Protein AF-A0A7X8ZIB8-F1 (afdb_monomer_lite)

Radius of gyration: 29.74 Å; chains: 1; bounding box: 78×82×81 Å

Structure (mmCIF, N/CA/C/O backbone):
data_AF-A0A7X8ZIB8-F1
#
_entry.id   AF-A0A7X8ZIB8-F1
#
loop_
_atom_site.group_PDB
_atom_site.id
_atom_site.type_symbol
_atom_site.label_atom_id
_atom_site.label_alt_id
_atom_site.label_comp_id
_atom_site.label_asym_id
_atom_site.label_entity_id
_atom_site.label_seq_id
_atom_site.pdbx_PDB_ins_code
_atom_site.Cartn_x
_atom_site.Cartn_y
_atom_site.Cartn_z
_atom_site.occupancy
_atom_site.B_iso_or_equiv
_atom_site.auth_seq_id
_atom_site.auth_comp_id
_atom_site.auth_asym_id
_atom_site.auth_atom_id
_atom_site.pdbx_PDB_model_num
ATOM 1 N N . MET A 1 1 ? -38.899 52.398 33.199 1.00 56.12 1 MET A N 1
ATOM 2 C CA . MET A 1 1 ? -37.962 51.260 33.356 1.00 56.12 1 MET A CA 1
ATOM 3 C C . MET A 1 1 ? -37.568 50.768 31.964 1.00 56.12 1 MET A C 1
ATOM 5 O O . MET A 1 1 ? -38.450 50.508 31.158 1.00 56.12 1 MET A O 1
ATOM 9 N N . ASN A 1 2 ? -36.276 50.786 31.629 1.00 63.06 2 ASN A N 1
ATOM 10 C CA . ASN A 1 2 ? -35.775 50.754 30.247 1.00 63.06 2 ASN A CA 1
ATOM 11 C C . ASN A 1 2 ? -35.922 49.349 29.607 1.00 63.06 2 ASN A C 1
ATOM 13 O O . ASN A 1 2 ? -35.438 48.370 30.175 1.00 63.06 2 ASN A O 1
ATOM 17 N N . LYS A 1 3 ? -36.571 49.224 28.435 1.00 61.91 3 LYS A N 1
ATOM 18 C CA . LYS A 1 3 ? -36.862 47.927 27.765 1.00 61.91 3 LYS A CA 1
ATOM 19 C C . LYS A 1 3 ? -35.606 47.070 27.523 1.00 61.91 3 LYS A C 1
ATOM 21 O O . LYS A 1 3 ? -35.683 45.844 27.558 1.00 61.91 3 LYS A O 1
ATOM 26 N N . GLN A 1 4 ? -34.445 47.698 27.328 1.00 64.50 4 GLN A N 1
ATOM 27 C CA . GLN A 1 4 ? -33.162 46.997 27.184 1.00 64.50 4 GLN A CA 1
ATOM 28 C C . GLN A 1 4 ? -32.659 46.367 28.492 1.00 64.50 4 GLN A C 1
ATOM 30 O O . GLN A 1 4 ? -32.096 45.273 28.469 1.00 64.50 4 GLN A O 1
ATOM 35 N N . LEU A 1 5 ? -32.905 47.013 29.635 1.00 65.25 5 LEU A N 1
ATOM 36 C CA . LEU A 1 5 ? -32.568 46.471 30.955 1.00 65.25 5 LEU A CA 1
ATOM 37 C C . LEU A 1 5 ? -33.412 45.231 31.263 1.00 65.25 5 LEU A C 1
ATOM 39 O O . LEU A 1 5 ? -32.878 44.246 31.757 1.00 65.25 5 LEU A O 1
ATOM 43 N N . PHE A 1 6 ? -34.694 45.241 30.884 1.00 70.81 6 PHE A N 1
ATOM 44 C CA . PHE A 1 6 ? -35.590 44.096 31.058 1.00 70.81 6 PHE A CA 1
ATOM 45 C C . PHE A 1 6 ? -35.185 42.891 30.187 1.00 70.81 6 PHE A C 1
ATOM 47 O O . PHE A 1 6 ? -35.108 41.775 30.693 1.00 70.81 6 PHE A O 1
ATOM 54 N N . LYS A 1 7 ? -34.815 43.110 28.912 1.00 68.69 7 LYS A N 1
ATOM 55 C CA . LYS A 1 7 ? -34.295 42.040 28.032 1.00 68.69 7 LYS A CA 1
ATOM 56 C C . LYS A 1 7 ? -32.984 41.432 28.543 1.00 68.69 7 LYS A C 1
ATOM 58 O O . LYS A 1 7 ? -32.844 40.212 28.535 1.00 68.69 7 LYS A O 1
ATOM 63 N N . ARG A 1 8 ? -32.045 42.251 29.035 1.00 66.12 8 ARG A N 1
ATOM 64 C CA . ARG A 1 8 ? -30.797 41.750 29.644 1.00 66.12 8 ARG A CA 1
ATOM 65 C C . ARG A 1 8 ? -31.052 40.960 30.926 1.00 66.12 8 ARG A C 1
ATOM 67 O O . ARG A 1 8 ? -30.368 39.972 31.165 1.00 66.12 8 ARG A O 1
ATOM 74 N N . LEU A 1 9 ? -32.037 41.361 31.729 1.00 73.19 9 LEU A N 1
ATOM 75 C CA . LEU A 1 9 ? -32.414 40.639 32.946 1.00 73.19 9 LEU A CA 1
ATOM 76 C C . LEU A 1 9 ? -33.038 39.274 32.635 1.00 73.19 9 LEU A C 1
ATOM 78 O O . LEU A 1 9 ? -32.708 38.297 33.298 1.00 73.19 9 LEU A O 1
ATOM 82 N N . ILE A 1 10 ? -33.886 39.196 31.606 1.00 77.06 10 ILE A N 1
ATOM 83 C CA . ILE A 1 10 ? -34.477 37.932 31.146 1.00 77.06 10 ILE A CA 1
ATOM 84 C C . ILE A 1 10 ? -33.402 37.007 30.572 1.00 77.06 10 ILE A C 1
ATOM 86 O O . ILE A 1 10 ? -33.333 35.852 30.971 1.00 77.06 10 ILE A O 1
ATOM 90 N N . SER A 1 11 ? -32.520 37.515 29.707 1.00 70.44 11 SER A N 1
ATOM 91 C CA . SER A 1 11 ? -31.427 36.719 29.132 1.00 70.44 11 SER A CA 1
ATOM 92 C C . SER A 1 11 ? -30.472 36.189 30.208 1.00 70.44 11 SER A C 1
ATOM 94 O O . SER A 1 11 ? -30.122 35.013 30.177 1.00 70.44 11 SER A O 1
ATOM 96 N N . LYS A 1 12 ? -30.138 37.001 31.224 1.00 72.06 12 LYS A N 1
ATOM 97 C CA . LYS A 1 12 ? -29.358 36.531 32.379 1.00 72.06 12 LYS A CA 1
ATOM 98 C C . LYS A 1 12 ? -30.090 35.449 33.168 1.00 72.06 12 LYS A C 1
ATOM 100 O O . LYS A 1 12 ? -29.469 34.457 33.509 1.00 72.06 12 LYS A O 1
ATOM 105 N N . ARG A 1 13 ? -31.395 35.600 33.424 1.00 76.19 13 ARG A N 1
ATOM 106 C CA . ARG A 1 13 ? -32.181 34.583 34.145 1.00 76.19 13 ARG A CA 1
ATOM 107 C C . ARG A 1 13 ? -32.280 33.269 33.373 1.00 76.19 13 ARG A C 1
ATOM 109 O O . ARG A 1 13 ? -32.133 32.225 33.990 1.00 76.19 13 ARG A O 1
ATOM 116 N N . ILE A 1 14 ? -32.472 33.318 32.055 1.00 78.31 14 ILE A N 1
ATOM 117 C CA . ILE A 1 14 ? -32.495 32.119 31.203 1.00 78.31 14 ILE A CA 1
ATOM 118 C C . ILE A 1 14 ? -31.133 31.425 31.233 1.00 78.31 14 ILE A C 1
ATOM 120 O O . ILE A 1 14 ? -31.081 30.224 31.457 1.00 78.31 14 ILE A O 1
ATOM 124 N N . LEU A 1 15 ? -30.036 32.177 31.102 1.00 70.81 15 LEU A N 1
ATOM 125 C CA . LEU A 1 15 ? -28.685 31.620 31.174 1.00 70.81 15 LEU A CA 1
ATOM 126 C C . LEU A 1 15 ? -28.397 30.992 32.548 1.00 70.81 15 LEU A C 1
ATOM 128 O O . LEU A 1 15 ? -27.846 29.902 32.622 1.00 70.81 15 LEU A O 1
ATOM 132 N N . THR A 1 16 ? -28.809 31.644 33.639 1.00 75.69 16 THR A N 1
ATOM 133 C CA . THR A 1 16 ? -28.654 31.097 34.995 1.00 75.69 16 THR A CA 1
ATOM 134 C C . THR A 1 16 ? -29.477 29.827 35.193 1.00 75.69 16 THR A C 1
ATOM 136 O O . THR A 1 16 ? -28.975 28.885 35.796 1.00 75.69 16 THR A O 1
ATOM 139 N N . VAL A 1 17 ? -30.704 29.769 34.664 1.00 78.00 17 VAL A N 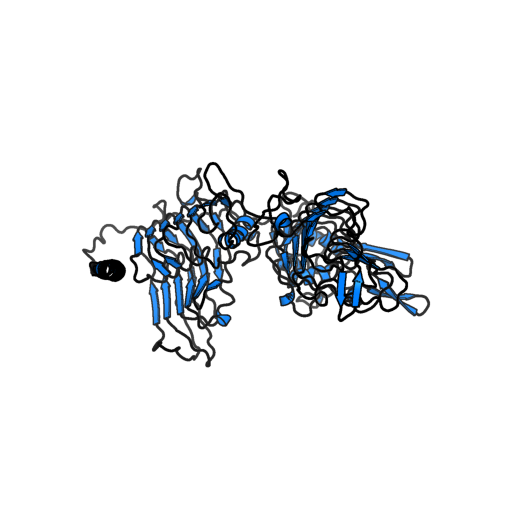1
ATOM 140 C CA . VAL A 1 17 ? -31.526 28.550 34.696 1.00 78.00 17 VAL A CA 1
ATOM 141 C C . VAL A 1 17 ? -30.874 27.444 33.871 1.00 78.00 17 VAL A C 1
ATOM 143 O O . VAL A 1 17 ? -30.758 26.340 34.374 1.00 78.00 17 VAL A O 1
ATOM 146 N N . MET A 1 18 ? -30.359 27.738 32.675 1.00 74.44 18 MET A N 1
ATOM 147 C CA . MET A 1 18 ? -29.685 26.753 31.821 1.00 74.44 18 MET A CA 1
ATOM 148 C C . MET A 1 18 ? -28.425 26.180 32.488 1.00 74.44 18 MET A C 1
ATOM 150 O O . MET A 1 18 ? -28.223 24.972 32.481 1.00 74.44 18 MET A O 1
ATOM 154 N N . ILE A 1 19 ? -27.618 27.028 33.135 1.00 71.75 19 ILE A N 1
ATOM 155 C CA . ILE A 1 19 ? -26.432 26.601 33.895 1.00 71.75 19 ILE A CA 1
ATOM 156 C C . ILE A 1 19 ? -26.833 25.765 35.118 1.00 71.75 19 ILE A C 1
ATOM 158 O O . ILE A 1 19 ? -26.205 24.747 35.391 1.00 71.75 19 ILE A O 1
ATOM 162 N N . LEU A 1 20 ? -27.892 26.154 35.839 1.00 69.00 20 LEU A N 1
ATOM 163 C CA . LEU A 1 20 ? -28.426 25.368 36.955 1.00 69.00 20 LEU A CA 1
ATOM 164 C C . LEU A 1 20 ? -28.983 24.020 36.488 1.00 69.00 20 LEU A C 1
ATOM 166 O O . LEU A 1 20 ? -28.781 23.030 37.181 1.00 69.00 20 LEU A O 1
ATOM 170 N N . SER A 1 21 ? -29.633 23.962 35.323 1.00 67.12 21 SER A N 1
ATOM 171 C CA . SER A 1 21 ? -30.111 22.725 34.697 1.00 67.12 21 SER A CA 1
ATOM 172 C C . SER A 1 21 ? -28.951 21.815 34.302 1.00 67.12 21 SER A C 1
ATOM 174 O O . SER A 1 21 ? -28.966 20.644 34.649 1.00 67.12 21 SER A O 1
ATOM 176 N N . ILE A 1 22 ? -27.905 22.349 33.665 1.00 69.62 22 ILE A N 1
ATOM 177 C CA . ILE A 1 22 ? -26.700 21.580 33.315 1.00 69.62 22 ILE A CA 1
ATOM 178 C C . ILE A 1 22 ? -26.007 21.055 34.580 1.00 69.62 22 ILE A C 1
ATOM 180 O O . ILE A 1 22 ? -25.651 19.883 34.626 1.00 69.62 22 ILE A O 1
ATOM 184 N N . MET A 1 23 ? -25.897 21.871 35.637 1.00 57.91 23 MET A N 1
ATOM 185 C CA . MET A 1 23 ? -25.335 21.421 36.917 1.00 57.91 23 MET A CA 1
ATOM 186 C C . MET A 1 23 ? -26.212 20.391 37.641 1.00 57.91 23 MET A C 1
ATOM 188 O O . MET A 1 23 ? -25.692 19.512 38.321 1.00 57.91 23 MET A O 1
ATOM 192 N N . SER A 1 24 ? -27.539 20.464 37.509 1.00 58.50 24 SER A N 1
ATOM 193 C CA . SER A 1 24 ? -28.434 19.456 38.095 1.00 58.50 24 SER A CA 1
ATOM 194 C C . SER A 1 24 ? -28.444 18.152 37.293 1.00 58.50 24 SER A C 1
ATOM 196 O O . SER A 1 24 ? -28.475 17.092 37.908 1.00 58.50 24 SER A O 1
ATOM 198 N N . PHE A 1 25 ? -28.293 18.198 35.964 1.00 55.59 25 PHE A N 1
ATOM 199 C CA . PHE A 1 25 ? -28.038 17.006 35.146 1.00 55.59 25 PHE A CA 1
ATOM 200 C C . PHE A 1 25 ? -26.665 16.382 35.448 1.00 55.59 25 PHE A C 1
ATOM 202 O O . PHE A 1 25 ? -26.586 15.164 35.585 1.00 55.59 25 PHE A O 1
ATOM 209 N N . SER A 1 26 ? -25.616 17.186 35.670 1.00 49.75 26 SER A N 1
ATOM 210 C CA . SER A 1 26 ? -24.302 16.668 36.085 1.00 49.75 26 SER A CA 1
ATOM 211 C C . SER A 1 26 ? -24.285 16.124 37.519 1.00 49.75 26 SER A C 1
ATOM 213 O O . SER A 1 26 ? -23.453 15.290 37.851 1.00 49.75 26 SER A O 1
ATOM 215 N N . LEU A 1 27 ? -25.188 16.584 38.393 1.00 45.34 27 LEU A N 1
ATOM 216 C CA . LEU A 1 27 ? -25.369 16.028 39.741 1.00 45.34 27 LEU A CA 1
ATOM 217 C C . LEU A 1 27 ? -26.244 14.767 39.735 1.00 45.34 27 LEU A C 1
ATOM 219 O O . LEU A 1 27 ? -26.037 13.893 40.571 1.00 45.34 27 LEU A O 1
ATOM 223 N N . MET A 1 28 ? -27.174 14.616 38.784 1.00 47.50 28 MET A N 1
ATOM 224 C CA . MET A 1 28 ? -27.893 13.350 38.594 1.00 47.50 28 MET A CA 1
ATOM 225 C C . MET A 1 28 ? -26.995 12.242 38.029 1.00 47.50 28 MET A C 1
ATOM 227 O O . MET A 1 28 ? -27.200 11.088 38.389 1.00 47.50 28 MET A O 1
ATOM 231 N N . SER A 1 29 ? -25.942 12.566 37.265 1.00 42.94 29 SER A N 1
ATOM 232 C CA . SER A 1 29 ? -24.897 11.590 36.903 1.00 42.94 29 SER A CA 1
ATOM 233 C C . SER A 1 29 ? -24.007 11.150 38.078 1.00 42.94 29 SER A C 1
ATOM 235 O O . SER A 1 29 ? -23.253 10.197 37.924 1.00 42.94 29 SER A O 1
ATOM 237 N N . TYR A 1 30 ? -24.108 11.788 39.255 1.00 38.91 30 TYR A N 1
ATOM 238 C CA . TYR A 1 30 ? -23.489 11.312 40.505 1.00 38.91 30 TYR A CA 1
ATOM 239 C C . TYR A 1 30 ? -24.410 10.409 41.339 1.00 38.91 30 TYR A C 1
ATOM 241 O O . TYR A 1 30 ? -23.945 9.799 42.297 1.00 38.91 30 TYR A O 1
ATOM 249 N N . TYR A 1 31 ? -25.689 10.267 40.976 1.00 35.09 31 TYR A N 1
ATOM 250 C CA . TYR A 1 31 ? -26.571 9.244 41.546 1.00 35.09 31 TYR A CA 1
ATOM 251 C C . TYR A 1 31 ? -26.517 7.966 40.703 1.00 35.09 31 TYR A C 1
ATOM 253 O O . TYR A 1 31 ? -27.538 7.402 40.315 1.00 35.09 31 TYR A O 1
ATOM 261 N N . VAL A 1 32 ? -25.303 7.488 40.431 1.00 36.38 32 VAL A N 1
ATOM 262 C CA . VAL A 1 32 ? -25.104 6.066 40.161 1.00 36.38 32 VAL A CA 1
ATOM 263 C C . VAL A 1 32 ? -25.291 5.391 41.509 1.00 36.38 32 VAL A C 1
ATOM 265 O O . VAL A 1 32 ? -24.581 5.685 42.468 1.00 36.38 32 VAL A O 1
ATOM 268 N N . LYS A 1 33 ? -26.305 4.533 41.619 1.00 32.03 33 LYS A N 1
ATOM 269 C CA . LYS A 1 33 ? -26.357 3.579 42.719 1.00 32.03 33 LYS A CA 1
ATOM 270 C C . LYS A 1 33 ? -25.062 2.780 42.577 1.00 32.03 33 LYS A C 1
ATOM 272 O O . LYS A 1 33 ? -24.930 2.071 41.583 1.00 32.03 33 LYS A O 1
ATOM 277 N N . GLU A 1 34 ? -24.105 2.955 43.489 1.00 32.09 34 GLU A N 1
ATOM 278 C CA . GLU A 1 34 ? -23.055 1.959 43.676 1.00 32.09 34 GLU A CA 1
ATOM 279 C C . GLU A 1 34 ? -23.812 0.652 43.912 1.00 32.09 34 GLU A C 1
ATOM 281 O O . GLU A 1 34 ? -24.386 0.417 44.976 1.00 32.09 34 GLU A O 1
ATOM 286 N N . ALA A 1 35 ? -23.949 -0.152 42.861 1.00 34.53 35 ALA A N 1
ATOM 287 C CA . ALA A 1 35 ? -24.089 -1.565 43.070 1.00 34.53 35 ALA A CA 1
ATOM 288 C C . ALA A 1 35 ? -22.724 -1.935 43.631 1.00 34.53 35 ALA A C 1
ATOM 290 O O . ALA A 1 35 ? -21.745 -2.000 42.888 1.00 34.53 35 ALA A O 1
ATOM 291 N N . GLU A 1 36 ? -22.647 -2.063 44.958 1.00 33.50 36 GLU A N 1
ATOM 292 C CA . GLU A 1 36 ? -21.632 -2.916 45.555 1.00 33.50 36 GLU A CA 1
ATOM 293 C C . GLU A 1 36 ? -21.571 -4.152 44.664 1.00 33.50 36 GLU A C 1
ATOM 295 O O . GLU A 1 36 ? -22.620 -4.733 44.355 1.00 33.50 36 GLU A O 1
ATOM 300 N N . ALA A 1 37 ? -20.369 -4.486 44.183 1.00 32.31 37 ALA A N 1
ATOM 301 C CA . ALA A 1 37 ? -20.136 -5.797 43.617 1.00 32.31 37 ALA A CA 1
ATOM 302 C C . ALA A 1 37 ? -20.791 -6.759 44.594 1.00 32.31 37 ALA A C 1
ATOM 304 O O . ALA A 1 37 ? -20.456 -6.769 45.782 1.00 32.31 37 ALA A O 1
ATOM 305 N N . ILE A 1 38 ? -21.820 -7.445 44.115 1.00 33.09 38 ILE A N 1
ATOM 306 C CA . ILE A 1 38 ? -22.461 -8.481 44.881 1.00 33.09 38 ILE A CA 1
ATOM 307 C C . ILE A 1 38 ? -21.321 -9.450 45.195 1.00 33.09 38 ILE A C 1
ATOM 309 O O . ILE A 1 38 ? -20.849 -10.159 44.309 1.00 33.09 38 ILE A O 1
ATOM 313 N N . GLY A 1 39 ? -20.803 -9.403 46.429 1.00 38.75 39 GLY A N 1
ATOM 314 C CA . GLY A 1 39 ? -19.893 -10.429 46.922 1.00 38.75 39 GLY A CA 1
ATOM 315 C C . GLY A 1 39 ? -20.583 -11.767 46.684 1.00 38.75 39 GLY A C 1
ATOM 316 O O . GLY A 1 39 ? -21.808 -11.790 46.812 1.00 38.75 39 GLY A O 1
ATOM 317 N N . PRO A 1 40 ? -19.847 -12.820 46.286 1.00 35.78 40 PRO A N 1
ATOM 318 C CA . PRO A 1 40 ? -20.400 -14.010 45.645 1.00 35.78 40 PRO A CA 1
ATOM 319 C C . PRO A 1 40 ? -21.687 -14.439 46.353 1.00 35.78 40 PRO A C 1
ATOM 321 O O . PRO A 1 40 ? -21.645 -14.944 47.478 1.00 35.78 40 PRO A O 1
ATOM 324 N N . ILE A 1 41 ? -22.839 -14.124 45.744 1.00 39.47 41 ILE A N 1
ATOM 325 C CA . ILE A 1 41 ? -24.124 -14.606 46.235 1.00 39.47 41 ILE A CA 1
ATOM 326 C C . ILE A 1 41 ? -24.129 -16.068 45.859 1.00 39.47 41 ILE A C 1
ATOM 328 O O . ILE A 1 41 ? -24.183 -16.393 44.683 1.00 39.47 41 ILE A O 1
ATOM 332 N N . ASP A 1 42 ? -24.036 -16.886 46.899 1.00 38.19 42 ASP A N 1
ATOM 333 C CA . ASP A 1 42 ? -24.308 -18.312 46.922 1.00 38.19 42 ASP A CA 1
ATOM 334 C C . ASP A 1 42 ? -23.651 -19.118 45.796 1.00 38.19 42 ASP A C 1
ATOM 336 O O . ASP A 1 42 ? -24.094 -19.163 44.653 1.00 38.19 42 ASP A O 1
ATOM 340 N N . ASN A 1 43 ? -22.597 -19.830 46.186 1.00 39.59 43 ASN A N 1
ATOM 341 C CA . ASN A 1 43 ? -21.974 -20.917 45.450 1.00 39.59 43 ASN A CA 1
ATOM 342 C C . ASN A 1 43 ? -23.013 -21.957 44.980 1.00 39.59 43 ASN A C 1
ATOM 344 O O . ASN A 1 43 ? -23.164 -23.018 45.586 1.00 39.59 43 ASN A O 1
ATOM 348 N N . HIS A 1 44 ? -23.657 -21.708 43.845 1.00 40.47 44 HIS A N 1
ATOM 349 C CA . HIS A 1 44 ? -24.251 -22.734 43.001 1.00 40.47 44 HIS A CA 1
ATOM 350 C C . HIS A 1 44 ? -23.155 -23.371 42.130 1.00 40.47 44 HIS A C 1
ATOM 352 O O . HIS A 1 44 ? -23.273 -23.448 40.920 1.00 40.47 44 HIS A O 1
ATOM 358 N N . PHE A 1 45 ? -22.094 -23.901 42.750 1.00 44.75 45 PHE A N 1
ATOM 359 C CA . PHE A 1 45 ? -21.116 -24.778 42.077 1.00 44.75 45 PHE A CA 1
ATOM 360 C C . PHE A 1 45 ? -21.685 -26.185 41.777 1.00 44.75 45 PHE A C 1
ATOM 362 O O . PHE A 1 45 ? -20.929 -27.122 41.540 1.00 44.75 45 PHE A O 1
ATOM 369 N N . ASN A 1 46 ? -23.009 -26.366 41.846 1.00 40.38 46 ASN A N 1
ATOM 370 C CA . ASN A 1 46 ? -23.659 -27.653 41.588 1.00 40.38 46 ASN A CA 1
ATOM 371 C C . ASN A 1 46 ? -24.189 -27.796 40.157 1.00 40.38 46 ASN A C 1
ATOM 373 O O . ASN A 1 46 ? -24.502 -28.918 39.777 1.00 40.38 46 ASN A O 1
ATOM 377 N N . ASP A 1 47 ? -24.224 -26.710 39.384 1.00 46.25 47 ASP A N 1
ATOM 378 C CA . ASP A 1 47 ? -24.256 -26.773 37.927 1.00 46.25 47 ASP A CA 1
ATOM 379 C C . ASP A 1 47 ? -22.879 -26.274 37.475 1.00 46.25 47 ASP A C 1
ATOM 381 O O . ASP A 1 47 ? -22.652 -25.075 37.326 1.00 46.25 47 ASP A O 1
ATOM 385 N N . LEU A 1 48 ? -21.905 -27.185 37.387 1.00 48.84 48 LEU A N 1
ATOM 386 C CA . LEU A 1 48 ? -20.686 -26.912 36.628 1.00 48.84 48 LEU A CA 1
ATOM 387 C C . LEU A 1 48 ? -21.153 -26.642 35.197 1.00 48.84 48 LEU A C 1
ATOM 389 O O . LEU A 1 48 ? -21.559 -27.572 34.505 1.00 48.84 48 LEU A O 1
ATOM 393 N N . VAL A 1 49 ? -21.178 -25.373 34.794 1.00 56.19 49 VAL A N 1
ATOM 394 C CA . VAL A 1 49 ? -21.237 -25.020 33.378 1.00 56.19 49 VAL A CA 1
ATOM 395 C C . VAL A 1 49 ? -19.930 -25.548 32.794 1.00 56.19 49 VAL A C 1
ATOM 397 O O . VAL A 1 49 ? -18.857 -25.034 33.108 1.00 56.19 49 VAL A O 1
ATOM 400 N N . GLU A 1 50 ? -20.009 -26.673 32.086 1.00 60.41 50 GLU A N 1
ATOM 401 C CA . GLU A 1 50 ? -18.890 -27.205 31.316 1.00 60.41 50 GLU A CA 1
ATOM 402 C C . GLU A 1 50 ? -18.858 -26.440 29.993 1.00 60.41 50 GLU A C 1
ATOM 404 O O . GLU A 1 50 ? -19.792 -26.522 29.201 1.00 60.41 50 GLU A O 1
ATOM 409 N N . PHE A 1 51 ? -17.795 -25.663 29.803 1.00 64.06 51 PHE A N 1
ATOM 410 C CA . PHE A 1 51 ? -17.441 -25.035 28.535 1.00 64.06 51 PHE A CA 1
ATOM 411 C C . PHE A 1 51 ? -16.696 -26.091 27.705 1.00 64.06 51 PHE A C 1
ATOM 413 O O . PHE A 1 51 ? -15.475 -26.246 27.801 1.00 64.06 51 PHE A O 1
ATOM 420 N N . ASP A 1 52 ? -17.475 -26.955 27.048 1.00 64.88 52 ASP A N 1
ATOM 421 C CA . ASP A 1 52 ? -17.018 -28.114 26.271 1.00 64.88 52 ASP A CA 1
ATOM 422 C C . ASP A 1 52 ? -17.228 -27.938 24.753 1.00 64.88 52 ASP A C 1
ATOM 424 O O . ASP A 1 52 ? -17.105 -28.903 23.991 1.00 64.88 52 ASP A O 1
ATOM 428 N N . GLY A 1 53 ? -17.561 -26.719 24.312 1.00 64.88 53 GLY A N 1
ATOM 429 C CA . GLY A 1 53 ? -17.895 -26.404 22.923 1.00 64.88 53 GLY A CA 1
ATOM 430 C C . GLY A 1 53 ? -19.284 -26.871 22.465 1.00 64.88 53 GLY A C 1
ATOM 431 O O . GLY A 1 53 ? -19.546 -26.913 21.260 1.00 64.88 53 GLY A O 1
ATOM 432 N N . THR A 1 54 ? -20.188 -27.253 23.379 1.00 70.50 54 THR A N 1
ATOM 433 C CA . THR A 1 54 ? -21.579 -27.610 23.024 1.00 70.50 54 THR A CA 1
ATOM 434 C C . THR A 1 54 ? -22.494 -26.407 22.817 1.00 70.50 54 THR A C 1
ATOM 436 O O . THR A 1 54 ? -23.507 -26.531 22.118 1.00 70.50 54 THR A O 1
ATOM 439 N N . TYR A 1 55 ? -22.155 -25.249 23.386 1.00 79.56 55 TYR A N 1
ATOM 440 C CA . TYR A 1 55 ? -22.846 -23.997 23.102 1.00 79.56 55 TYR A CA 1
ATOM 441 C C . TYR A 1 55 ? -22.504 -23.516 21.690 1.00 79.56 55 TYR A C 1
ATOM 443 O O . TYR A 1 55 ? -21.360 -23.597 21.251 1.00 79.56 55 TYR A O 1
ATOM 451 N N . ASP A 1 56 ? -23.496 -22.997 20.966 1.00 79.12 56 ASP A N 1
ATOM 452 C CA . ASP A 1 56 ? -23.310 -22.510 19.593 1.00 79.12 56 ASP A CA 1
ATOM 453 C C . ASP A 1 56 ? -22.296 -21.357 19.494 1.00 79.12 56 ASP A C 1
ATOM 455 O O . ASP A 1 56 ? -21.645 -21.208 18.466 1.00 79.12 56 ASP A O 1
ATOM 459 N N . TRP A 1 57 ? -22.126 -20.598 20.577 1.00 81.50 57 TRP A N 1
ATOM 460 C CA . TRP A 1 57 ? -21.188 -19.486 20.711 1.00 81.50 57 TRP A CA 1
ATOM 461 C C . TRP A 1 57 ? -19.806 -19.881 21.254 1.00 81.50 57 TRP A C 1
ATOM 463 O O . TRP A 1 57 ? -18.969 -19.012 21.476 1.00 81.50 57 TRP A O 1
ATOM 473 N N . GLU A 1 58 ? -19.560 -21.177 21.449 1.00 83.50 58 GLU A N 1
ATOM 474 C CA . GLU A 1 58 ? -18.309 -21.728 21.990 1.00 83.50 58 GLU A CA 1
ATOM 475 C C . GLU A 1 58 ? -17.703 -22.813 21.084 1.00 83.50 58 GLU A C 1
ATOM 477 O O . GLU A 1 58 ? -16.759 -23.517 21.446 1.00 83.50 58 GLU A O 1
ATOM 482 N N . LYS A 1 59 ? -18.264 -23.004 19.888 1.00 84.12 59 LYS A N 1
ATOM 483 C CA . LYS A 1 59 ? -17.762 -24.014 18.959 1.00 84.12 59 LYS A CA 1
ATOM 484 C C . LYS A 1 59 ? -16.356 -23.641 18.478 1.00 84.12 59 LYS A C 1
ATOM 486 O O . LYS A 1 59 ? -16.141 -22.493 18.084 1.00 84.12 59 LYS A O 1
ATOM 491 N N . PRO A 1 60 ? -15.409 -24.597 18.439 1.00 82.44 60 PRO A N 1
ATOM 492 C CA . PRO A 1 60 ? -14.113 -24.367 17.820 1.00 82.44 60 PRO A CA 1
ATOM 493 C C . PRO A 1 60 ? -14.272 -23.952 16.359 1.00 82.44 60 PRO A C 1
ATOM 495 O O . PRO A 1 60 ? -15.046 -24.560 15.615 1.00 82.44 60 PRO A O 1
ATOM 498 N N . LEU A 1 61 ? -13.501 -22.950 15.950 1.00 87.00 61 LEU A N 1
ATOM 499 C CA . LEU A 1 61 ? -13.433 -22.527 14.559 1.00 87.00 61 LEU A CA 1
ATOM 500 C C . LEU A 1 61 ? -12.806 -23.623 13.691 1.00 87.00 61 LEU A C 1
ATOM 502 O O . LEU A 1 61 ? -11.865 -24.310 14.098 1.00 87.00 61 LEU A O 1
ATOM 506 N N . SER A 1 62 ? -13.331 -23.779 12.479 1.00 84.31 62 SER A N 1
ATOM 507 C CA . SER A 1 62 ? -12.727 -24.625 11.452 1.00 84.31 62 SER A CA 1
ATOM 508 C C . SER A 1 62 ? -11.889 -23.781 10.504 1.00 84.31 62 SER A C 1
ATOM 510 O O . SER A 1 62 ? -12.304 -22.682 10.150 1.00 84.31 62 SER A O 1
ATOM 512 N N . ASP A 1 63 ? -10.760 -24.322 10.046 1.00 83.12 63 ASP A N 1
ATOM 513 C CA . ASP A 1 63 ? -9.931 -23.674 9.029 1.00 83.12 63 ASP A CA 1
ATOM 514 C C . ASP A 1 63 ? -10.749 -23.443 7.739 1.00 83.12 63 ASP A C 1
ATOM 516 O O . ASP A 1 63 ? -11.156 -24.425 7.103 1.00 83.12 63 ASP A O 1
ATOM 520 N N . PRO A 1 64 ? -11.001 -22.179 7.338 1.00 81.81 64 PRO A N 1
ATOM 521 C CA . PRO A 1 64 ? -11.721 -21.865 6.105 1.00 81.81 64 PRO A CA 1
ATOM 522 C C . PRO A 1 64 ? -10.890 -22.166 4.840 1.00 81.81 64 PRO A C 1
ATOM 524 O O . PRO A 1 64 ? -11.407 -22.045 3.727 1.00 81.81 64 PRO A O 1
ATOM 527 N N . GLY A 1 65 ? -9.631 -22.593 5.001 1.00 73.31 65 GLY A N 1
ATOM 528 C CA . GLY A 1 65 ? -8.641 -22.777 3.949 1.00 73.31 65 GLY A CA 1
ATOM 529 C C . GLY A 1 65 ? -7.878 -21.482 3.674 1.00 73.31 65 GLY A C 1
ATOM 530 O O . GLY A 1 65 ? -8.399 -20.389 3.858 1.00 73.31 65 GLY A O 1
ATOM 531 N N . SER A 1 66 ? -6.634 -21.590 3.206 1.00 70.25 66 SER A N 1
ATOM 532 C CA . SER A 1 66 ? -5.844 -20.445 2.740 1.00 70.25 66 SER A CA 1
ATOM 533 C C . SER A 1 66 ? -5.546 -20.547 1.250 1.00 70.25 66 SER A C 1
ATOM 535 O O . SER A 1 66 ? -5.381 -21.634 0.681 1.00 70.25 66 SER A O 1
ATOM 537 N N . SER A 1 67 ? -5.452 -19.394 0.600 1.00 69.19 67 SER A N 1
ATOM 538 C CA . SER A 1 67 ? -4.999 -19.283 -0.771 1.00 69.19 67 SER A CA 1
ATOM 539 C C . SER A 1 67 ? -3.516 -19.619 -0.829 1.00 69.19 67 SER A C 1
ATOM 541 O O . SER A 1 67 ? -2.633 -18.782 -0.650 1.00 69.19 67 SER A O 1
ATOM 543 N N . SER A 1 68 ? -3.226 -20.881 -1.138 1.00 68.31 68 SER A N 1
ATOM 544 C CA . SER A 1 68 ? -1.858 -21.319 -1.420 1.00 68.31 68 SER A CA 1
ATOM 545 C C . SER A 1 68 ? -1.272 -20.659 -2.675 1.00 68.31 68 SER A C 1
ATOM 547 O O . SER A 1 68 ? -0.104 -20.884 -2.986 1.00 68.31 68 SER A O 1
ATOM 549 N N . SER A 1 69 ? -2.066 -19.895 -3.428 1.00 82.69 69 SER A N 1
ATOM 550 C CA . SER A 1 69 ? -1.706 -19.330 -4.727 1.00 82.69 69 SER A CA 1
ATOM 551 C C . SER A 1 69 ? -0.787 -18.112 -4.641 1.00 82.69 69 SER A C 1
ATOM 553 O O . SER A 1 69 ? -0.344 -17.652 -5.681 1.00 82.69 69 SER A O 1
ATOM 555 N N . TYR A 1 70 ? -0.454 -17.597 -3.454 1.00 89.81 70 TYR A N 1
ATOM 556 C CA . TYR A 1 70 ? 0.454 -16.452 -3.311 1.00 89.81 70 TYR A CA 1
ATOM 557 C C . TYR A 1 70 ? 1.814 -16.859 -2.746 1.00 89.81 70 TYR A C 1
ATOM 559 O O . TYR A 1 70 ? 1.916 -17.708 -1.861 1.00 89.81 70 TYR A O 1
ATOM 567 N N . LEU A 1 71 ? 2.870 -16.222 -3.251 1.00 92.38 71 LEU A N 1
ATOM 568 C CA . LEU A 1 71 ? 4.242 -16.420 -2.796 1.00 92.38 71 LEU A CA 1
ATOM 569 C C . LEU A 1 71 ? 4.970 -15.077 -2.743 1.00 92.38 71 LEU A C 1
ATOM 571 O O . LEU A 1 71 ? 4.999 -14.364 -3.744 1.00 92.38 71 LEU A O 1
ATOM 575 N N . SER A 1 72 ? 5.587 -14.722 -1.611 1.00 95.00 72 SER A N 1
ATOM 576 C CA . SER A 1 72 ? 6.404 -13.502 -1.559 1.00 95.00 72 SER A CA 1
ATOM 577 C C . SER A 1 72 ? 7.612 -13.625 -2.496 1.00 95.00 72 SER A C 1
ATOM 579 O O . SER A 1 72 ? 8.148 -14.720 -2.710 1.00 95.00 72 SER A O 1
ATOM 581 N N . TYR A 1 73 ? 8.091 -12.510 -3.051 1.00 96.88 73 TYR A N 1
ATOM 582 C CA . TYR A 1 73 ? 9.300 -12.536 -3.880 1.00 96.88 73 TYR A CA 1
ATOM 583 C C . TYR A 1 73 ? 10.519 -13.031 -3.083 1.00 96.88 73 TYR A C 1
ATOM 585 O O . TYR A 1 73 ? 11.376 -13.735 -3.625 1.00 96.88 73 TYR A O 1
ATOM 593 N N . THR A 1 74 ? 10.588 -12.721 -1.784 1.00 95.38 74 THR A N 1
ATOM 594 C CA . THR A 1 74 ? 11.611 -13.262 -0.881 1.00 95.38 74 THR A CA 1
ATOM 595 C C . THR A 1 74 ? 11.554 -14.785 -0.809 1.00 95.38 74 THR A C 1
ATOM 597 O O . THR A 1 74 ? 12.596 -15.430 -0.954 1.00 95.38 74 THR A O 1
ATOM 600 N N . ASP A 1 75 ? 10.369 -15.372 -0.633 1.00 93.75 75 ASP A N 1
ATOM 601 C CA . ASP A 1 75 ? 10.204 -16.825 -0.538 1.00 93.75 75 ASP A CA 1
ATOM 602 C C . ASP A 1 75 ? 10.472 -17.511 -1.872 1.00 93.75 75 ASP A C 1
ATOM 604 O O . ASP A 1 75 ? 11.195 -18.511 -1.908 1.00 93.75 75 ASP A O 1
ATOM 608 N N . LEU A 1 76 ? 9.983 -16.937 -2.980 1.00 94.69 76 LEU A N 1
ATOM 609 C CA . LEU A 1 76 ? 10.323 -17.388 -4.329 1.00 94.69 76 LEU A CA 1
ATOM 610 C C . LEU A 1 76 ? 11.837 -17.509 -4.463 1.00 94.69 76 LEU A C 1
ATOM 612 O O . LEU A 1 76 ? 12.353 -18.569 -4.803 1.00 94.69 76 LEU A O 1
ATOM 616 N N . ARG A 1 77 ? 12.553 -16.433 -4.148 1.00 93.25 77 ARG A N 1
ATOM 617 C CA . ARG A 1 77 ? 13.991 -16.301 -4.355 1.00 93.25 77 ARG A CA 1
ATOM 618 C C . ARG A 1 77 ? 14.823 -17.186 -3.428 1.00 93.25 77 ARG A C 1
ATOM 620 O O . ARG A 1 77 ? 15.764 -17.841 -3.877 1.00 93.25 77 ARG A O 1
ATOM 627 N N . ASN A 1 78 ? 14.498 -17.198 -2.140 1.00 91.06 78 ASN A N 1
ATOM 628 C CA . ASN A 1 78 ? 15.309 -17.863 -1.122 1.00 91.06 78 ASN A CA 1
ATOM 629 C C . ASN A 1 78 ? 15.029 -19.365 -1.030 1.00 91.06 78 ASN A C 1
ATOM 631 O O . ASN A 1 78 ? 15.931 -20.128 -0.665 1.00 91.06 78 ASN A O 1
ATOM 635 N N . THR A 1 79 ? 13.817 -19.794 -1.380 1.00 90.06 79 THR A N 1
ATOM 636 C CA . THR A 1 79 ? 13.399 -21.193 -1.251 1.00 90.06 79 THR A CA 1
ATOM 637 C C . THR A 1 79 ? 13.528 -21.940 -2.573 1.00 90.06 79 THR A C 1
ATOM 639 O O . THR A 1 79 ? 14.129 -23.015 -2.599 1.00 90.06 79 THR A O 1
ATOM 642 N N . TYR A 1 80 ? 13.053 -21.358 -3.679 1.00 90.94 80 TYR A N 1
ATOM 643 C CA . TYR A 1 80 ? 12.889 -22.076 -4.950 1.00 90.94 80 TYR A CA 1
ATOM 644 C C . TYR A 1 80 ? 13.864 -21.594 -6.038 1.00 90.94 80 TYR A C 1
ATOM 646 O O . TYR A 1 80 ? 14.599 -22.382 -6.647 1.00 90.94 80 TYR A O 1
ATOM 654 N N . CYS A 1 81 ? 13.938 -20.279 -6.233 1.00 92.94 81 CYS A N 1
ATOM 655 C CA . CYS A 1 81 ? 14.610 -19.618 -7.345 1.00 92.94 81 CYS A CA 1
ATOM 656 C C . CYS A 1 81 ? 16.051 -19.195 -7.034 1.00 92.94 81 CYS A C 1
ATOM 658 O O . CYS A 1 81 ? 16.449 -18.049 -7.256 1.00 92.94 81 CYS A O 1
ATOM 660 N N . LYS A 1 82 ? 16.858 -20.143 -6.546 1.00 92.06 82 LYS A N 1
ATOM 661 C CA . LYS A 1 82 ? 18.305 -19.956 -6.358 1.00 92.06 82 LYS A CA 1
ATOM 662 C C . LYS A 1 82 ? 19.044 -19.954 -7.699 1.00 92.06 82 LYS A C 1
ATOM 664 O O . LYS A 1 82 ? 18.578 -20.548 -8.682 1.00 92.06 82 LYS A O 1
ATOM 669 N N . TYR A 1 83 ? 20.221 -19.329 -7.751 1.00 91.38 83 TYR A N 1
ATOM 670 C CA . TYR A 1 83 ? 21.062 -19.330 -8.950 1.00 91.38 83 TYR A CA 1
ATOM 671 C C . TYR A 1 83 ? 21.441 -20.762 -9.362 1.00 91.38 83 TYR A C 1
ATOM 673 O O . TYR A 1 83 ? 21.371 -21.088 -10.549 1.00 91.38 83 TYR A O 1
ATOM 681 N N . THR A 1 84 ? 21.754 -21.629 -8.398 1.00 91.19 84 THR A N 1
ATOM 682 C CA . THR A 1 84 ? 22.135 -23.031 -8.630 1.00 91.19 84 THR A CA 1
ATOM 683 C C . THR A 1 84 ? 20.973 -23.956 -9.016 1.00 91.19 84 THR A C 1
ATOM 685 O O . THR A 1 84 ? 21.215 -24.996 -9.633 1.00 91.19 84 THR A O 1
ATOM 688 N N . SER A 1 85 ? 19.721 -23.593 -8.714 1.00 92.56 85 SER A N 1
ATOM 689 C CA . SER A 1 85 ? 18.530 -24.367 -9.105 1.00 92.56 85 SER A CA 1
ATOM 690 C C . SER A 1 85 ? 18.361 -24.411 -10.630 1.00 92.56 85 SER A C 1
ATOM 692 O O . SER A 1 85 ? 18.729 -23.468 -11.329 1.00 92.56 85 SER A O 1
ATOM 694 N N . THR A 1 86 ? 17.776 -25.472 -11.186 1.00 94.00 86 THR A N 1
ATOM 695 C CA . THR A 1 86 ? 17.442 -25.513 -12.622 1.00 94.00 86 THR A CA 1
ATOM 696 C C . THR A 1 86 ? 16.229 -24.629 -12.925 1.00 94.00 86 THR A C 1
ATOM 698 O O . THR A 1 86 ? 15.420 -24.357 -12.042 1.00 94.00 86 THR A O 1
ATOM 701 N N . LEU A 1 87 ? 16.079 -24.194 -14.181 1.00 93.75 87 LEU A N 1
ATOM 702 C CA . LEU A 1 87 ? 14.870 -23.481 -14.616 1.00 93.75 87 LEU A CA 1
ATOM 703 C C . LEU A 1 87 ? 13.608 -24.354 -14.477 1.00 93.75 87 LEU A C 1
ATOM 705 O O . LEU A 1 87 ? 12.544 -23.851 -14.140 1.00 93.75 87 LEU A O 1
ATOM 709 N N . GLU A 1 88 ? 13.735 -25.669 -14.667 1.00 91.75 88 GLU A N 1
ATOM 710 C CA . GLU A 1 88 ? 12.651 -26.634 -14.434 1.00 91.75 88 GLU A CA 1
ATOM 711 C C . GLU A 1 88 ? 12.169 -26.607 -12.976 1.00 91.75 88 GLU A C 1
ATOM 713 O O . GLU A 1 88 ? 10.970 -26.558 -12.739 1.00 91.75 88 GLU A O 1
ATOM 718 N N . ALA A 1 89 ? 13.082 -26.513 -12.001 1.00 91.38 89 ALA A N 1
ATOM 719 C CA . ALA A 1 89 ? 12.708 -26.390 -10.591 1.00 91.38 89 ALA A CA 1
ATOM 720 C C . ALA A 1 89 ? 12.006 -25.056 -10.275 1.00 91.38 89 ALA A C 1
ATOM 722 O O . ALA A 1 89 ? 11.132 -25.010 -9.415 1.00 91.38 89 ALA A O 1
ATOM 723 N N . TRP A 1 90 ? 12.375 -23.969 -10.965 1.00 93.44 90 TRP A N 1
ATOM 724 C CA . TRP A 1 90 ? 11.669 -22.686 -10.847 1.00 93.44 90 TRP A CA 1
ATOM 725 C C . TRP A 1 90 ? 10.246 -22.807 -11.406 1.00 93.44 90 TRP A C 1
ATOM 727 O O . TRP A 1 90 ? 9.289 -22.370 -10.774 1.00 93.44 90 TRP A O 1
ATOM 737 N N . THR A 1 91 ? 10.123 -23.458 -12.564 1.00 91.75 91 THR A N 1
ATOM 738 C CA . THR A 1 91 ? 8.854 -23.704 -13.262 1.00 91.75 91 THR A CA 1
ATOM 739 C C . THR A 1 91 ? 7.917 -24.552 -12.404 1.00 91.75 91 THR A C 1
ATOM 741 O O . THR A 1 91 ? 6.775 -24.165 -12.206 1.00 91.75 91 THR A O 1
ATOM 744 N N . GLU A 1 92 ? 8.402 -25.654 -11.827 1.00 89.88 92 GLU A N 1
ATOM 745 C CA . GLU A 1 92 ? 7.602 -26.529 -10.959 1.00 89.88 92 GLU A CA 1
ATOM 746 C C . GLU A 1 92 ? 7.149 -25.824 -9.672 1.00 89.88 92 GLU A C 1
ATOM 748 O O . GLU A 1 92 ? 6.042 -26.060 -9.192 1.00 89.88 92 GLU A O 1
ATOM 753 N N . ALA A 1 93 ? 7.969 -24.926 -9.120 1.00 88.19 93 ALA A N 1
ATOM 754 C CA . ALA A 1 93 ? 7.600 -24.172 -7.925 1.00 88.19 93 ALA A CA 1
ATOM 755 C C . ALA A 1 93 ? 6.461 -23.168 -8.171 1.00 88.19 93 ALA A C 1
ATOM 757 O O . ALA A 1 93 ? 5.665 -22.922 -7.264 1.00 88.19 93 ALA A O 1
ATOM 758 N N . VAL A 1 94 ? 6.392 -22.588 -9.373 1.00 90.81 94 VAL A N 1
ATOM 759 C CA . VAL A 1 94 ? 5.393 -21.569 -9.728 1.00 90.81 94 VAL A CA 1
ATOM 760 C C . VAL A 1 94 ? 4.154 -22.187 -10.375 1.00 90.81 94 VAL A C 1
ATOM 762 O O . VAL A 1 94 ? 3.043 -21.857 -9.980 1.00 90.81 94 VAL A O 1
ATOM 765 N N . TYR A 1 95 ? 4.333 -23.101 -11.326 1.00 88.19 95 TYR A N 1
ATOM 766 C CA . TYR A 1 95 ? 3.249 -23.681 -12.128 1.00 88.19 95 TYR A CA 1
ATOM 767 C C . TYR A 1 95 ? 2.847 -25.095 -11.683 1.00 88.19 95 TYR A C 1
ATOM 769 O O . TYR A 1 95 ? 1.859 -25.636 -12.156 1.00 88.19 95 TYR A O 1
ATOM 777 N N . GLY A 1 96 ? 3.586 -25.717 -10.760 1.00 83.50 96 GLY A N 1
ATOM 778 C CA . GLY A 1 96 ? 3.342 -27.098 -10.342 1.00 83.50 96 GLY A CA 1
ATOM 779 C C . GLY A 1 96 ? 3.966 -28.148 -11.271 1.00 83.50 96 GLY A C 1
ATOM 780 O O . GLY A 1 96 ? 4.670 -27.846 -12.234 1.00 83.50 96 GLY A O 1
ATOM 781 N N . ALA A 1 97 ? 3.738 -29.424 -10.944 1.00 74.12 97 ALA A N 1
ATOM 782 C CA . ALA A 1 97 ? 4.425 -30.569 -11.558 1.00 74.12 97 ALA A CA 1
ATOM 783 C C . ALA A 1 97 ? 4.063 -30.834 -13.032 1.00 74.12 97 ALA A C 1
ATOM 785 O O . ALA A 1 97 ? 4.765 -31.586 -13.710 1.00 74.12 97 ALA A O 1
ATOM 786 N N . ASP A 1 98 ? 2.964 -30.271 -13.533 1.00 67.75 98 ASP A N 1
ATOM 787 C CA . ASP A 1 98 ? 2.621 -30.311 -14.955 1.00 67.75 98 ASP A CA 1
ATOM 788 C C . ASP A 1 98 ? 3.375 -29.247 -15.767 1.00 67.75 98 ASP A C 1
ATOM 790 O O . ASP A 1 98 ? 3.520 -29.422 -16.978 1.00 67.75 98 ASP A O 1
ATOM 794 N N . GLY A 1 99 ? 3.920 -28.210 -15.117 1.00 63.62 99 GLY A N 1
ATOM 795 C CA . GLY A 1 99 ? 4.756 -27.177 -15.731 1.00 63.62 99 GLY A CA 1
ATOM 796 C C . GLY A 1 99 ? 4.032 -26.360 -16.803 1.00 63.62 99 GLY A C 1
ATOM 797 O O . GLY A 1 99 ? 4.681 -25.744 -17.651 1.00 63.62 99 GLY A O 1
ATOM 798 N N . VAL A 1 100 ? 2.698 -26.397 -16.804 1.00 64.75 100 VAL A N 1
ATOM 799 C CA . VAL A 1 100 ? 1.831 -25.675 -17.734 1.00 64.75 100 VAL A CA 1
ATOM 800 C C . VAL A 1 100 ? 0.959 -24.756 -16.898 1.00 64.75 100 VAL A C 1
ATOM 802 O O . VAL A 1 100 ? 0.269 -25.239 -16.011 1.00 64.75 100 VAL A O 1
ATOM 805 N N . GLY A 1 101 ? 0.978 -23.457 -17.203 1.00 61.09 101 GLY A N 1
ATOM 806 C CA . GLY A 1 101 ? 0.176 -22.488 -16.461 1.00 61.09 101 GLY A CA 1
ATOM 807 C C . GLY A 1 101 ? -1.318 -22.840 -16.426 1.00 61.09 101 GLY A C 1
ATOM 808 O O . GLY A 1 101 ? -1.872 -23.352 -17.409 1.00 61.09 101 GLY A O 1
ATOM 809 N N . GLY A 1 102 ? -1.960 -22.568 -15.292 1.00 64.50 102 GLY A N 1
ATOM 810 C CA . GLY A 1 102 ? -3.365 -22.845 -15.001 1.00 64.50 102 GLY A CA 1
ATOM 811 C C . GLY A 1 102 ? -3.865 -22.186 -13.707 1.00 64.50 102 GLY A C 1
ATOM 812 O O . GLY A 1 102 ? -3.204 -21.347 -13.108 1.00 64.50 102 GLY A O 1
ATOM 813 N N . ASP A 1 103 ? -5.053 -22.582 -13.241 1.00 61.00 103 ASP A N 1
ATOM 814 C CA . ASP A 1 103 ? -5.739 -21.928 -12.105 1.00 61.00 103 ASP A CA 1
ATOM 815 C C . ASP A 1 103 ? -5.019 -22.087 -10.741 1.00 61.00 103 ASP A C 1
ATOM 817 O O . ASP A 1 103 ? -5.410 -21.463 -9.756 1.00 61.00 103 ASP A O 1
ATOM 821 N N . ASN A 1 104 ? -3.975 -22.923 -10.667 1.00 66.75 104 ASN A N 1
ATOM 822 C CA . ASN A 1 104 ? -3.187 -23.179 -9.453 1.00 66.75 104 ASN A CA 1
ATOM 823 C C . ASN A 1 104 ? -1.825 -22.459 -9.441 1.00 66.75 104 ASN A C 1
ATOM 825 O O . ASN A 1 104 ? -1.027 -22.694 -8.524 1.00 66.75 104 ASN A O 1
ATOM 829 N N . ASP A 1 105 ? -1.551 -21.631 -10.452 1.00 84.12 105 ASP A N 1
ATOM 830 C CA . ASP A 1 105 ? -0.287 -20.915 -10.597 1.00 84.12 105 ASP A CA 1
ATOM 831 C C . ASP A 1 105 ? -0.030 -19.993 -9.405 1.00 84.12 105 ASP A C 1
ATOM 833 O O . ASP A 1 105 ? -0.944 -19.375 -8.845 1.00 84.12 105 ASP A O 1
ATOM 837 N N . LYS A 1 106 ? 1.240 -19.895 -9.003 1.00 90.62 106 LYS A N 1
ATOM 838 C CA . LYS A 1 106 ? 1.648 -18.955 -7.962 1.00 90.62 106 LYS A CA 1
ATOM 839 C C . LYS A 1 106 ? 1.712 -17.541 -8.523 1.00 90.62 106 LYS A C 1
ATOM 841 O O . LYS A 1 106 ? 2.477 -17.260 -9.441 1.00 90.62 106 LYS A O 1
ATOM 846 N N . ILE A 1 107 ? 0.982 -16.643 -7.882 1.00 93.75 107 ILE A N 1
ATOM 847 C CA . ILE A 1 107 ? 1.093 -15.201 -8.038 1.00 93.75 107 ILE A CA 1
ATOM 848 C C . ILE A 1 107 ? 2.188 -14.710 -7.090 1.00 93.75 107 ILE A C 1
ATOM 850 O O . ILE A 1 107 ? 2.191 -15.008 -5.891 1.00 93.75 107 ILE A O 1
ATOM 854 N N . ILE A 1 108 ? 3.136 -13.950 -7.628 1.00 97.25 108 ILE A N 1
ATOM 855 C CA . ILE A 1 108 ? 4.293 -13.474 -6.881 1.00 97.25 108 ILE A CA 1
ATOM 856 C C . ILE A 1 108 ? 3.998 -12.104 -6.277 1.00 97.25 108 ILE A C 1
ATOM 858 O O . ILE A 1 108 ? 3.727 -11.132 -6.976 1.00 97.25 108 ILE A O 1
ATOM 862 N N . ARG A 1 109 ? 4.077 -12.004 -4.956 1.00 96.56 109 ARG A N 1
ATOM 863 C CA . ARG A 1 109 ? 3.742 -10.792 -4.213 1.00 96.56 109 ARG A CA 1
ATOM 864 C C . ARG A 1 109 ? 4.990 -10.010 -3.823 1.00 96.56 109 ARG A C 1
ATOM 866 O O . ARG A 1 109 ? 5.970 -10.580 -3.341 1.00 96.56 109 ARG A O 1
ATOM 873 N N . PHE A 1 110 ? 4.936 -8.696 -4.004 1.00 98.12 110 PHE A N 1
ATOM 874 C CA . PHE A 1 110 ? 5.900 -7.764 -3.430 1.00 98.12 110 PHE A CA 1
ATOM 875 C C . PHE A 1 110 ? 5.347 -7.170 -2.133 1.00 98.12 110 PHE A C 1
ATOM 877 O O . PHE A 1 110 ? 4.395 -6.388 -2.154 1.00 98.12 110 PHE A O 1
ATOM 884 N N . ASP A 1 111 ? 5.989 -7.508 -1.022 1.00 96.19 111 ASP A N 1
ATOM 885 C CA . ASP A 1 111 ? 5.651 -7.066 0.332 1.00 96.19 111 ASP A CA 1
ATOM 886 C C . ASP A 1 111 ? 6.479 -5.848 0.737 1.00 96.19 111 ASP A C 1
ATOM 888 O O . ASP A 1 111 ? 6.047 -5.026 1.547 1.00 96.19 111 ASP A O 1
ATOM 892 N N . THR A 1 112 ? 7.685 -5.704 0.173 1.00 96.12 112 THR A N 1
ATOM 893 C CA . THR A 1 112 ? 8.633 -4.663 0.588 1.00 96.12 112 THR A CA 1
ATOM 894 C C . THR A 1 112 ? 9.348 -3.967 -0.571 1.00 96.12 112 THR A C 1
ATOM 896 O O . THR A 1 112 ? 9.523 -4.499 -1.667 1.00 96.12 112 THR A O 1
ATOM 899 N N . ALA A 1 113 ? 9.869 -2.766 -0.294 1.00 97.19 113 ALA A N 1
ATOM 900 C CA . ALA A 1 113 ? 10.757 -2.053 -1.215 1.00 97.19 113 ALA A CA 1
ATOM 901 C C . ALA A 1 113 ? 12.056 -2.823 -1.513 1.00 97.19 113 ALA A C 1
ATOM 903 O O . ALA A 1 113 ? 12.615 -2.686 -2.603 1.00 97.19 113 ALA A O 1
ATOM 904 N N . GLU A 1 114 ? 12.542 -3.635 -0.565 1.00 96.44 114 GLU A N 1
ATOM 905 C CA . GLU A 1 114 ? 13.731 -4.465 -0.776 1.00 96.44 114 GLU A CA 1
ATOM 906 C C . GLU A 1 114 ? 13.475 -5.507 -1.862 1.00 96.44 114 GLU A C 1
ATOM 908 O O . GLU A 1 114 ? 14.329 -5.711 -2.718 1.00 96.44 114 GLU A O 1
ATOM 913 N N . GLU A 1 115 ? 12.303 -6.134 -1.874 1.00 97.44 115 GLU A N 1
ATOM 914 C CA . GLU A 1 115 ? 11.959 -7.129 -2.888 1.00 97.44 115 GLU A CA 1
ATOM 915 C C . GLU A 1 115 ? 11.839 -6.521 -4.283 1.00 97.44 115 GLU A C 1
ATOM 917 O O . GLU A 1 115 ? 12.406 -7.074 -5.223 1.00 97.44 115 GLU A O 1
ATOM 922 N N . LEU A 1 116 ? 11.207 -5.348 -4.417 1.00 97.06 116 LEU A N 1
ATOM 923 C CA . LEU A 1 116 ? 11.182 -4.617 -5.691 1.00 97.06 116 LEU A CA 1
ATOM 924 C C . LEU A 1 116 ? 12.594 -4.287 -6.186 1.00 97.06 116 LEU A C 1
ATOM 926 O O . LEU A 1 116 ? 12.900 -4.453 -7.368 1.00 97.06 116 LEU A O 1
ATOM 930 N N . TYR A 1 117 ? 13.475 -3.839 -5.286 1.00 97.25 117 TYR A N 1
ATOM 931 C CA . TYR A 1 117 ? 14.876 -3.605 -5.623 1.00 97.25 117 TYR A CA 1
ATOM 932 C C . TYR A 1 117 ? 15.554 -4.890 -6.116 1.00 97.25 117 TYR A C 1
ATOM 934 O O . TYR A 1 117 ? 16.211 -4.870 -7.161 1.00 97.25 117 TYR A O 1
ATOM 942 N N . ARG A 1 118 ? 15.383 -6.007 -5.395 1.00 96.75 118 ARG A N 1
ATOM 943 C CA . ARG A 1 118 ? 15.972 -7.306 -5.755 1.00 96.75 118 ARG A CA 1
ATOM 944 C C . ARG A 1 118 ? 15.473 -7.791 -7.102 1.00 96.75 118 ARG A C 1
ATOM 946 O O . ARG A 1 118 ? 16.304 -8.129 -7.933 1.00 96.75 118 ARG A O 1
ATOM 953 N N . PHE A 1 119 ? 14.169 -7.728 -7.348 1.00 97.75 119 PHE A N 1
ATOM 954 C CA . PHE A 1 119 ? 13.589 -8.048 -8.646 1.00 97.75 119 PHE A CA 1
ATOM 955 C C . PHE A 1 119 ? 14.230 -7.230 -9.766 1.00 97.75 119 PHE A C 1
ATOM 957 O O . PHE A 1 119 ? 14.738 -7.804 -10.726 1.00 97.75 119 PHE A O 1
ATOM 964 N N . SER A 1 120 ? 14.320 -5.905 -9.598 1.00 97.62 120 SER A N 1
ATOM 965 C CA . SER A 1 120 ? 14.926 -5.023 -10.604 1.00 97.62 120 SER A CA 1
ATOM 966 C C . SER A 1 120 ? 16.391 -5.354 -10.912 1.00 97.62 120 SER A C 1
ATOM 968 O O . SER A 1 120 ? 16.852 -5.218 -12.044 1.00 97.62 120 SER A O 1
ATOM 970 N N . LEU A 1 121 ? 17.129 -5.825 -9.907 1.00 96.31 121 LEU A N 1
ATOM 971 C CA . LEU A 1 121 ? 18.513 -6.258 -10.038 1.00 96.31 121 LEU A CA 1
ATOM 972 C C . LEU A 1 121 ? 18.610 -7.634 -10.707 1.00 96.31 121 LEU A C 1
ATOM 974 O O . LEU A 1 121 ? 19.422 -7.801 -11.620 1.00 96.31 121 LEU A O 1
ATOM 978 N N . ASP A 1 122 ? 17.759 -8.577 -10.309 1.00 97.00 122 ASP A N 1
ATOM 979 C CA . ASP A 1 122 ? 17.743 -9.953 -10.801 1.00 97.00 122 ASP A CA 1
ATOM 980 C C . ASP A 1 122 ? 17.411 -10.010 -12.309 1.00 97.00 122 ASP A C 1
ATOM 982 O O . ASP A 1 122 ? 18.053 -10.764 -13.042 1.00 97.00 122 ASP A O 1
ATOM 986 N N . VAL A 1 123 ? 16.494 -9.162 -12.797 1.00 96.75 123 VAL A N 1
ATOM 987 C CA . VAL A 1 123 ? 16.078 -9.123 -14.220 1.00 96.75 123 VAL A CA 1
ATOM 988 C C . VAL A 1 123 ? 16.836 -8.114 -15.092 1.00 96.75 123 VAL A C 1
ATOM 990 O O . VAL A 1 123 ? 16.548 -7.970 -16.280 1.00 96.75 123 VAL A O 1
ATOM 993 N N . SER A 1 124 ? 17.799 -7.389 -14.522 1.00 95.31 124 SER A N 1
ATOM 994 C CA . SER A 1 124 ? 18.621 -6.427 -15.270 1.00 95.31 124 SER A CA 1
ATOM 995 C C . SER A 1 124 ? 19.517 -7.115 -16.313 1.00 95.31 124 SER A C 1
ATOM 997 O O . SER A 1 124 ? 19.683 -8.329 -16.270 1.00 95.31 124 SER A O 1
ATOM 999 N N . TYR A 1 125 ? 20.164 -6.367 -17.216 1.00 93.12 125 TYR A N 1
ATOM 1000 C CA . TYR A 1 125 ? 21.099 -6.948 -18.198 1.00 93.12 125 TYR A CA 1
ATOM 1001 C C . TYR A 1 125 ? 22.433 -7.388 -17.572 1.00 93.12 125 TYR A C 1
ATOM 1003 O O . TYR A 1 125 ? 22.806 -8.545 -17.700 1.00 93.12 125 TYR A O 1
ATOM 1011 N N . ASP A 1 126 ? 23.088 -6.540 -16.772 1.00 90.31 126 ASP A N 1
ATOM 1012 C CA . ASP A 1 126 ? 24.467 -6.802 -16.306 1.00 90.31 126 ASP A CA 1
ATOM 1013 C C . ASP A 1 126 ? 24.639 -6.982 -14.796 1.00 90.31 126 ASP A C 1
ATOM 1015 O O . ASP A 1 126 ? 25.743 -7.255 -14.321 1.00 90.31 126 ASP A O 1
ATOM 1019 N N . GLN A 1 127 ? 23.577 -6.842 -13.996 1.00 93.44 127 GLN A N 1
ATOM 1020 C CA . GLN A 1 127 ? 23.750 -6.962 -12.549 1.00 93.44 127 GLN A CA 1
ATOM 1021 C C . GLN A 1 127 ? 23.809 -8.412 -12.087 1.00 93.44 127 GLN A C 1
ATOM 1023 O O . GLN A 1 127 ? 23.128 -9.299 -12.605 1.00 93.44 127 GLN A O 1
ATOM 1028 N N . ILE A 1 128 ? 24.647 -8.621 -11.076 1.00 92.75 128 ILE A N 1
ATOM 1029 C CA . ILE A 1 128 ? 24.844 -9.895 -10.394 1.00 92.75 128 ILE A CA 1
ATOM 1030 C C . ILE A 1 128 ? 23.659 -10.124 -9.459 1.00 92.75 128 ILE A C 1
ATOM 1032 O O . ILE A 1 128 ? 23.361 -9.249 -8.654 1.00 92.75 128 ILE A O 1
ATOM 1036 N N . TYR A 1 129 ? 23.040 -11.301 -9.520 1.00 90.81 129 TYR A N 1
ATOM 1037 C CA . TYR A 1 129 ? 22.045 -11.750 -8.546 1.00 90.81 129 TYR A CA 1
ATOM 1038 C C . TYR A 1 129 ? 22.711 -11.902 -7.174 1.00 90.81 129 TYR A C 1
ATOM 1040 O O . TYR A 1 129 ? 23.746 -12.548 -7.068 1.00 90.81 129 TYR A O 1
ATOM 1048 N N . LEU A 1 130 ? 22.156 -11.309 -6.113 1.00 90.44 130 LEU A N 1
ATOM 1049 C CA . LEU A 1 130 ? 22.826 -11.235 -4.799 1.00 90.44 130 LEU A CA 1
ATOM 1050 C C . LEU A 1 130 ? 22.054 -11.958 -3.695 1.00 90.44 130 LEU A C 1
ATOM 1052 O O . LEU A 1 130 ? 21.046 -11.446 -3.213 1.00 90.44 130 LEU A O 1
ATOM 1056 N N . SER A 1 131 ? 22.503 -13.134 -3.269 1.00 89.12 131 SER A N 1
ATOM 1057 C CA . SER A 1 131 ? 21.891 -13.942 -2.207 1.00 89.12 131 SER A CA 1
ATOM 1058 C C . SER A 1 131 ? 22.663 -13.874 -0.875 1.00 89.12 131 SER A C 1
ATOM 1060 O O . SER A 1 131 ? 23.764 -13.326 -0.805 1.00 89.12 131 SER A O 1
ATOM 1062 N N . GLY A 1 132 ? 22.068 -14.421 0.194 1.00 86.06 132 GLY A N 1
ATOM 1063 C CA . GLY A 1 132 ? 22.750 -14.607 1.480 1.00 86.06 132 GLY A CA 1
ATOM 1064 C C . GLY A 1 132 ? 23.887 -15.639 1.433 1.00 86.06 132 GLY A C 1
ATOM 1065 O O . GLY A 1 132 ? 24.806 -15.566 2.245 1.00 86.06 132 GLY A O 1
ATOM 1066 N N . ASP A 1 133 ? 23.861 -16.559 0.464 1.00 88.25 133 ASP A N 1
ATOM 1067 C CA . ASP A 1 133 ? 24.964 -17.466 0.143 1.00 88.25 133 ASP A CA 1
ATOM 1068 C C . ASP A 1 133 ? 25.830 -16.865 -0.983 1.00 88.25 133 ASP A C 1
ATOM 1070 O O . ASP A 1 133 ? 25.343 -16.704 -2.110 1.00 88.25 133 ASP A O 1
ATOM 1074 N N . PRO A 1 134 ? 27.116 -16.551 -0.728 1.00 89.81 134 PRO A N 1
ATOM 1075 C CA . PRO A 1 134 ? 28.031 -16.044 -1.747 1.00 89.81 134 PRO A CA 1
ATOM 1076 C C . PRO A 1 134 ? 28.215 -16.963 -2.961 1.00 89.81 134 PRO A C 1
ATOM 1078 O O . PRO A 1 134 ? 28.581 -16.473 -4.026 1.00 89.81 134 PRO A O 1
ATOM 1081 N N . ASN A 1 135 ? 27.960 -18.270 -2.830 1.00 88.56 135 ASN A N 1
ATOM 1082 C CA . ASN A 1 135 ? 28.050 -19.227 -3.941 1.00 88.56 135 ASN A CA 1
ATOM 1083 C C . ASN A 1 135 ? 26.870 -19.133 -4.921 1.00 88.56 135 ASN A C 1
ATOM 1085 O O . ASN A 1 135 ? 26.864 -19.808 -5.946 1.00 88.56 135 ASN A O 1
ATOM 1089 N N . GLU A 1 136 ? 25.882 -18.296 -4.626 1.00 89.06 136 GLU A N 1
ATOM 1090 C CA . GLU A 1 136 ? 24.760 -18.000 -5.517 1.00 89.06 136 GLU A CA 1
ATOM 1091 C C . GLU A 1 136 ? 24.946 -16.647 -6.230 1.00 89.06 136 GLU A C 1
ATOM 1093 O O . GLU A 1 136 ? 24.105 -16.254 -7.036 1.00 89.06 136 GLU A O 1
ATOM 1098 N N . ASN A 1 137 ? 26.033 -15.913 -5.945 1.00 93.88 137 ASN A N 1
ATOM 1099 C CA . ASN A 1 137 ? 26.216 -14.536 -6.405 1.00 93.88 137 ASN A CA 1
ATOM 1100 C C . ASN A 1 137 ? 26.776 -14.454 -7.827 1.00 93.88 137 ASN A C 1
ATOM 1102 O O . ASN A 1 137 ? 27.945 -14.119 -8.036 1.00 93.88 137 ASN A O 1
ATOM 1106 N N . TYR A 1 138 ? 25.928 -14.746 -8.808 1.00 93.69 138 TYR A N 1
ATOM 1107 C CA . TYR A 1 138 ? 26.288 -14.784 -10.222 1.00 93.69 138 TYR A CA 1
ATOM 1108 C C . TYR A 1 138 ? 25.249 -14.089 -11.096 1.00 93.69 138 TYR A C 1
ATOM 1110 O O . TYR A 1 138 ? 24.118 -13.841 -10.689 1.00 93.69 138 TYR A O 1
ATOM 1118 N N . LYS A 1 139 ? 25.626 -13.756 -12.330 1.00 94.25 139 LYS A N 1
ATOM 1119 C CA . LYS A 1 139 ? 24.677 -13.227 -13.305 1.00 94.25 139 LYS A CA 1
ATOM 1120 C C . LYS A 1 139 ? 23.667 -14.314 -13.693 1.00 94.25 139 LYS A C 1
ATOM 1122 O O . LYS A 1 139 ? 24.076 -15.413 -14.067 1.00 94.25 139 LYS A O 1
ATOM 1127 N N . LEU A 1 140 ? 22.365 -14.017 -13.623 1.00 95.38 140 LEU A N 1
ATOM 1128 C CA . LEU A 1 140 ? 21.346 -14.948 -14.114 1.00 95.38 140 LEU A CA 1
ATOM 1129 C C . LEU A 1 140 ? 21.457 -15.111 -15.641 1.00 95.38 140 LEU A C 1
ATOM 1131 O O . LEU A 1 140 ? 21.637 -14.113 -16.340 1.00 95.38 140 LEU A O 1
ATOM 1135 N N . PRO A 1 141 ? 21.334 -16.341 -16.172 1.00 94.50 141 PRO A N 1
ATOM 1136 C CA . PRO A 1 141 ? 21.265 -16.563 -17.609 1.00 94.50 141 PRO A CA 1
ATOM 1137 C C . PRO A 1 141 ? 19.966 -15.979 -18.202 1.00 94.50 141 PRO A C 1
ATOM 1139 O O . PRO A 1 141 ? 18.951 -15.938 -17.498 1.00 94.50 141 PRO A O 1
ATOM 1142 N N . PRO A 1 142 ? 19.957 -15.603 -19.497 1.00 94.19 142 PRO A N 1
ATOM 1143 C CA . PRO A 1 142 ? 18.803 -14.974 -20.148 1.00 94.19 142 PRO A CA 1
ATOM 1144 C C . PRO A 1 142 ? 17.482 -15.737 -20.006 1.00 94.19 142 PRO A C 1
ATOM 1146 O O . PRO A 1 142 ? 16.454 -15.109 -19.786 1.00 94.19 142 PRO A O 1
ATOM 1149 N N . ASP A 1 143 ? 17.492 -17.074 -20.046 1.00 95.38 143 ASP A N 1
ATOM 1150 C CA . ASP A 1 143 ? 16.262 -17.876 -19.920 1.00 95.38 143 ASP A CA 1
ATOM 1151 C C . ASP A 1 143 ? 15.619 -17.755 -18.528 1.00 95.38 143 ASP A C 1
ATOM 1153 O O . ASP A 1 143 ? 14.397 -17.736 -18.398 1.00 95.38 143 ASP A O 1
ATOM 1157 N N . LYS A 1 144 ? 16.437 -17.623 -17.475 1.00 96.12 144 LYS A N 1
ATOM 1158 C CA . LYS A 1 144 ? 15.958 -17.395 -16.103 1.00 96.12 144 LYS A CA 1
ATOM 1159 C C . LYS A 1 144 ? 15.445 -15.971 -15.910 1.00 96.12 144 LYS A C 1
ATOM 1161 O O . LYS A 1 144 ? 14.459 -15.774 -15.209 1.00 96.12 144 LYS A O 1
ATOM 1166 N N . ILE A 1 145 ? 16.095 -14.992 -16.541 1.00 97.38 145 ILE A N 1
ATOM 1167 C CA . ILE A 1 145 ? 15.605 -13.608 -16.575 1.00 97.38 145 ILE A CA 1
ATOM 1168 C C . ILE A 1 145 ? 14.255 -13.559 -17.292 1.00 97.38 145 ILE A C 1
ATOM 1170 O O . ILE A 1 145 ? 13.316 -12.967 -16.773 1.00 97.38 145 ILE A O 1
ATOM 1174 N N . ASN A 1 146 ? 14.142 -14.228 -18.443 1.00 96.81 146 ASN A N 1
ATOM 1175 C CA . ASN A 1 146 ? 12.904 -14.296 -19.207 1.00 96.81 146 ASN A CA 1
ATOM 1176 C C . ASN A 1 146 ? 11.771 -14.935 -18.403 1.00 96.81 146 ASN A C 1
ATOM 1178 O O . ASN A 1 146 ? 10.664 -14.423 -18.410 1.00 96.81 146 ASN A O 1
ATOM 1182 N N . PHE A 1 147 ? 12.062 -16.018 -17.677 1.00 96.12 147 PHE A N 1
ATOM 1183 C CA . PHE A 1 147 ? 11.088 -16.644 -16.789 1.00 96.12 147 PHE A CA 1
ATOM 1184 C C . PHE A 1 147 ? 10.553 -15.665 -15.743 1.00 96.12 147 PHE A C 1
ATOM 1186 O O . PHE A 1 147 ? 9.345 -15.534 -15.623 1.00 96.12 147 PHE A O 1
ATOM 1193 N N . LEU A 1 148 ? 11.430 -14.940 -15.034 1.00 97.56 148 LEU A N 1
ATOM 1194 C CA . LEU A 1 148 ? 10.999 -13.941 -14.048 1.00 97.56 148 LEU A CA 1
ATOM 1195 C C . LEU A 1 148 ? 10.174 -12.823 -14.698 1.00 97.56 148 LEU A C 1
ATOM 1197 O O . LEU A 1 148 ? 9.149 -12.425 -14.169 1.00 97.56 148 LEU A O 1
ATOM 1201 N N . LEU A 1 149 ? 10.579 -12.329 -15.867 1.00 98.06 149 LEU A N 1
ATOM 1202 C CA . LEU A 1 149 ? 9.847 -11.268 -16.566 1.00 98.06 149 LEU A CA 1
ATOM 1203 C C . LEU A 1 149 ? 8.454 -11.687 -17.070 1.00 98.06 149 LEU A C 1
ATOM 1205 O O . LEU A 1 149 ? 7.651 -10.794 -17.354 1.00 98.06 149 LEU A O 1
ATOM 1209 N N . GLY A 1 150 ? 8.184 -12.994 -17.132 1.00 96.50 150 GLY A N 1
ATOM 1210 C CA . GLY A 1 150 ? 6.921 -13.589 -17.572 1.00 96.50 150 GLY A CA 1
ATOM 1211 C C . GLY A 1 150 ? 5.983 -14.051 -16.463 1.00 96.50 150 GLY A C 1
ATOM 1212 O O . GLY A 1 150 ? 4.951 -14.641 -16.772 1.00 96.50 150 GLY A O 1
ATOM 1213 N N . LEU A 1 151 ? 6.318 -13.812 -15.192 1.00 96.25 151 LEU A N 1
ATOM 1214 C CA . LEU A 1 151 ? 5.456 -14.187 -14.067 1.00 96.25 151 LEU A CA 1
ATOM 1215 C C . LEU A 1 151 ? 4.347 -13.160 -13.806 1.00 96.25 151 LEU A C 1
ATOM 1217 O O . LEU A 1 151 ? 4.419 -12.002 -14.226 1.00 96.25 151 LEU A O 1
ATOM 1221 N N . ASP A 1 152 ? 3.341 -13.593 -13.050 1.00 96.38 152 ASP A N 1
ATOM 1222 C CA . ASP A 1 152 ? 2.276 -12.737 -12.543 1.00 96.38 152 ASP A CA 1
ATOM 1223 C C . ASP A 1 152 ? 2.657 -12.150 -11.185 1.00 96.38 152 ASP A C 1
ATOM 1225 O O . ASP A 1 152 ? 2.918 -12.876 -10.223 1.00 96.38 152 ASP A O 1
ATOM 1229 N N . TYR A 1 153 ? 2.685 -10.822 -11.115 1.00 98.00 153 TYR A N 1
ATOM 1230 C CA . TYR A 1 153 ? 3.082 -10.060 -9.943 1.00 98.00 153 TYR A CA 1
ATOM 1231 C C . TYR A 1 153 ? 1.934 -9.237 -9.379 1.00 98.00 153 TYR A C 1
ATOM 1233 O O . TYR A 1 153 ? 1.199 -8.585 -10.123 1.00 98.00 153 TYR A O 1
ATOM 1241 N N . VAL A 1 154 ? 1.859 -9.179 -8.049 1.00 97.62 154 VAL A N 1
ATOM 1242 C CA . VAL A 1 154 ? 0.985 -8.250 -7.325 1.00 97.62 154 VAL A CA 1
ATOM 1243 C C . VAL A 1 154 ? 1.750 -7.443 -6.276 1.00 97.62 154 VAL A C 1
ATOM 1245 O O . VAL A 1 154 ? 2.777 -7.888 -5.752 1.00 97.62 154 VAL A O 1
ATOM 1248 N N . LEU A 1 155 ? 1.241 -6.265 -5.915 1.00 97.94 155 LEU A N 1
ATOM 1249 C CA . LEU A 1 155 ? 1.660 -5.587 -4.685 1.00 97.94 155 LEU A CA 1
ATOM 1250 C C . LEU A 1 155 ? 0.845 -6.095 -3.495 1.00 97.94 155 LEU A C 1
ATOM 1252 O O . LEU A 1 155 ? -0.374 -6.005 -3.503 1.00 97.94 155 LEU A O 1
ATOM 1256 N N . GLY A 1 156 ? 1.518 -6.551 -2.438 1.00 95.94 156 GLY A N 1
ATOM 1257 C CA . GLY A 1 156 ? 0.856 -6.978 -1.202 1.00 95.94 156 GLY A CA 1
ATOM 1258 C C . GLY A 1 156 ? 0.507 -5.835 -0.247 1.00 95.94 156 GLY A C 1
ATOM 1259 O O . GLY A 1 156 ? -0.232 -6.053 0.711 1.00 95.94 156 GLY A O 1
ATOM 1260 N N . ASN A 1 157 ? 1.072 -4.639 -0.461 1.00 95.56 157 ASN A N 1
ATOM 1261 C CA . ASN A 1 157 ? 0.856 -3.428 0.335 1.00 95.56 157 ASN A CA 1
ATOM 1262 C C . ASN A 1 157 ? 1.307 -2.175 -0.446 1.00 95.56 157 ASN A C 1
ATOM 1264 O O . ASN A 1 157 ? 1.977 -2.262 -1.476 1.00 95.56 157 ASN A O 1
ATOM 1268 N N . ASN A 1 158 ? 1.016 -0.986 0.088 1.00 95.75 158 ASN A N 1
ATOM 1269 C CA . ASN A 1 158 ? 1.713 0.237 -0.299 1.00 95.75 158 ASN A CA 1
ATOM 1270 C C . ASN A 1 158 ? 3.204 0.111 0.031 1.00 95.75 158 ASN A C 1
ATOM 1272 O O . ASN A 1 158 ? 3.573 -0.233 1.154 1.00 95.75 158 ASN A O 1
ATOM 1276 N N . ILE A 1 159 ? 4.064 0.480 -0.916 1.00 97.50 159 ILE A N 1
ATOM 1277 C CA . ILE A 1 159 ? 5.516 0.401 -0.750 1.00 97.50 159 ILE A CA 1
ATOM 1278 C C . ILE A 1 159 ? 6.102 1.809 -0.713 1.00 97.50 159 ILE A C 1
ATOM 1280 O O . ILE A 1 159 ? 6.038 2.538 -1.699 1.00 97.50 159 ILE A O 1
ATOM 1284 N N . ASP A 1 160 ? 6.730 2.192 0.398 1.00 96.88 160 ASP A N 1
ATOM 1285 C CA . ASP A 1 160 ? 7.591 3.377 0.435 1.00 96.88 160 ASP A CA 1
ATOM 1286 C C . ASP A 1 160 ? 9.037 2.982 0.138 1.00 96.88 160 ASP A C 1
ATOM 1288 O O . ASP A 1 160 ? 9.708 2.340 0.943 1.00 96.88 160 ASP A O 1
ATOM 1292 N N . TYR A 1 161 ? 9.535 3.396 -1.021 1.00 96.38 161 TYR A N 1
ATOM 1293 C CA . TYR A 1 161 ? 10.887 3.088 -1.466 1.00 96.38 161 TYR A CA 1
ATOM 1294 C C . TYR A 1 161 ? 11.964 3.883 -0.707 1.00 96.38 161 TYR A C 1
ATOM 1296 O O . TYR A 1 161 ? 13.149 3.569 -0.797 1.00 96.38 161 TYR A O 1
ATOM 1304 N N . SER A 1 162 ? 11.587 4.887 0.095 1.00 95.44 162 SER A N 1
ATOM 1305 C CA . SER A 1 162 ? 12.547 5.653 0.901 1.00 95.44 162 SER A CA 1
ATOM 1306 C C . SER A 1 162 ? 13.275 4.793 1.950 1.00 95.44 162 SER A C 1
ATOM 1308 O O . SER A 1 162 ? 14.417 5.089 2.315 1.00 95.44 162 SER A O 1
ATOM 1310 N N . VAL A 1 163 ? 12.661 3.682 2.381 1.00 94.44 163 VAL A N 1
ATOM 1311 C CA . VAL A 1 163 ? 13.183 2.799 3.439 1.00 94.44 163 VAL A CA 1
ATOM 1312 C C . VAL A 1 163 ? 14.432 2.015 3.023 1.00 94.44 163 VAL A C 1
ATOM 1314 O O . VAL A 1 163 ? 15.209 1.608 3.884 1.00 94.44 163 VAL A O 1
ATOM 1317 N N . VAL A 1 164 ? 14.670 1.830 1.717 1.00 92.25 164 VAL A N 1
ATOM 1318 C CA . VAL A 1 164 ? 15.861 1.126 1.193 1.00 92.25 164 VAL A CA 1
ATOM 1319 C C . VAL A 1 164 ? 17.055 2.057 0.936 1.00 92.25 164 VAL A C 1
ATOM 1321 O O . VAL A 1 164 ? 18.112 1.621 0.466 1.00 92.25 164 VAL A O 1
ATOM 1324 N N . GLY A 1 165 ? 16.926 3.339 1.295 1.00 90.81 165 GLY A N 1
ATOM 1325 C CA . GLY A 1 165 ? 18.017 4.308 1.314 1.00 90.81 165 GLY A CA 1
ATOM 1326 C C . GLY A 1 165 ? 18.627 4.563 -0.065 1.00 90.81 165 GLY A C 1
ATOM 1327 O O . GLY A 1 165 ? 17.998 5.152 -0.939 1.00 90.81 165 GLY A O 1
ATOM 1328 N N . SER A 1 166 ? 19.893 4.178 -0.253 1.00 87.69 166 SER A N 1
ATOM 1329 C CA . SER A 1 166 ? 20.638 4.428 -1.496 1.00 87.69 166 SER A CA 1
ATOM 1330 C C . SER A 1 166 ? 20.404 3.390 -2.592 1.00 87.69 166 SER A C 1
ATOM 1332 O O . SER A 1 166 ? 20.917 3.571 -3.698 1.00 87.69 166 SER A O 1
ATOM 1334 N N . LYS A 1 167 ? 19.676 2.303 -2.310 1.00 93.69 167 LYS A N 1
ATOM 1335 C CA . LYS A 1 167 ? 19.325 1.298 -3.317 1.00 93.69 167 LYS A CA 1
ATOM 1336 C C . LYS A 1 167 ? 18.384 1.928 -4.334 1.00 93.69 167 LYS A C 1
ATOM 1338 O O . LYS A 1 167 ? 17.408 2.566 -3.961 1.00 93.69 167 LYS A O 1
ATOM 1343 N N . ARG A 1 168 ? 18.684 1.758 -5.619 1.00 94.75 168 ARG A N 1
ATOM 1344 C CA . ARG A 1 168 ? 17.921 2.359 -6.718 1.00 94.75 168 ARG A CA 1
ATOM 1345 C C . ARG A 1 168 ? 17.328 1.280 -7.602 1.00 94.75 168 ARG A C 1
ATOM 1347 O O . ARG A 1 168 ? 17.990 0.282 -7.870 1.00 94.75 168 ARG A O 1
ATOM 1354 N N . PHE A 1 169 ? 16.091 1.496 -8.022 1.00 97.44 169 PHE A N 1
ATOM 1355 C CA . PHE A 1 169 ? 15.338 0.582 -8.866 1.00 97.44 169 PHE A CA 1
ATOM 1356 C C . PHE A 1 169 ? 15.886 0.622 -10.291 1.00 97.44 169 PHE A C 1
ATOM 1358 O O . PHE A 1 169 ? 15.976 1.694 -10.894 1.00 97.44 169 PHE A O 1
ATOM 1365 N N . ILE A 1 170 ? 16.272 -0.527 -10.831 1.00 97.44 170 ILE A N 1
ATOM 1366 C CA . ILE A 1 170 ? 16.822 -0.619 -12.186 1.00 97.44 170 ILE A CA 1
ATOM 1367 C C . ILE A 1 170 ? 15.660 -0.793 -13.176 1.00 97.44 170 ILE A C 1
ATOM 1369 O O . ILE A 1 170 ? 14.814 -1.653 -12.949 1.00 97.44 170 ILE A O 1
ATOM 1373 N N . PRO A 1 171 ? 15.578 0.002 -14.258 1.00 97.31 171 PRO A N 1
ATOM 1374 C CA . PRO A 1 171 ? 14.529 -0.150 -15.264 1.00 97.31 171 PRO A CA 1
ATOM 1375 C C . PRO A 1 171 ? 14.343 -1.591 -15.750 1.00 97.31 171 PRO A C 1
ATOM 1377 O O . PRO A 1 171 ? 15.310 -2.263 -16.110 1.00 97.31 171 PRO A O 1
ATOM 1380 N N . ILE A 1 172 ? 13.090 -2.044 -15.777 1.00 97.94 172 ILE A N 1
ATOM 1381 C CA . ILE A 1 172 ? 12.715 -3.403 -16.168 1.00 97.94 172 ILE A CA 1
ATOM 1382 C C . ILE A 1 172 ? 12.632 -3.507 -17.689 1.00 97.94 172 ILE A C 1
ATOM 1384 O O . ILE A 1 172 ? 11.954 -2.713 -18.346 1.00 97.94 172 ILE A O 1
ATOM 1388 N N . GLY A 1 173 ? 13.290 -4.523 -18.239 1.00 95.56 173 GLY A N 1
ATOM 1389 C CA . GLY A 1 173 ? 13.338 -4.800 -19.670 1.00 95.56 173 GLY A CA 1
ATOM 1390 C C . GLY A 1 173 ? 14.454 -4.046 -20.401 1.00 95.56 173 GLY A C 1
ATOM 1391 O O . GLY A 1 173 ? 14.755 -2.885 -20.111 1.00 95.56 173 GLY A O 1
ATOM 1392 N N . TYR A 1 174 ? 15.059 -4.717 -21.377 1.00 96.00 174 TYR A N 1
ATOM 1393 C CA . TYR A 1 174 ? 16.105 -4.176 -22.243 1.00 96.00 174 TYR A CA 1
ATOM 1394 C C . TYR A 1 174 ? 15.976 -4.734 -23.663 1.00 96.00 174 TYR A C 1
ATOM 1396 O O . TYR A 1 174 ? 15.523 -5.859 -23.867 1.00 96.00 174 TYR A O 1
ATOM 1404 N N . SER A 1 175 ? 16.362 -3.923 -24.645 1.00 95.81 175 SER A N 1
ATOM 1405 C CA . SER A 1 175 ? 16.448 -4.315 -26.055 1.00 95.81 175 SER A CA 1
ATOM 1406 C C . SER A 1 175 ? 17.434 -3.384 -26.745 1.00 95.81 175 SER A C 1
ATOM 1408 O O . SER A 1 175 ? 17.171 -2.185 -26.903 1.00 95.81 175 SER A O 1
ATOM 1410 N N . PHE A 1 176 ? 18.597 -3.917 -27.103 1.00 94.69 176 PHE A N 1
ATOM 1411 C CA . PHE A 1 176 ? 19.666 -3.154 -27.736 1.00 94.69 176 PHE A CA 1
ATOM 1412 C C . PHE A 1 176 ? 20.521 -4.048 -28.636 1.00 94.69 176 PHE A C 1
ATOM 1414 O O . PHE A 1 176 ? 20.483 -5.274 -28.542 1.00 94.69 176 PHE A O 1
ATOM 1421 N N . TYR A 1 177 ? 21.283 -3.407 -29.520 1.00 92.94 177 TYR A N 1
ATOM 1422 C CA . TYR A 1 177 ? 22.317 -4.061 -30.315 1.00 92.94 177 TYR A CA 1
ATOM 1423 C C . TYR A 1 177 ? 23.676 -3.758 -29.700 1.00 92.94 177 TYR A C 1
ATOM 1425 O O . TYR A 1 177 ? 23.955 -2.594 -29.401 1.00 92.94 177 TYR A O 1
ATOM 1433 N N . ASP A 1 178 ? 24.499 -4.786 -29.533 1.00 89.44 178 ASP A N 1
ATOM 1434 C CA . ASP A 1 178 ? 25.891 -4.618 -29.130 1.00 89.44 178 ASP A CA 1
ATOM 1435 C C . ASP A 1 178 ? 26.766 -4.074 -30.276 1.00 89.44 178 ASP A C 1
ATOM 1437 O O . ASP A 1 178 ? 26.330 -3.869 -31.416 1.00 89.44 178 ASP A O 1
ATOM 1441 N N . ALA A 1 179 ? 28.042 -3.832 -29.986 1.00 86.25 179 ALA A N 1
ATOM 1442 C CA . ALA A 1 179 ? 29.050 -3.353 -30.921 1.00 86.25 179 ALA A CA 1
ATOM 1443 C C . ALA A 1 179 ? 29.225 -4.258 -32.151 1.00 86.25 179 ALA A C 1
ATOM 1445 O O . ALA A 1 179 ? 29.723 -3.768 -33.176 1.00 86.25 179 ALA A O 1
ATOM 1446 N N . SER A 1 180 ? 28.828 -5.530 -32.046 1.00 87.38 180 SER A N 1
ATOM 1447 C CA . SER A 1 180 ? 28.887 -6.565 -33.082 1.00 87.38 180 SER A CA 1
ATOM 1448 C C . SER A 1 180 ? 27.550 -6.769 -33.812 1.00 87.38 180 SER A C 1
ATOM 1450 O O . SER A 1 180 ? 27.423 -7.728 -34.577 1.00 87.38 180 SER A O 1
ATOM 1452 N N . ASP A 1 181 ? 26.577 -5.875 -33.611 1.00 88.31 181 ASP A N 1
ATOM 1453 C CA . ASP A 1 181 ? 25.221 -5.936 -34.169 1.00 88.31 181 ASP A CA 1
ATOM 1454 C C . ASP A 1 181 ? 24.418 -7.182 -33.725 1.00 88.31 181 ASP A C 1
ATOM 1456 O O . ASP A 1 181 ? 23.493 -7.618 -34.421 1.00 88.31 181 ASP A O 1
ATOM 1460 N N . ILE A 1 182 ? 24.731 -7.761 -32.559 1.00 91.94 182 ILE A N 1
ATOM 1461 C CA . ILE A 1 182 ? 23.927 -8.823 -31.939 1.00 91.94 182 ILE A CA 1
ATOM 1462 C C . ILE A 1 182 ? 22.866 -8.178 -31.051 1.00 91.94 182 ILE A C 1
ATOM 1464 O O . ILE A 1 182 ? 23.153 -7.282 -30.260 1.00 91.94 182 ILE A O 1
ATOM 1468 N N . ILE A 1 183 ? 21.625 -8.642 -31.190 1.00 94.00 183 ILE A N 1
ATOM 1469 C CA . ILE A 1 183 ? 20.513 -8.186 -30.360 1.00 94.00 183 ILE A CA 1
ATOM 1470 C C . ILE A 1 183 ? 20.514 -8.900 -29.006 1.00 94.00 183 ILE A C 1
ATOM 1472 O O . ILE A 1 183 ? 20.553 -10.131 -28.945 1.00 94.00 183 ILE A O 1
ATOM 1476 N N . HIS A 1 184 ? 20.399 -8.118 -27.937 1.00 94.38 184 HIS A N 1
ATOM 1477 C CA . HIS A 1 184 ? 20.151 -8.589 -26.577 1.00 94.38 184 HIS A CA 1
ATOM 1478 C C . HIS A 1 184 ? 18.780 -8.087 -26.145 1.00 94.38 184 HIS A C 1
ATOM 1480 O O . HIS A 1 184 ? 18.554 -6.878 -26.084 1.00 94.38 184 HIS A O 1
ATOM 1486 N N . GLU A 1 185 ? 17.855 -9.009 -25.883 1.00 95.44 185 GLU A N 1
ATOM 1487 C CA . GLU A 1 185 ? 16.466 -8.672 -25.575 1.00 95.44 185 GLU A CA 1
ATOM 1488 C C . GLU A 1 185 ? 15.887 -9.586 -24.492 1.00 95.44 185 GLU A C 1
ATOM 1490 O O . GLU A 1 185 ? 15.838 -10.803 -24.651 1.00 95.44 185 GLU A O 1
ATOM 1495 N N . ASN A 1 186 ? 15.379 -8.966 -23.430 1.00 96.62 186 ASN A N 1
ATOM 1496 C CA . ASN A 1 186 ? 14.473 -9.564 -22.458 1.00 96.62 186 ASN A CA 1
ATOM 1497 C C . ASN A 1 186 ? 13.479 -8.475 -22.046 1.00 96.62 186 ASN A C 1
ATOM 1499 O O . ASN A 1 186 ? 13.875 -7.405 -21.578 1.00 96.62 186 ASN A O 1
ATOM 1503 N N . LEU A 1 187 ? 12.191 -8.719 -22.262 1.00 97.06 187 LEU A N 1
ATOM 1504 C CA . LEU A 1 187 ? 11.130 -7.728 -22.091 1.00 97.06 187 LEU A CA 1
ATOM 1505 C C . LEU A 1 187 ? 10.162 -8.213 -21.024 1.00 97.06 187 LEU A C 1
ATOM 1507 O O . LEU A 1 187 ? 9.998 -9.415 -20.863 1.00 97.06 187 LEU A O 1
ATOM 1511 N N . PHE A 1 188 ? 9.504 -7.289 -20.330 1.00 98.31 188 PHE A N 1
ATOM 1512 C CA . PHE A 1 188 ? 8.442 -7.668 -19.406 1.00 98.31 188 PHE A CA 1
ATOM 1513 C C . PHE A 1 188 ? 7.224 -8.164 -20.193 1.00 98.31 188 PHE A C 1
ATOM 1515 O O . PHE A 1 188 ? 6.641 -7.385 -20.952 1.00 98.31 188 PHE A O 1
ATOM 1522 N N . ASP A 1 189 ? 6.865 -9.437 -20.051 1.00 97.06 189 ASP A N 1
ATOM 1523 C CA . ASP A 1 189 ? 5.746 -10.085 -20.747 1.00 97.06 189 ASP A CA 1
ATOM 1524 C C . ASP A 1 189 ? 4.710 -10.728 -19.806 1.00 97.06 189 ASP A C 1
ATOM 1526 O O . ASP A 1 189 ? 3.659 -11.152 -20.285 1.00 97.06 189 ASP A O 1
ATOM 1530 N N . GLY A 1 190 ? 4.954 -10.708 -18.492 1.00 97.06 190 GLY A N 1
ATOM 1531 C CA . GLY A 1 190 ? 4.023 -11.146 -17.450 1.00 97.06 190 GLY A CA 1
ATOM 1532 C C . GLY A 1 190 ? 2.954 -10.111 -17.074 1.00 97.06 190 GLY A C 1
ATOM 1533 O O . GLY A 1 190 ? 2.605 -9.220 -17.859 1.00 97.06 190 GLY A O 1
ATOM 1534 N N . SER A 1 191 ? 2.425 -10.199 -15.852 1.00 97.94 191 SER A N 1
ATOM 1535 C CA . SER A 1 191 ? 1.481 -9.211 -15.313 1.00 97.94 191 SER A CA 1
ATOM 1536 C C . SER A 1 191 ? 2.011 -8.521 -14.058 1.00 97.94 191 SER A C 1
ATOM 1538 O O . SER A 1 191 ? 2.768 -9.094 -13.285 1.00 97.94 191 SER A O 1
ATOM 1540 N N . PHE A 1 192 ? 1.666 -7.248 -13.879 1.00 98.62 192 PHE A N 1
ATOM 1541 C CA . PHE A 1 192 ? 1.976 -6.459 -12.692 1.00 98.62 192 PHE A CA 1
ATOM 1542 C C . PHE A 1 192 ? 0.716 -5.711 -12.263 1.00 98.62 192 PHE A C 1
ATOM 1544 O O . PHE A 1 192 ? 0.349 -4.687 -12.847 1.00 98.62 192 PHE A O 1
ATOM 1551 N N . ASP A 1 193 ? 0.042 -6.234 -11.249 1.00 98.00 193 ASP A N 1
ATOM 1552 C CA . ASP A 1 193 ? -1.183 -5.677 -10.692 1.00 98.00 193 ASP A CA 1
ATOM 1553 C C . ASP A 1 193 ? -0.889 -4.990 -9.352 1.00 98.00 193 ASP A C 1
ATOM 1555 O O . ASP A 1 193 ? -0.450 -5.602 -8.382 1.00 98.00 193 ASP A O 1
ATOM 1559 N N . GLY A 1 194 ? -1.112 -3.682 -9.282 1.00 97.25 194 GLY A N 1
ATOM 1560 C CA . GLY A 1 194 ? -0.938 -2.942 -8.040 1.00 97.25 194 GLY A CA 1
ATOM 1561 C C . GLY A 1 194 ? -1.993 -3.262 -6.980 1.00 97.25 194 GLY A C 1
ATOM 1562 O O . GLY A 1 194 ? -1.790 -2.864 -5.839 1.00 97.25 194 GLY A O 1
ATOM 1563 N N . GLN A 1 195 ? -3.099 -3.939 -7.320 1.00 94.62 195 GLN A N 1
ATOM 1564 C CA . GLN A 1 195 ? -4.242 -4.199 -6.426 1.00 94.62 195 GLN A CA 1
ATOM 1565 C C . GLN A 1 195 ? -4.752 -2.925 -5.715 1.00 94.62 195 GLN A C 1
ATOM 1567 O O . GLN A 1 195 ? -5.147 -2.945 -4.551 1.00 94.62 195 GLN A O 1
ATOM 1572 N N . GLY A 1 196 ? -4.626 -1.765 -6.374 1.00 93.06 196 GLY A N 1
ATOM 1573 C CA . GLY A 1 196 ? -4.942 -0.449 -5.812 1.00 93.06 196 GLY A CA 1
ATOM 1574 C C . GLY A 1 196 ? -3.892 0.128 -4.857 1.00 93.06 196 GLY A C 1
ATOM 1575 O O . GLY A 1 196 ? -4.017 1.283 -4.431 1.00 93.06 196 GLY A O 1
ATOM 1576 N N . PHE A 1 197 ? -2.842 -0.621 -4.522 1.00 96.75 197 PHE A N 1
ATOM 1577 C CA . PHE A 1 197 ? -1.684 -0.109 -3.801 1.00 96.75 197 PHE A CA 1
ATOM 1578 C C . PHE A 1 197 ? -0.777 0.736 -4.702 1.00 96.75 197 PHE A C 1
ATOM 1580 O O . PHE A 1 197 ? -0.840 0.725 -5.935 1.00 96.75 197 PHE A O 1
ATOM 1587 N N . HIS A 1 198 ? 0.100 1.511 -4.065 1.00 96.94 198 HIS A N 1
ATOM 1588 C CA . HIS A 1 198 ? 1.030 2.384 -4.769 1.00 96.94 198 HIS A CA 1
ATOM 1589 C C . HIS A 1 198 ? 2.457 2.280 -4.249 1.00 96.94 198 HIS A C 1
ATOM 1591 O O . HIS A 1 198 ? 2.711 1.934 -3.093 1.00 96.94 198 HIS A O 1
ATOM 1597 N N . ILE A 1 199 ? 3.391 2.677 -5.110 1.00 98.62 199 ILE A N 1
ATOM 1598 C CA . ILE A 1 199 ? 4.802 2.826 -4.780 1.00 98.62 199 ILE A CA 1
ATOM 1599 C C . ILE A 1 199 ? 5.093 4.314 -4.579 1.00 98.62 199 ILE A C 1
ATOM 1601 O O . ILE A 1 199 ? 4.995 5.126 -5.502 1.00 98.62 199 ILE A O 1
ATOM 1605 N N . SER A 1 200 ? 5.459 4.678 -3.355 1.00 98.38 200 SER A N 1
ATOM 1606 C CA . SER A 1 200 ? 5.895 6.019 -2.982 1.00 98.38 200 SER A CA 1
ATOM 1607 C C . SER A 1 200 ? 7.411 6.153 -3.080 1.00 98.38 200 SER A C 1
ATOM 1609 O O . SER A 1 200 ? 8.156 5.237 -2.743 1.00 98.38 200 SER A O 1
ATOM 1611 N N . ASN A 1 201 ? 7.873 7.328 -3.508 1.00 97.62 201 ASN A N 1
ATOM 1612 C CA . ASN A 1 201 ? 9.279 7.736 -3.508 1.00 97.62 201 ASN A CA 1
ATOM 1613 C C . ASN A 1 201 ? 10.223 6.796 -4.278 1.00 97.62 201 ASN A C 1
ATOM 1615 O O . ASN A 1 201 ? 11.415 6.742 -3.972 1.00 97.62 201 ASN A O 1
ATOM 1619 N N . LEU A 1 202 ? 9.711 6.071 -5.281 1.00 97.44 202 LEU A N 1
ATOM 1620 C CA . LEU A 1 202 ? 10.514 5.205 -6.148 1.00 97.44 202 LEU A CA 1
ATOM 1621 C C . LEU A 1 202 ? 11.720 5.982 -6.689 1.00 97.44 202 LEU A C 1
ATOM 1623 O O . LEU A 1 202 ? 11.539 7.029 -7.312 1.00 97.44 202 LEU A O 1
ATOM 1627 N N . TYR A 1 203 ? 12.935 5.473 -6.480 1.00 96.06 203 TYR A N 1
ATOM 1628 C CA . TYR A 1 203 ? 14.155 6.119 -6.965 1.00 96.06 203 TYR A CA 1
ATOM 1629 C C . TYR A 1 203 ? 14.830 5.249 -8.023 1.00 96.06 203 TYR A C 1
ATOM 1631 O O . TYR A 1 203 ? 15.363 4.186 -7.704 1.00 96.06 203 TYR A O 1
ATOM 1639 N N . LEU A 1 204 ? 14.803 5.697 -9.279 1.00 96.19 204 LEU A N 1
ATOM 1640 C CA . LEU A 1 204 ? 15.397 4.971 -10.399 1.00 96.19 204 LEU A CA 1
ATOM 1641 C C . LEU A 1 204 ? 16.925 5.058 -10.411 1.00 96.19 204 LEU A C 1
ATOM 1643 O O . LEU A 1 204 ? 17.521 6.049 -9.988 1.00 96.19 204 LEU A O 1
ATOM 1647 N N . ALA A 1 205 ? 17.551 3.999 -10.919 1.00 94.81 205 ALA A N 1
ATOM 1648 C CA . ALA A 1 205 ? 18.993 3.894 -11.060 1.00 94.81 205 ALA A CA 1
ATOM 1649 C C . ALA A 1 205 ? 19.566 4.966 -12.000 1.00 94.81 205 ALA A C 1
ATOM 1651 O O . ALA A 1 205 ? 18.865 5.527 -12.847 1.00 94.81 205 ALA A O 1
ATOM 1652 N N . ASP A 1 206 ? 20.849 5.265 -11.802 1.00 90.00 206 ASP A N 1
ATOM 1653 C CA . ASP A 1 206 ? 21.617 6.214 -12.602 1.00 90.00 206 ASP A CA 1
ATOM 1654 C C . ASP A 1 206 ? 22.358 5.522 -13.751 1.00 90.00 206 ASP A C 1
ATOM 1656 O O . ASP A 1 206 ? 22.212 4.325 -13.994 1.00 90.00 206 ASP A O 1
ATOM 1660 N N . TYR A 1 207 ? 23.145 6.326 -14.464 1.00 91.69 207 TYR A N 1
ATOM 1661 C CA . TYR A 1 207 ? 23.839 5.999 -15.704 1.00 91.69 207 TYR A CA 1
ATOM 1662 C C . TYR A 1 207 ? 24.502 4.615 -15.714 1.00 91.69 207 TYR A C 1
ATOM 1664 O O . TYR A 1 207 ? 24.230 3.835 -16.621 1.00 91.69 207 TYR A O 1
ATOM 1672 N N . ASP A 1 208 ? 25.272 4.272 -14.678 1.00 90.44 208 ASP A N 1
ATOM 1673 C CA . ASP A 1 208 ? 26.069 3.036 -14.594 1.00 90.44 208 ASP A CA 1
ATOM 1674 C C . ASP A 1 208 ? 25.230 1.743 -14.614 1.00 90.44 208 ASP A C 1
ATOM 1676 O O . ASP A 1 208 ? 25.770 0.646 -14.738 1.00 90.44 208 ASP A O 1
ATOM 1680 N N . LYS A 1 209 ? 23.906 1.838 -14.432 1.00 92.44 209 LYS A N 1
ATOM 1681 C CA . LYS A 1 209 ? 22.975 0.698 -14.523 1.00 92.44 209 LYS A CA 1
ATOM 1682 C C . LYS A 1 209 ? 22.157 0.684 -15.814 1.00 92.44 209 LYS A C 1
ATOM 1684 O O . LYS A 1 209 ? 21.415 -0.268 -16.048 1.00 92.44 209 LYS A O 1
ATOM 1689 N N . LEU A 1 210 ? 22.262 1.732 -16.627 1.00 93.75 210 LEU A N 1
ATOM 1690 C CA . LEU A 1 210 ? 21.504 1.915 -17.868 1.00 93.75 210 LEU A CA 1
ATOM 1691 C C . LEU A 1 210 ? 22.346 1.665 -19.120 1.00 93.75 210 LEU A C 1
ATOM 1693 O O . LEU A 1 210 ? 21.787 1.537 -20.211 1.00 93.75 210 LEU A O 1
ATOM 1697 N N . VAL A 1 211 ? 23.665 1.619 -18.964 1.00 93.44 211 VAL A N 1
ATOM 1698 C CA . VAL A 1 211 ? 24.623 1.346 -20.031 1.00 93.44 211 VAL A CA 1
ATOM 1699 C C . VAL A 1 211 ? 25.524 0.181 -19.646 1.00 93.44 211 VAL A C 1
ATOM 1701 O O . VAL A 1 211 ? 25.624 -0.166 -18.467 1.00 93.44 211 VAL A O 1
ATOM 1704 N N . HIS A 1 212 ? 26.203 -0.378 -20.635 1.00 90.06 212 HIS A N 1
ATOM 1705 C CA . HIS A 1 212 ? 27.338 -1.265 -20.431 1.00 90.06 212 HIS A CA 1
ATOM 1706 C C . HIS A 1 212 ? 28.498 -0.857 -21.338 1.00 90.06 212 HIS A C 1
ATOM 1708 O O . HIS A 1 212 ? 28.297 -0.248 -22.392 1.00 90.06 212 HIS A O 1
ATOM 1714 N N . GLU A 1 213 ? 29.714 -1.148 -20.882 1.00 91.38 213 GLU A N 1
ATOM 1715 C CA . GLU A 1 213 ? 30.951 -0.802 -21.577 1.00 91.38 213 GLU A CA 1
ATOM 1716 C C . GLU A 1 213 ? 31.346 -1.920 -22.545 1.00 91.38 213 GLU A C 1
ATOM 1718 O O . GLU A 1 213 ? 31.460 -3.083 -22.151 1.00 91.38 213 GLU A O 1
ATOM 1723 N N . GLU A 1 214 ? 31.627 -1.563 -23.796 1.00 89.44 214 GLU A N 1
ATOM 1724 C CA . GLU A 1 214 ? 32.125 -2.493 -24.808 1.00 89.44 214 GLU A CA 1
ATOM 1725 C C . GLU A 1 214 ? 33.382 -1.970 -25.495 1.00 89.44 214 GLU A C 1
ATOM 1727 O O . GLU A 1 214 ? 33.528 -0.774 -25.747 1.00 89.44 214 GLU A O 1
ATOM 1732 N N . GLU A 1 215 ? 34.291 -2.879 -25.848 1.00 86.31 215 GLU A N 1
ATOM 1733 C CA . GLU A 1 215 ? 35.475 -2.551 -26.639 1.00 86.31 215 GLU A CA 1
ATOM 1734 C C . GLU A 1 215 ? 35.156 -2.665 -28.137 1.00 86.31 215 GLU A C 1
ATOM 1736 O O . GLU A 1 215 ? 34.895 -3.749 -28.660 1.00 86.31 215 GLU A O 1
ATOM 1741 N N . LYS A 1 216 ? 35.204 -1.534 -28.844 1.00 83.69 216 LYS A N 1
ATOM 1742 C CA . LYS A 1 216 ? 35.035 -1.442 -30.297 1.00 83.69 216 LYS A CA 1
ATOM 1743 C C . LYS A 1 216 ? 36.168 -0.618 -30.896 1.00 83.69 216 LYS A C 1
ATOM 1745 O O . LYS A 1 216 ? 36.398 0.518 -30.484 1.00 83.69 216 LYS A O 1
ATOM 1750 N N . ASP A 1 217 ? 36.861 -1.181 -31.885 1.00 83.62 217 ASP A N 1
ATOM 1751 C CA . ASP A 1 217 ? 37.954 -0.517 -32.613 1.00 83.62 217 ASP A CA 1
ATOM 1752 C C . ASP A 1 217 ? 39.031 0.104 -31.685 1.00 83.62 217 ASP A C 1
ATOM 1754 O O . ASP A 1 217 ? 39.402 1.268 -31.843 1.00 83.62 217 ASP A O 1
ATOM 1758 N N . ASP A 1 218 ? 39.519 -0.663 -30.698 1.00 81.44 218 ASP A N 1
ATOM 1759 C CA . ASP A 1 218 ? 40.487 -0.239 -29.662 1.00 81.44 218 ASP A CA 1
ATOM 1760 C C . ASP A 1 218 ? 40.003 0.939 -28.774 1.00 81.44 218 ASP A C 1
ATOM 1762 O O . ASP A 1 218 ? 40.807 1.670 -28.183 1.00 81.44 218 ASP A O 1
ATOM 1766 N N . SER A 1 219 ? 38.683 1.150 -28.670 1.00 85.69 219 SER A N 1
ATOM 1767 C CA . SER A 1 219 ? 38.058 2.162 -27.810 1.00 85.69 219 SER A CA 1
ATOM 1768 C C . SER A 1 219 ? 36.916 1.583 -26.975 1.00 85.69 219 SER A C 1
ATOM 1770 O O . SER A 1 219 ? 36.185 0.716 -27.445 1.00 85.69 219 SER A O 1
ATOM 1772 N N . ILE A 1 220 ? 36.759 2.068 -25.740 1.00 86.88 220 ILE A N 1
ATOM 1773 C CA . ILE A 1 220 ? 35.608 1.729 -24.895 1.00 86.88 220 ILE A CA 1
ATOM 1774 C C . ILE A 1 220 ? 34.452 2.650 -25.282 1.00 86.88 220 ILE A C 1
ATOM 1776 O O . ILE A 1 220 ? 34.616 3.875 -25.301 1.00 86.88 220 ILE A O 1
ATOM 1780 N N . ILE A 1 221 ? 33.307 2.059 -25.606 1.00 90.00 221 ILE A N 1
ATOM 1781 C CA . ILE A 1 221 ? 32.054 2.758 -25.872 1.00 90.00 221 ILE A CA 1
ATOM 1782 C C . ILE A 1 221 ? 30.994 2.331 -24.862 1.00 90.00 221 ILE A C 1
ATOM 1784 O O . ILE A 1 221 ? 30.943 1.170 -24.466 1.00 90.00 221 ILE A O 1
ATOM 1788 N N . ASP A 1 222 ? 30.121 3.268 -24.507 1.00 91.56 222 ASP A N 1
ATOM 1789 C CA . ASP A 1 222 ? 28.942 2.974 -23.700 1.00 91.56 222 ASP A CA 1
ATOM 1790 C C . ASP A 1 222 ? 27.774 2.648 -24.632 1.00 91.56 222 ASP A C 1
ATOM 1792 O O . ASP A 1 222 ? 27.421 3.435 -25.521 1.00 91.56 222 ASP A O 1
ATOM 1796 N N . VAL A 1 223 ? 27.166 1.484 -24.428 1.00 93.38 223 VAL A N 1
ATOM 1797 C CA . VAL A 1 223 ? 25.966 1.051 -25.142 1.00 93.38 223 VAL A CA 1
ATOM 1798 C C . VAL A 1 223 ? 24.794 1.096 -24.170 1.00 93.38 223 VAL A C 1
ATOM 1800 O O . VAL A 1 223 ? 24.814 0.481 -23.109 1.00 93.38 223 VAL A O 1
ATOM 1803 N N . ALA A 1 224 ? 23.754 1.853 -24.520 1.00 94.44 224 ALA A N 1
ATOM 1804 C CA . ALA A 1 224 ? 22.544 1.926 -23.709 1.00 94.44 224 ALA A CA 1
ATOM 1805 C C . ALA A 1 224 ? 21.720 0.644 -23.828 1.00 94.44 224 ALA A C 1
ATOM 1807 O O . ALA A 1 224 ? 21.404 0.212 -24.936 1.00 94.44 224 ALA A O 1
ATOM 1808 N N . ASN A 1 225 ? 21.270 0.125 -22.687 1.00 94.69 225 ASN A N 1
ATOM 1809 C CA . ASN A 1 225 ? 20.455 -1.090 -22.607 1.00 94.69 225 ASN A CA 1
ATOM 1810 C C . ASN A 1 225 ? 19.038 -0.886 -23.187 1.00 94.69 225 ASN A C 1
ATOM 1812 O O . ASN A 1 225 ? 18.315 -1.834 -23.491 1.00 94.69 225 ASN A O 1
ATOM 1816 N N . SER A 1 226 ? 18.612 0.370 -23.310 1.00 95.69 226 SER A N 1
ATOM 1817 C CA . SER A 1 226 ? 17.331 0.778 -23.881 1.00 95.69 226 SER A CA 1
ATOM 1818 C C . SER A 1 226 ? 17.389 2.262 -24.253 1.00 95.69 226 SER A C 1
ATOM 1820 O O . SER A 1 226 ? 18.069 3.037 -23.575 1.00 95.69 226 SER A O 1
ATOM 1822 N N . PRO A 1 227 ? 16.649 2.718 -25.280 1.00 95.88 227 PRO A N 1
ATOM 1823 C CA . PRO A 1 227 ? 16.484 4.147 -25.524 1.00 95.88 227 PRO A CA 1
ATOM 1824 C C . PRO A 1 227 ? 15.545 4.843 -24.523 1.00 95.88 227 PRO A C 1
ATOM 1826 O O . PRO A 1 227 ? 15.413 6.072 -24.555 1.00 95.88 227 PRO A O 1
ATOM 1829 N N . TYR A 1 228 ? 14.878 4.066 -23.665 1.00 97.38 228 TYR A N 1
ATOM 1830 C CA . TYR A 1 228 ? 13.902 4.526 -22.688 1.00 97.38 228 TYR A CA 1
ATOM 1831 C C . TYR A 1 228 ? 14.467 4.550 -21.265 1.00 97.38 228 TYR A C 1
ATOM 1833 O O . TYR A 1 228 ? 15.112 3.598 -20.837 1.00 97.38 228 TYR A O 1
ATOM 1841 N N . TYR A 1 229 ? 14.161 5.613 -20.517 1.00 97.50 229 TYR A N 1
ATOM 1842 C CA . TYR A 1 229 ? 14.400 5.712 -19.075 1.00 97.50 229 TYR A CA 1
ATOM 1843 C C . TYR A 1 229 ? 13.061 5.829 -18.333 1.00 97.50 229 TYR A C 1
ATOM 1845 O O . TYR A 1 229 ? 12.383 6.855 -18.418 1.00 97.50 229 TYR A O 1
ATOM 1853 N N . SER A 1 230 ? 12.656 4.748 -17.669 1.00 97.94 230 SER A N 1
ATOM 1854 C CA . SER A 1 230 ? 11.346 4.574 -17.021 1.00 97.94 230 SER A CA 1
ATOM 1855 C C . SER A 1 230 ? 11.354 3.343 -16.115 1.00 97.94 230 SER A C 1
ATOM 1857 O O . SER A 1 230 ? 12.278 2.541 -16.207 1.00 97.94 230 SER A O 1
ATOM 1859 N N . MET A 1 231 ? 10.359 3.176 -15.231 1.00 98.12 231 MET A N 1
ATOM 1860 C CA . MET A 1 231 ? 10.280 1.984 -14.367 1.00 98.12 231 MET A CA 1
ATOM 1861 C C . MET A 1 231 ? 10.263 0.694 -15.201 1.00 98.12 231 MET A C 1
ATOM 1863 O O . MET A 1 231 ? 11.066 -0.201 -14.963 1.00 98.12 231 MET A O 1
ATOM 1867 N N . PHE A 1 232 ? 9.414 0.643 -16.226 1.00 98.62 232 PHE A N 1
ATOM 1868 C CA . PHE A 1 232 ? 9.444 -0.378 -17.269 1.00 98.62 232 PHE A CA 1
ATOM 1869 C C . PHE A 1 232 ? 9.971 0.259 -18.547 1.00 98.62 232 PHE A C 1
ATOM 1871 O O . PHE A 1 232 ? 9.326 1.145 -19.111 1.00 98.62 232 PHE A O 1
ATOM 1878 N N . SER A 1 233 ? 11.144 -0.147 -19.019 1.00 97.94 233 SER A N 1
ATOM 1879 C CA . SER A 1 233 ? 11.697 0.328 -20.290 1.00 97.94 233 SER A CA 1
ATOM 1880 C C . SER A 1 233 ? 10.783 -0.058 -21.450 1.00 97.94 233 SER A C 1
ATOM 1882 O O . SER A 1 233 ? 10.445 0.785 -22.280 1.00 97.94 233 SER A O 1
ATOM 1884 N N . ILE A 1 234 ? 10.375 -1.330 -21.498 1.00 98.00 234 ILE A N 1
ATOM 1885 C CA . ILE A 1 234 ? 9.524 -1.897 -22.547 1.00 98.00 234 ILE A CA 1
ATOM 1886 C C . ILE A 1 234 ? 8.581 -2.931 -21.912 1.00 98.00 234 ILE A C 1
ATOM 1888 O O . ILE A 1 234 ? 9.039 -3.886 -21.287 1.00 98.00 234 ILE A O 1
ATOM 1892 N N . ASN A 1 235 ? 7.274 -2.740 -22.097 1.00 98.44 235 ASN A N 1
ATOM 1893 C CA . ASN A 1 235 ? 6.204 -3.618 -21.620 1.00 98.44 235 ASN A CA 1
ATOM 1894 C C . ASN A 1 235 ? 5.535 -4.343 -22.797 1.00 98.44 235 ASN A C 1
ATOM 1896 O O . ASN A 1 235 ? 4.961 -3.682 -23.658 1.00 98.44 235 ASN A O 1
ATOM 1900 N N . LYS A 1 236 ? 5.545 -5.677 -22.815 1.00 98.31 236 LYS A N 1
ATOM 1901 C CA . LYS A 1 236 ? 4.692 -6.533 -23.663 1.00 98.31 236 LYS A CA 1
ATOM 1902 C C . LYS A 1 236 ? 3.532 -7.169 -22.884 1.00 98.31 236 LYS A C 1
ATOM 1904 O O . LYS A 1 236 ? 2.577 -7.621 -23.510 1.00 98.31 236 LYS A O 1
ATOM 1909 N N . GLY A 1 237 ? 3.621 -7.173 -21.559 1.00 98.31 237 GLY A N 1
ATOM 1910 C CA . GLY A 1 237 ? 2.659 -7.764 -20.641 1.00 98.31 237 GLY A CA 1
ATOM 1911 C C . GLY A 1 237 ? 1.517 -6.832 -20.228 1.00 98.31 237 GLY A C 1
ATOM 1912 O O . GLY A 1 237 ? 1.094 -5.941 -20.976 1.00 98.31 237 GLY A O 1
ATOM 1913 N N . VAL A 1 238 ? 1.007 -7.041 -19.015 1.00 98.69 238 VAL A N 1
ATOM 1914 C CA . VAL A 1 238 ? -0.119 -6.288 -18.440 1.00 98.69 238 VAL A CA 1
ATOM 1915 C C . VAL A 1 238 ? 0.335 -5.531 -17.197 1.00 98.69 238 VAL A C 1
ATOM 1917 O O . VAL A 1 238 ? 0.845 -6.135 -16.267 1.00 98.69 238 VAL A O 1
ATOM 1920 N N . ILE A 1 239 ? 0.110 -4.220 -17.142 1.00 98.75 239 ILE A N 1
ATOM 1921 C CA . ILE A 1 239 ? 0.326 -3.405 -15.939 1.00 98.75 239 ILE A CA 1
ATOM 1922 C C . ILE A 1 239 ? -1.008 -2.768 -15.566 1.00 98.75 239 ILE A C 1
ATOM 1924 O O . ILE A 1 239 ? -1.576 -2.034 -16.379 1.00 98.75 239 ILE A O 1
ATOM 1928 N N . LYS A 1 240 ? -1.516 -3.025 -14.361 1.00 97.75 240 LYS A N 1
ATOM 1929 C CA . LYS A 1 240 ? -2.806 -2.469 -13.940 1.00 97.75 240 LYS A CA 1
ATOM 1930 C C . LYS A 1 240 ? -2.884 -2.092 -12.466 1.00 97.75 240 LYS A C 1
ATOM 1932 O O . LYS A 1 240 ? -2.034 -2.505 -11.686 1.00 97.75 240 LYS A O 1
ATOM 1937 N N . ASN A 1 241 ? -3.871 -1.267 -12.112 1.00 97.38 241 ASN A N 1
ATOM 1938 C CA . ASN A 1 241 ? -4.209 -0.862 -10.736 1.00 97.38 241 ASN A CA 1
ATOM 1939 C C . ASN A 1 241 ? -3.022 -0.331 -9.909 1.00 97.38 241 ASN A C 1
ATOM 1941 O O . ASN A 1 241 ? -2.971 -0.515 -8.694 1.00 97.38 241 ASN A O 1
ATOM 1945 N N . LEU A 1 242 ? -2.045 0.301 -10.567 1.00 97.81 242 LEU A N 1
ATOM 1946 C CA . LEU A 1 242 ? -0.770 0.705 -9.973 1.00 97.81 242 LEU A CA 1
ATOM 1947 C C . LEU A 1 242 ? -0.639 2.227 -9.890 1.00 97.81 242 LEU A C 1
ATOM 1949 O O . LEU A 1 242 ? -0.721 2.942 -10.893 1.00 97.81 242 LEU A O 1
ATOM 1953 N N . GLY A 1 243 ? -0.327 2.715 -8.691 1.00 97.81 243 GLY A N 1
ATOM 1954 C CA . GLY A 1 243 ? 0.049 4.104 -8.453 1.00 97.81 243 GLY A CA 1
ATOM 1955 C C . GLY A 1 243 ? 1.551 4.322 -8.274 1.00 97.81 243 GLY A C 1
ATOM 1956 O O . GLY A 1 243 ? 2.204 3.576 -7.548 1.00 97.81 243 GLY A O 1
ATOM 1957 N N . LEU A 1 244 ? 2.090 5.411 -8.830 1.00 98.62 244 LEU A N 1
ATOM 1958 C CA . LEU A 1 244 ? 3.391 5.967 -8.436 1.00 98.62 244 LEU A CA 1
ATOM 1959 C C . LEU A 1 244 ? 3.204 7.335 -7.775 1.00 98.62 244 LEU A C 1
ATOM 1961 O O . LEU A 1 244 ? 2.632 8.247 -8.376 1.00 98.62 244 LEU A O 1
ATOM 1965 N N . ILE A 1 245 ? 3.726 7.506 -6.560 1.00 98.56 245 ILE A N 1
ATOM 1966 C CA . ILE A 1 245 ? 3.672 8.777 -5.827 1.00 98.56 245 ILE A CA 1
ATOM 1967 C C . ILE A 1 245 ? 5.086 9.316 -5.609 1.00 98.56 245 ILE A C 1
ATOM 1969 O O . ILE A 1 245 ? 5.950 8.641 -5.063 1.00 98.56 245 ILE A O 1
ATOM 1973 N N . ASN A 1 246 ? 5.320 10.561 -6.022 1.00 98.06 246 ASN A N 1
ATOM 1974 C CA . ASN A 1 246 ? 6.603 11.262 -5.957 1.00 98.06 246 ASN A CA 1
ATOM 1975 C C . ASN A 1 246 ? 7.798 10.454 -6.519 1.00 98.06 246 ASN A C 1
ATOM 1977 O O . ASN A 1 246 ? 8.846 10.400 -5.865 1.00 98.06 246 ASN A O 1
ATOM 1981 N N . PRO A 1 247 ? 7.698 9.829 -7.712 1.00 97.50 247 PRO A N 1
ATOM 1982 C CA . PRO A 1 247 ? 8.831 9.108 -8.282 1.00 97.50 247 PRO A CA 1
ATOM 1983 C C . PRO A 1 247 ? 10.010 10.059 -8.540 1.00 97.50 247 PRO A C 1
ATOM 1985 O O . PRO A 1 247 ? 9.840 11.226 -8.906 1.00 97.50 247 PRO A O 1
ATOM 1988 N N . THR A 1 248 ? 11.228 9.566 -8.353 1.00 95.69 248 THR A N 1
ATOM 1989 C CA . THR A 1 248 ? 12.470 10.302 -8.589 1.00 95.69 248 THR A CA 1
ATOM 1990 C C . THR A 1 248 ? 13.261 9.619 -9.694 1.00 95.69 248 THR A C 1
ATOM 1992 O O . THR A 1 248 ? 13.797 8.527 -9.523 1.00 95.69 248 THR A O 1
ATOM 1995 N N . LEU A 1 249 ? 13.324 10.292 -10.841 1.00 95.69 249 LEU A N 1
ATOM 1996 C CA . LEU A 1 249 ? 14.135 9.914 -11.991 1.00 95.69 249 LEU A CA 1
ATOM 1997 C C . LEU A 1 249 ? 15.231 10.963 -12.147 1.00 95.69 249 LEU A C 1
ATOM 1999 O O . LEU A 1 249 ? 14.930 12.141 -12.369 1.00 95.69 249 LEU A O 1
ATOM 2003 N N . GLU A 1 250 ? 16.488 10.547 -12.005 1.00 92.94 250 GLU A N 1
ATOM 2004 C CA . GLU A 1 250 ? 17.637 11.446 -12.033 1.00 92.94 250 GLU A CA 1
ATOM 2005 C C . GLU A 1 250 ? 18.787 10.854 -12.852 1.00 92.94 250 GLU A C 1
ATOM 2007 O O . GLU A 1 250 ? 19.502 9.957 -12.415 1.00 92.94 250 GLU A O 1
ATOM 2012 N N . LEU A 1 251 ? 18.993 11.415 -14.043 1.00 91.44 251 LEU A N 1
ATOM 2013 C CA . LEU A 1 251 ? 20.083 11.058 -14.938 1.00 91.44 251 LEU A CA 1
ATOM 2014 C C . LEU A 1 251 ? 20.982 12.283 -15.136 1.00 91.44 251 LEU A C 1
ATOM 2016 O O . LEU A 1 251 ? 20.666 13.218 -15.873 1.00 91.44 251 LEU A O 1
ATOM 2020 N N . LEU A 1 252 ? 22.100 12.332 -14.412 1.00 89.06 252 LEU A N 1
ATOM 2021 C CA . LEU A 1 252 ? 22.994 13.502 -14.404 1.00 89.06 252 LEU A CA 1
ATOM 2022 C C . LEU A 1 252 ? 24.086 13.450 -15.480 1.00 89.06 252 LEU A C 1
ATOM 2024 O O . LEU A 1 252 ? 24.746 14.466 -15.727 1.00 89.06 252 LEU A O 1
ATOM 2028 N N . MET A 1 253 ? 24.238 12.296 -16.128 1.00 90.06 253 MET A N 1
ATOM 2029 C CA . MET A 1 253 ? 25.163 12.058 -17.229 1.00 90.06 253 MET A CA 1
ATOM 2030 C C . MET A 1 253 ? 24.388 11.834 -18.531 1.00 90.06 253 MET A C 1
ATOM 2032 O O . MET A 1 253 ? 23.385 11.125 -18.563 1.00 90.06 253 MET A O 1
ATOM 2036 N N . LEU A 1 254 ? 24.831 12.489 -19.602 1.00 89.31 254 LEU A N 1
ATOM 2037 C CA . LEU A 1 254 ? 24.173 12.438 -20.903 1.00 89.31 254 LEU A CA 1
ATOM 2038 C C . LEU A 1 254 ? 24.520 11.140 -21.636 1.00 89.31 254 LEU A C 1
ATOM 2040 O O . LEU A 1 254 ? 25.694 10.867 -21.852 1.00 89.31 254 LEU A O 1
ATOM 2044 N N . HIS A 1 255 ? 23.499 10.444 -22.138 1.00 89.56 255 HIS A N 1
ATOM 2045 C CA . HIS A 1 255 ? 23.649 9.398 -23.146 1.00 89.56 255 HIS A CA 1
ATOM 2046 C C . HIS A 1 255 ? 22.755 9.724 -24.343 1.00 89.56 255 HIS A C 1
ATOM 2048 O O . HIS A 1 255 ? 21.540 9.830 -24.197 1.00 89.56 255 HIS A O 1
ATOM 2054 N N . PHE A 1 256 ? 23.319 9.879 -25.541 1.00 88.06 256 PHE A N 1
ATOM 2055 C CA . PHE A 1 256 ? 22.541 10.332 -26.705 1.00 88.06 256 PHE A CA 1
ATOM 2056 C C . PHE A 1 256 ? 21.444 9.350 -27.135 1.00 88.06 256 PHE A C 1
ATOM 2058 O O . PHE A 1 256 ? 20.444 9.776 -27.713 1.00 88.06 256 PHE A O 1
ATOM 2065 N N . ASN A 1 257 ? 21.618 8.061 -26.828 1.00 91.00 257 ASN A N 1
ATOM 2066 C CA . ASN A 1 257 ? 20.635 7.037 -27.177 1.00 91.00 257 ASN A CA 1
ATOM 2067 C C . ASN A 1 257 ? 19.528 6.883 -26.126 1.00 91.00 257 ASN A C 1
ATOM 2069 O O . ASN A 1 257 ? 18.478 6.367 -26.479 1.00 91.00 257 ASN A O 1
ATOM 2073 N N . ILE A 1 258 ? 19.706 7.373 -24.890 1.00 94.69 258 ILE A N 1
ATOM 2074 C CA . ILE A 1 258 ? 18.658 7.359 -23.854 1.00 94.69 258 ILE A CA 1
ATOM 2075 C C . ILE A 1 258 ? 17.891 8.677 -23.956 1.00 94.69 258 ILE A C 1
ATOM 2077 O O . ILE A 1 258 ? 18.101 9.597 -23.178 1.00 94.69 258 ILE A O 1
ATOM 2081 N N . ASN A 1 259 ? 17.060 8.836 -24.982 1.00 94.69 259 ASN A N 1
ATOM 2082 C CA . ASN A 1 259 ? 16.452 10.131 -25.315 1.00 94.69 259 ASN A CA 1
ATOM 2083 C C . ASN A 1 259 ? 14.932 10.201 -25.108 1.00 94.69 259 ASN A C 1
ATOM 2085 O O . ASN A 1 259 ? 14.317 11.234 -25.399 1.00 94.69 259 ASN A O 1
ATOM 2089 N N . LYS A 1 260 ? 14.340 9.130 -24.574 1.00 97.06 260 LYS A N 1
ATOM 2090 C CA . LYS A 1 260 ? 12.908 8.996 -24.299 1.00 97.06 260 LYS A CA 1
ATOM 2091 C C . LYS A 1 260 ? 12.708 8.694 -22.819 1.00 97.06 260 LYS A C 1
ATOM 2093 O O . LYS A 1 260 ? 13.227 7.700 -22.323 1.00 97.06 260 LYS A O 1
ATOM 2098 N N . VAL A 1 261 ? 11.974 9.536 -22.099 1.00 97.06 261 VAL A N 1
ATOM 2099 C CA . VAL A 1 261 ? 11.844 9.399 -20.638 1.00 97.06 261 VAL A CA 1
ATOM 2100 C C . VAL A 1 261 ? 10.384 9.393 -20.207 1.00 97.06 261 VAL A C 1
ATOM 2102 O O . VAL A 1 261 ? 9.575 10.153 -20.737 1.00 97.06 261 VAL A O 1
ATOM 2105 N N . ALA A 1 262 ? 10.032 8.552 -19.242 1.00 98.31 262 ALA A N 1
ATOM 2106 C CA . ALA A 1 262 ? 8.707 8.537 -18.633 1.00 98.31 262 ALA A CA 1
ATOM 2107 C C . ALA A 1 262 ? 8.769 7.983 -17.209 1.00 98.31 262 ALA A C 1
ATOM 2109 O O . ALA A 1 262 ? 9.693 7.252 -16.884 1.00 98.31 262 ALA A O 1
ATOM 2110 N N . ASN A 1 263 ? 7.797 8.299 -16.349 1.00 98.44 263 ASN A N 1
ATOM 2111 C CA . ASN A 1 263 ? 7.819 7.753 -14.987 1.00 98.44 263 ASN A CA 1
ATOM 2112 C C . ASN A 1 263 ? 7.501 6.248 -14.959 1.00 98.44 263 ASN A C 1
ATOM 2114 O O . ASN A 1 263 ? 8.184 5.506 -14.258 1.00 98.44 263 ASN A O 1
ATOM 2118 N N . LEU A 1 264 ? 6.497 5.795 -15.724 1.00 98.50 264 LEU A N 1
ATOM 2119 C CA . LEU A 1 264 ? 5.989 4.423 -15.641 1.00 98.50 264 LEU A CA 1
ATOM 2120 C C . LEU A 1 264 ? 6.522 3.532 -16.770 1.00 98.50 264 LEU A C 1
ATOM 2122 O O . LEU A 1 264 ? 7.311 2.630 -16.499 1.00 98.50 264 LEU A O 1
ATOM 2126 N N . VAL A 1 265 ? 6.137 3.794 -18.026 1.00 98.81 265 VAL A N 1
ATOM 2127 C CA . VAL A 1 265 ? 6.506 2.938 -19.171 1.00 98.81 265 VAL A CA 1
ATOM 2128 C C . VAL A 1 265 ? 7.207 3.729 -20.273 1.00 98.81 265 VAL A C 1
ATOM 2130 O O . VAL A 1 265 ? 6.744 4.783 -20.709 1.00 98.81 265 VAL A O 1
ATOM 2133 N N . GLY A 1 266 ? 8.316 3.197 -20.770 1.00 98.56 266 GLY A N 1
ATOM 2134 C CA . GLY A 1 266 ? 9.031 3.723 -21.923 1.00 98.56 266 GLY A CA 1
ATOM 2135 C C . GLY A 1 266 ? 8.265 3.409 -23.199 1.00 98.56 266 GLY A C 1
ATOM 2136 O O . GLY A 1 266 ? 7.674 4.298 -23.811 1.00 98.56 266 GLY A O 1
ATOM 2137 N N . GLU A 1 267 ? 8.214 2.133 -23.562 1.00 98.62 267 GLU A N 1
ATOM 2138 C CA . GLU A 1 267 ? 7.388 1.625 -24.655 1.00 98.62 267 GLU A CA 1
ATOM 2139 C C . GLU A 1 267 ? 6.365 0.602 -24.173 1.00 98.62 267 GLU A C 1
ATOM 2141 O O . GLU A 1 267 ? 6.725 -0.458 -23.673 1.00 98.62 267 GLU A O 1
ATOM 2146 N N . ASN A 1 268 ? 5.081 0.904 -24.351 1.00 98.81 268 ASN A N 1
ATOM 2147 C CA . ASN A 1 268 ? 4.001 -0.038 -24.113 1.00 98.81 268 ASN A CA 1
ATOM 2148 C C . ASN A 1 268 ? 3.591 -0.734 -25.414 1.00 98.81 268 ASN A C 1
ATOM 2150 O O . ASN A 1 268 ? 2.975 -0.105 -26.270 1.00 98.81 268 ASN A O 1
ATOM 2154 N N . GLN A 1 269 ? 3.886 -2.023 -25.523 1.00 98.50 269 GLN A N 1
ATOM 2155 C CA . GLN A 1 269 ? 3.426 -2.949 -26.562 1.00 98.50 269 GLN A CA 1
ATOM 2156 C C . GLN A 1 269 ? 2.293 -3.868 -26.061 1.00 98.50 269 GLN A C 1
ATOM 2158 O O . GLN A 1 269 ? 1.628 -4.505 -26.875 1.00 98.50 269 GLN A O 1
ATOM 2163 N N . GLY A 1 270 ? 2.074 -3.928 -24.743 1.00 98.50 270 GLY A N 1
ATOM 2164 C CA . GLY A 1 270 ? 1.043 -4.725 -24.080 1.00 98.50 270 GLY A CA 1
ATOM 2165 C C . GLY A 1 270 ? -0.168 -3.901 -23.636 1.00 98.50 270 GLY A C 1
ATOM 2166 O O . GLY A 1 270 ? -0.680 -3.068 -24.387 1.00 98.50 270 GLY A O 1
ATOM 2167 N N . THR A 1 271 ? -0.644 -4.130 -22.411 1.00 98.62 271 THR A N 1
ATOM 2168 C CA . THR A 1 271 ? -1.781 -3.403 -21.821 1.00 98.62 271 THR A CA 1
ATOM 2169 C C . THR A 1 271 ? -1.354 -2.647 -20.571 1.00 98.62 271 THR A C 1
ATOM 2171 O O . THR A 1 271 ? -0.722 -3.215 -19.686 1.00 98.62 271 THR A O 1
ATOM 2174 N N . VAL A 1 272 ? -1.724 -1.370 -20.493 1.00 98.75 272 VAL A N 1
ATOM 2175 C CA . VAL A 1 272 ? -1.610 -0.548 -19.287 1.00 98.75 272 VAL A CA 1
ATOM 2176 C C . VAL A 1 272 ? -2.981 0.045 -18.979 1.00 98.75 272 VAL A C 1
ATOM 2178 O O . VAL A 1 272 ? -3.548 0.735 -19.824 1.00 98.75 272 VAL A O 1
ATOM 2181 N N . ASP A 1 273 ? -3.534 -0.222 -17.801 1.00 97.50 273 ASP A N 1
ATOM 2182 C CA . ASP A 1 273 ? -4.904 0.182 -17.457 1.00 97.50 273 ASP A CA 1
ATOM 2183 C C . ASP A 1 273 ? -5.035 0.524 -15.970 1.00 97.50 273 ASP A C 1
ATOM 2185 O O . ASP A 1 273 ? -4.367 -0.085 -15.149 1.00 97.50 273 ASP A O 1
ATOM 2189 N N . HIS A 1 274 ? -5.871 1.490 -15.592 1.00 97.12 274 HIS A N 1
ATOM 2190 C CA . HIS A 1 274 ? -6.066 1.851 -14.177 1.00 97.12 274 HIS A CA 1
ATOM 2191 C C . HIS A 1 274 ? -4.770 2.218 -13.433 1.00 97.12 274 HIS A C 1
ATOM 2193 O O . HIS A 1 274 ? -4.537 1.814 -12.296 1.00 97.12 274 HIS A O 1
ATOM 2199 N N . VAL A 1 275 ? -3.898 3.006 -14.069 1.00 98.31 275 VAL A N 1
ATOM 2200 C CA . VAL A 1 275 ? -2.645 3.463 -13.451 1.00 98.31 275 VAL A CA 1
ATOM 2201 C C . VAL A 1 275 ? -2.638 4.967 -13.224 1.00 98.31 275 VAL A C 1
ATOM 2203 O O . VAL A 1 275 ? -3.291 5.738 -13.933 1.00 98.31 275 VAL A O 1
ATOM 2206 N N . TYR A 1 276 ? -1.845 5.416 -12.255 1.00 98.62 276 TYR A N 1
ATOM 2207 C CA . TYR A 1 276 ? -1.678 6.841 -11.997 1.00 98.62 276 TYR A CA 1
ATOM 2208 C C . TYR A 1 276 ? -0.264 7.221 -11.581 1.00 98.62 276 TYR A C 1
ATOM 2210 O O . TYR A 1 276 ? 0.473 6.445 -10.976 1.00 98.62 276 TYR A O 1
ATOM 2218 N N . VAL A 1 277 ? 0.109 8.466 -11.878 1.00 98.81 277 VAL A N 1
ATOM 2219 C CA . VAL A 1 277 ? 1.349 9.072 -11.381 1.00 98.81 277 VAL A CA 1
ATOM 2220 C C . VAL A 1 277 ? 1.023 10.420 -10.751 1.00 98.81 277 VAL A C 1
ATOM 2222 O O . VAL A 1 277 ? 0.480 11.309 -11.410 1.00 98.81 277 VAL A O 1
ATOM 2225 N N . ILE A 1 278 ? 1.379 10.581 -9.477 1.00 98.75 278 ILE A N 1
ATOM 2226 C CA . ILE A 1 278 ? 1.191 11.817 -8.716 1.00 98.75 278 ILE A CA 1
ATOM 2227 C C . ILE A 1 278 ? 2.550 12.320 -8.238 1.00 98.75 278 ILE A C 1
ATOM 2229 O O . ILE A 1 278 ? 3.269 11.617 -7.541 1.00 98.75 278 ILE A O 1
ATOM 2233 N N . ASP A 1 279 ? 2.882 13.567 -8.545 1.00 98.38 279 ASP A N 1
ATOM 2234 C CA . ASP A 1 279 ? 4.001 14.294 -7.954 1.00 98.38 279 ASP A CA 1
ATOM 2235 C C . ASP A 1 279 ? 3.457 15.483 -7.156 1.00 98.38 279 ASP A C 1
ATOM 2237 O O . ASP A 1 279 ? 3.014 16.498 -7.701 1.00 98.38 279 ASP A O 1
ATOM 2241 N N . ASN A 1 280 ? 3.462 15.325 -5.836 1.00 96.62 280 ASN A N 1
ATOM 2242 C CA . ASN A 1 280 ? 2.971 16.312 -4.884 1.00 96.62 280 ASN A CA 1
ATOM 2243 C C . ASN A 1 280 ? 4.047 17.320 -4.463 1.00 96.62 280 ASN A C 1
ATOM 2245 O O . ASN A 1 280 ? 3.766 18.178 -3.626 1.00 96.62 280 ASN A O 1
ATOM 2249 N N . ARG A 1 281 ? 5.270 17.250 -5.007 1.00 96.62 281 ARG A N 1
ATOM 2250 C CA . ARG A 1 281 ? 6.323 18.214 -4.669 1.00 96.62 281 ARG A CA 1
ATOM 2251 C C . ARG A 1 281 ? 5.927 19.607 -5.152 1.00 96.62 281 ARG A C 1
ATOM 2253 O O . ARG A 1 281 ? 5.618 19.841 -6.320 1.00 96.62 281 ARG A O 1
ATOM 2260 N N . GLU A 1 282 ? 5.940 20.562 -4.227 1.00 92.94 282 GLU A N 1
ATOM 2261 C CA . GLU A 1 282 ? 5.417 21.904 -4.482 1.00 92.94 282 GLU A CA 1
ATOM 2262 C C . GLU A 1 282 ? 6.342 22.751 -5.362 1.00 92.94 282 GLU A C 1
ATOM 2264 O O . GLU A 1 282 ? 5.880 23.620 -6.107 1.00 92.94 282 GLU A O 1
ATOM 2269 N N . SER A 1 283 ? 7.648 22.513 -5.297 1.00 94.75 283 SER A N 1
ATOM 2270 C CA . SER A 1 283 ? 8.622 23.233 -6.105 1.00 94.75 283 SER A CA 1
ATOM 2271 C C . SER A 1 283 ? 8.785 22.579 -7.474 1.00 94.75 283 SER A C 1
ATOM 2273 O O . SER A 1 283 ? 9.094 21.395 -7.571 1.00 94.75 283 SER A O 1
ATOM 2275 N N . VAL A 1 284 ? 8.714 23.373 -8.547 1.00 95.00 284 VAL A N 1
ATOM 2276 C CA . VAL A 1 284 ? 9.084 22.919 -9.905 1.00 95.00 284 VAL A CA 1
ATOM 2277 C C . VAL A 1 284 ? 10.560 22.516 -10.010 1.00 95.00 284 VAL A C 1
ATOM 2279 O O . VAL A 1 284 ? 10.945 21.863 -10.972 1.00 95.00 284 VAL A O 1
ATOM 2282 N N . MET A 1 285 ? 11.390 22.906 -9.036 1.00 93.75 285 MET A N 1
ATOM 2283 C CA . MET A 1 285 ? 12.799 22.509 -8.933 1.00 93.75 285 MET A CA 1
ATOM 2284 C C . MET A 1 285 ? 12.992 21.195 -8.172 1.00 93.75 285 MET A C 1
ATOM 2286 O O . MET A 1 285 ? 14.092 20.648 -8.171 1.00 93.75 285 MET A O 1
ATOM 2290 N N . GLU A 1 286 ? 11.945 20.668 -7.546 1.00 94.12 286 GLU A N 1
ATOM 2291 C CA . GLU A 1 286 ? 11.967 19.378 -6.854 1.00 94.12 286 GLU A CA 1
ATOM 2292 C C . GLU A 1 286 ? 11.186 18.326 -7.635 1.00 94.12 286 GLU A C 1
ATOM 2294 O O . GLU A 1 286 ? 11.678 17.208 -7.769 1.00 94.12 286 GLU A O 1
ATOM 2299 N N . ALA A 1 287 ? 10.030 18.718 -8.177 1.00 96.06 287 ALA A N 1
ATOM 2300 C CA . ALA A 1 287 ? 9.156 17.902 -9.005 1.00 96.06 287 ALA A CA 1
ATOM 2301 C C . ALA A 1 287 ? 9.753 17.584 -10.383 1.00 96.06 287 ALA A C 1
ATOM 2303 O O . ALA A 1 287 ? 10.626 18.298 -10.893 1.00 96.06 287 ALA A O 1
ATOM 2304 N N . GLY A 1 288 ? 9.208 16.541 -11.005 1.00 96.31 288 GLY A N 1
ATOM 2305 C CA . GLY A 1 288 ? 9.509 16.135 -12.372 1.00 96.31 288 GLY A CA 1
ATOM 2306 C C . GLY A 1 288 ? 10.857 15.434 -12.558 1.00 96.31 288 GLY A C 1
ATOM 2307 O O . GLY A 1 288 ? 11.729 15.408 -11.691 1.00 96.31 288 GLY A O 1
ATOM 2308 N N . ILE A 1 289 ? 11.023 14.878 -13.753 1.00 96.38 289 ILE A N 1
ATOM 2309 C CA . ILE A 1 289 ? 12.200 14.129 -14.191 1.00 96.38 289 ILE A CA 1
ATOM 2310 C C . ILE A 1 289 ? 13.409 15.065 -14.299 1.00 96.38 289 ILE A C 1
ATOM 2312 O O . ILE A 1 289 ? 13.336 16.127 -14.930 1.00 96.38 289 ILE A O 1
ATOM 2316 N N . ARG A 1 290 ? 14.543 14.658 -13.728 1.00 94.50 290 ARG A N 1
ATOM 2317 C CA . ARG A 1 290 ? 15.819 15.374 -13.817 1.00 94.50 290 ARG A CA 1
ATOM 2318 C C . ARG A 1 290 ? 16.715 14.681 -14.827 1.00 94.50 290 ARG A C 1
ATOM 2320 O O . ARG A 1 290 ? 17.220 13.595 -14.568 1.00 94.50 290 ARG A O 1
ATOM 2327 N N . TYR A 1 291 ? 16.938 15.322 -15.969 1.00 91.56 291 TYR A N 1
ATOM 2328 C CA . TYR A 1 291 ? 17.851 14.793 -16.973 1.00 91.56 291 TYR A CA 1
ATOM 2329 C C . TYR A 1 291 ? 18.780 15.879 -17.512 1.00 91.56 291 TYR A C 1
ATOM 2331 O O . TYR A 1 291 ? 18.374 16.805 -18.220 1.00 91.56 291 TYR A O 1
ATOM 2339 N N . ASN A 1 292 ? 20.062 15.758 -17.175 1.00 87.38 292 ASN A N 1
ATOM 2340 C CA . ASN A 1 292 ? 21.099 16.642 -17.667 1.00 87.38 292 ASN A CA 1
ATOM 2341 C C . ASN A 1 292 ? 21.508 16.304 -19.107 1.00 87.38 292 ASN A C 1
ATOM 2343 O O . ASN A 1 292 ? 22.402 15.500 -19.351 1.00 87.38 292 ASN A O 1
ATOM 2347 N N . VAL A 1 293 ? 20.911 17.011 -20.064 1.00 82.88 293 VAL A N 1
ATOM 2348 C CA . VAL A 1 293 ? 21.229 16.862 -21.496 1.00 82.88 293 VAL A CA 1
ATOM 2349 C C . VAL A 1 293 ? 22.315 17.830 -22.003 1.00 82.88 293 VAL A C 1
ATOM 2351 O O . VAL A 1 293 ? 22.542 17.960 -23.206 1.00 82.88 293 VAL A O 1
ATOM 2354 N N . GLY A 1 294 ? 23.009 18.535 -21.096 1.00 81.12 294 GLY A N 1
ATOM 2355 C CA . GLY A 1 294 ? 24.176 19.363 -21.430 1.00 81.12 294 GLY A CA 1
ATOM 2356 C C . GLY A 1 294 ? 23.912 20.413 -22.520 1.00 81.12 294 GLY A C 1
ATOM 2357 O O . GLY A 1 294 ? 22.923 21.146 -22.458 1.00 81.12 294 GLY A O 1
ATOM 2358 N N . THR A 1 295 ? 24.810 20.510 -23.502 1.00 77.12 295 THR A N 1
ATOM 2359 C CA . THR A 1 295 ? 24.670 21.353 -24.709 1.00 77.12 295 THR A CA 1
ATOM 2360 C C . THR A 1 295 ? 24.317 20.527 -25.948 1.00 77.12 295 THR A C 1
ATOM 2362 O O . THR A 1 295 ? 24.659 20.918 -27.064 1.00 77.12 295 THR A O 1
ATOM 2365 N N . SER A 1 296 ? 23.704 19.355 -25.756 1.00 78.00 296 SER A N 1
ATOM 2366 C CA . SER A 1 296 ? 23.342 18.460 -26.853 1.00 78.00 296 SER A CA 1
ATOM 2367 C C . SER A 1 296 ? 22.410 19.148 -27.851 1.00 78.00 296 SER A C 1
ATOM 2369 O O . SER A 1 296 ? 21.497 19.876 -27.462 1.00 78.00 296 SER A O 1
ATOM 2371 N N . SER A 1 297 ? 22.633 18.896 -29.142 1.00 77.19 297 SER A N 1
ATOM 2372 C CA . SER A 1 297 ? 21.704 19.256 -30.217 1.00 77.19 297 SER A CA 1
ATOM 2373 C C . SER A 1 297 ? 20.680 18.154 -30.515 1.00 77.19 297 SER A C 1
ATOM 2375 O O . SER A 1 297 ? 19.827 18.349 -31.381 1.00 77.19 297 SER A O 1
ATOM 2377 N N . ALA A 1 298 ? 20.765 17.001 -29.839 1.00 81.62 298 ALA A N 1
ATOM 2378 C CA . ALA A 1 298 ? 19.803 15.914 -29.990 1.00 81.62 298 ALA A CA 1
ATOM 2379 C C . ALA A 1 298 ? 18.446 16.281 -29.367 1.00 81.62 298 ALA A C 1
ATOM 2381 O O . ALA A 1 298 ? 18.367 17.069 -28.424 1.00 81.62 298 ALA A O 1
ATOM 2382 N N . SER A 1 299 ? 17.370 15.706 -29.904 1.00 87.69 299 SER A N 1
ATOM 2383 C CA . SER A 1 299 ? 16.011 15.921 -29.403 1.00 87.69 299 SER A CA 1
ATOM 2384 C C . SER A 1 299 ? 15.687 14.936 -28.284 1.00 87.69 299 SER A C 1
ATOM 2386 O O . SER A 1 299 ? 15.769 13.727 -28.487 1.00 87.69 299 SER A O 1
ATOM 2388 N N . PHE A 1 300 ? 15.295 15.468 -27.128 1.00 94.19 300 PHE A N 1
ATOM 2389 C CA . PHE A 1 300 ? 14.880 14.700 -25.956 1.00 94.19 300 PHE A CA 1
ATOM 2390 C C . PHE A 1 300 ? 13.396 14.907 -25.686 1.00 94.19 300 PHE A C 1
ATOM 2392 O O . PHE A 1 300 ? 12.881 16.028 -25.790 1.00 94.19 300 PHE A O 1
ATOM 2399 N N . HIS A 1 301 ? 12.727 13.826 -25.301 1.00 96.19 301 HIS A N 1
ATOM 2400 C CA . HIS A 1 301 ? 11.282 13.789 -25.134 1.00 96.19 301 HIS A CA 1
ATOM 2401 C C . HIS A 1 301 ? 10.901 13.133 -23.809 1.00 96.19 301 HIS A C 1
ATOM 2403 O O . HIS A 1 301 ? 11.538 12.169 -23.379 1.00 96.19 301 HIS A O 1
ATOM 2409 N N . ALA A 1 302 ? 9.859 13.655 -23.162 1.00 97.56 302 ALA A N 1
ATOM 2410 C CA . ALA A 1 302 ? 9.388 13.142 -21.883 1.00 97.56 302 ALA A CA 1
ATOM 2411 C C . ALA A 1 302 ? 7.863 13.015 -21.807 1.00 97.56 302 ALA A C 1
ATOM 2413 O O . ALA A 1 302 ? 7.126 13.849 -22.337 1.00 97.56 302 ALA A O 1
ATOM 2414 N N . ALA A 1 303 ? 7.393 12.008 -21.078 1.00 98.38 303 ALA A N 1
ATOM 2415 C CA . ALA A 1 303 ? 5.998 11.855 -20.692 1.00 98.38 303 ALA A CA 1
ATOM 2416 C C . ALA A 1 303 ? 5.852 11.747 -19.175 1.00 98.38 303 ALA A C 1
ATOM 2418 O O . ALA A 1 303 ? 6.724 11.207 -18.499 1.00 98.38 303 ALA A O 1
ATOM 2419 N N . GLY A 1 304 ? 4.735 12.219 -18.625 1.00 98.31 304 GLY A N 1
ATOM 2420 C CA . GLY A 1 304 ? 4.454 12.007 -17.207 1.00 98.31 304 GLY A CA 1
ATOM 2421 C C . GLY A 1 304 ? 4.133 10.551 -16.864 1.00 98.31 304 GLY A C 1
ATOM 2422 O O . GLY A 1 304 ? 4.389 10.157 -15.730 1.00 98.31 304 GLY A O 1
ATOM 2423 N N . MET A 1 305 ? 3.653 9.735 -17.815 1.00 98.62 305 MET A N 1
ATOM 2424 C CA . MET A 1 305 ? 3.315 8.324 -17.567 1.00 98.62 305 MET A CA 1
ATOM 2425 C C . MET A 1 305 ? 3.945 7.368 -18.578 1.00 98.62 305 MET A C 1
ATOM 2427 O O . MET A 1 305 ? 4.774 6.549 -18.184 1.00 98.62 305 MET A O 1
ATOM 2431 N N . ILE A 1 306 ? 3.583 7.483 -19.862 1.00 98.81 306 ILE A N 1
ATOM 2432 C CA . ILE A 1 306 ? 4.044 6.576 -20.923 1.00 98.81 306 ILE A CA 1
ATOM 2433 C C . ILE A 1 306 ? 4.667 7.370 -22.063 1.00 98.81 306 ILE A C 1
ATOM 2435 O O . ILE A 1 306 ? 4.050 8.299 -22.585 1.00 98.81 306 ILE A O 1
ATOM 2439 N N . HIS A 1 307 ? 5.876 7.015 -22.497 1.00 98.75 307 HIS A N 1
ATOM 2440 C CA . HIS A 1 307 ? 6.481 7.707 -23.633 1.00 98.75 307 HIS A CA 1
ATOM 2441 C C . HIS A 1 307 ? 5.867 7.248 -24.969 1.00 98.75 307 HIS A C 1
ATOM 2443 O O . HIS A 1 307 ? 5.275 8.046 -25.700 1.00 98.75 307 HIS A O 1
ATOM 2449 N N . THR A 1 308 ? 5.993 5.969 -25.310 1.00 98.75 308 THR A N 1
ATOM 2450 C CA . THR A 1 308 ? 5.506 5.393 -26.571 1.00 98.75 308 THR A CA 1
ATOM 2451 C C . THR A 1 308 ? 4.435 4.352 -26.288 1.00 98.75 308 THR A C 1
ATOM 2453 O O . THR A 1 308 ? 4.687 3.413 -25.546 1.00 98.75 308 THR A O 1
ATOM 2456 N N . ASN A 1 309 ? 3.261 4.477 -26.906 1.00 98.81 309 ASN A N 1
ATOM 2457 C CA . ASN A 1 309 ? 2.219 3.453 -26.851 1.00 98.81 309 ASN A CA 1
ATOM 2458 C C . ASN A 1 309 ? 1.976 2.839 -28.234 1.00 98.81 309 ASN A C 1
ATOM 2460 O O . ASN A 1 309 ? 1.547 3.534 -29.155 1.00 98.81 309 ASN A O 1
ATOM 2464 N N . SER A 1 310 ? 2.215 1.541 -28.361 1.00 98.31 310 SER A N 1
ATOM 2465 C CA . SER A 1 310 ? 1.857 0.696 -29.504 1.00 98.31 310 SER A CA 1
ATOM 2466 C C . SER A 1 310 ? 0.839 -0.397 -29.142 1.00 98.31 310 SER A C 1
ATOM 2468 O O . SER A 1 310 ? 0.250 -0.975 -30.053 1.00 98.31 310 SER A O 1
ATOM 2470 N N . GLY A 1 311 ? 0.584 -0.624 -27.848 1.00 98.50 311 GLY A N 1
ATOM 2471 C CA . GLY A 1 311 ? -0.457 -1.505 -27.315 1.00 98.50 311 GLY A CA 1
ATOM 2472 C C . GLY A 1 311 ? -1.728 -0.763 -26.872 1.00 98.50 311 GLY A C 1
ATOM 2473 O O . GLY A 1 311 ? -2.186 0.170 -27.538 1.00 98.50 311 GLY A O 1
ATOM 2474 N N . ASN A 1 312 ? -2.308 -1.176 -25.743 1.00 98.56 312 ASN A N 1
ATOM 2475 C CA . ASN A 1 312 ? -3.496 -0.568 -25.137 1.00 98.56 312 ASN A CA 1
ATOM 2476 C C . ASN A 1 312 ? -3.114 0.263 -23.909 1.00 98.56 312 ASN A C 1
ATOM 2478 O O . ASN A 1 312 ? -2.419 -0.239 -23.028 1.00 98.56 312 ASN A O 1
ATOM 2482 N N . PHE A 1 313 ? -3.592 1.506 -23.832 1.00 98.62 313 PHE A N 1
ATOM 2483 C CA . PHE A 1 313 ? -3.420 2.359 -22.657 1.00 98.62 313 PHE A CA 1
ATOM 2484 C C . PHE A 1 313 ? -4.723 3.064 -22.278 1.00 98.62 313 PHE A C 1
ATOM 2486 O O . PHE A 1 313 ? -5.209 3.911 -23.033 1.00 98.62 313 PHE A O 1
ATOM 2493 N N . SER A 1 314 ? -5.294 2.740 -21.120 1.00 97.31 314 SER A N 1
ATOM 2494 C CA . SER A 1 314 ? -6.607 3.261 -20.738 1.00 97.31 314 SER A CA 1
ATOM 2495 C C . SER A 1 314 ? -6.768 3.640 -19.270 1.00 97.31 314 SER A C 1
ATOM 2497 O O . SER A 1 314 ? -5.951 3.287 -18.423 1.00 97.31 314 SER A O 1
ATOM 2499 N N . ASN A 1 315 ? -7.817 4.426 -18.999 1.00 97.00 315 ASN A N 1
ATOM 2500 C CA . ASN A 1 315 ? -8.341 4.744 -17.666 1.00 97.00 315 ASN A CA 1
ATOM 2501 C C . ASN A 1 315 ? -7.243 5.163 -16.692 1.00 97.00 315 ASN A C 1
ATOM 2503 O O . ASN A 1 315 ? -7.000 4.489 -15.705 1.00 97.00 315 ASN A O 1
ATOM 2507 N N . SER A 1 316 ? -6.515 6.228 -17.008 1.00 98.12 316 SER A N 1
ATOM 2508 C CA . SER A 1 316 ? -5.277 6.556 -16.300 1.00 98.12 316 SER A CA 1
ATOM 2509 C C . SER A 1 316 ? -5.089 8.055 -16.165 1.00 98.12 316 SER A C 1
ATOM 2511 O O . SER A 1 316 ? -5.501 8.815 -17.050 1.00 98.12 316 SER A O 1
ATOM 2513 N N . TYR A 1 317 ? -4.444 8.491 -15.079 1.00 98.62 317 TYR A N 1
ATOM 2514 C CA . TYR A 1 317 ? -4.292 9.919 -14.816 1.00 98.62 317 TYR A CA 1
ATOM 2515 C C . TYR A 1 317 ? -2.924 10.370 -14.297 1.00 98.62 317 TYR A C 1
ATOM 2517 O O . TYR A 1 317 ? -2.215 9.665 -13.576 1.00 98.62 317 TYR A O 1
ATOM 2525 N N . TYR A 1 318 ? -2.573 11.607 -14.655 1.00 98.81 318 TYR A N 1
ATOM 2526 C CA . TYR A 1 318 ? -1.338 12.273 -14.250 1.00 98.81 318 TYR A CA 1
ATOM 2527 C C . TYR A 1 318 ? -1.605 13.540 -13.435 1.00 98.81 318 TYR A C 1
ATOM 2529 O O . TYR A 1 318 ? -2.355 14.425 -13.855 1.00 98.81 318 TYR A O 1
ATOM 2537 N N . VAL A 1 319 ? -0.921 13.678 -12.301 1.00 98.69 319 VAL A N 1
ATOM 2538 C CA . VAL A 1 319 ? -0.995 14.866 -11.445 1.00 98.69 319 VAL A CA 1
ATOM 2539 C C . VAL A 1 319 ? 0.410 15.361 -11.138 1.00 98.69 319 VAL A C 1
ATOM 2541 O O . VAL A 1 319 ? 1.152 14.727 -10.400 1.00 98.69 319 VAL A O 1
ATOM 2544 N N . SER A 1 320 ? 0.783 16.522 -11.666 1.00 98.31 320 SER A N 1
ATOM 2545 C CA . SER A 1 320 ? 2.022 17.217 -11.298 1.00 98.31 320 SER A CA 1
ATOM 2546 C C . SER A 1 320 ? 1.994 18.648 -11.820 1.00 98.31 320 SER A C 1
ATOM 2548 O O . SER A 1 320 ? 1.283 18.956 -12.777 1.00 98.31 320 SER A O 1
ATOM 2550 N N . LYS A 1 321 ? 2.843 19.510 -11.253 1.00 97.69 321 LYS A N 1
ATOM 2551 C CA . LYS A 1 321 ? 3.132 20.832 -11.825 1.00 97.69 321 LYS A CA 1
ATOM 2552 C C . LYS A 1 321 ? 3.903 20.744 -13.139 1.00 97.69 321 LYS A C 1
ATOM 2554 O O . LYS A 1 321 ? 3.672 21.553 -14.035 1.00 97.69 321 LYS A O 1
ATOM 2559 N N . VAL A 1 322 ? 4.830 19.789 -13.243 1.00 97.56 322 VAL A N 1
ATOM 2560 C CA . VAL A 1 322 ? 5.745 19.624 -14.379 1.00 97.56 322 VAL A CA 1
ATOM 2561 C C . VAL A 1 322 ? 6.095 18.151 -14.601 1.00 97.56 322 VAL A C 1
ATOM 2563 O O . VAL A 1 322 ? 6.240 17.390 -13.649 1.00 97.56 322 VAL A O 1
ATOM 2566 N N . VAL A 1 323 ? 6.292 17.758 -15.861 1.00 97.88 323 VAL A N 1
ATOM 2567 C CA . VAL A 1 323 ? 6.831 16.428 -16.221 1.00 97.88 323 VAL A CA 1
ATOM 2568 C C . VAL A 1 323 ? 8.349 16.402 -16.085 1.00 97.88 323 VAL A C 1
ATOM 2570 O O . VAL A 1 323 ? 8.920 15.433 -15.598 1.00 97.88 323 VAL A O 1
ATOM 2573 N N . VAL A 1 324 ? 9.000 17.490 -16.495 1.00 96.94 324 VAL A N 1
ATOM 2574 C CA . VAL A 1 324 ? 10.450 17.677 -16.428 1.00 96.94 324 VAL A CA 1
ATOM 2575 C C . VAL A 1 324 ? 10.740 18.760 -15.407 1.00 96.94 324 VAL A C 1
ATOM 2577 O O . VAL A 1 324 ? 10.094 19.807 -15.400 1.00 96.94 324 VAL A O 1
ATOM 2580 N N . ASN A 1 325 ? 11.731 18.512 -14.566 1.00 96.06 325 ASN A N 1
ATOM 2581 C CA . ASN A 1 325 ? 12.176 19.450 -13.556 1.00 96.06 325 ASN A CA 1
ATOM 2582 C C . ASN A 1 325 ? 12.545 20.815 -14.164 1.00 96.06 325 ASN A C 1
ATOM 2584 O O . ASN A 1 325 ? 13.145 20.899 -15.241 1.00 96.06 325 ASN A O 1
ATOM 2588 N N . GLY A 1 326 ? 12.224 21.895 -13.451 1.00 93.25 326 GLY A N 1
ATOM 2589 C CA . GLY A 1 326 ? 12.406 23.275 -13.900 1.00 93.25 326 GLY A CA 1
ATOM 2590 C C . GLY A 1 326 ? 13.831 23.599 -14.357 1.00 93.25 326 GLY A C 1
ATOM 2591 O O . GLY A 1 326 ? 14.004 24.387 -15.284 1.00 93.25 326 GLY A O 1
ATOM 2592 N N . ALA A 1 327 ? 14.855 22.946 -13.795 1.00 90.38 327 ALA A N 1
ATOM 2593 C CA . ALA A 1 327 ? 16.247 23.127 -14.214 1.00 90.38 327 ALA A CA 1
ATOM 2594 C C . ALA A 1 327 ? 16.537 22.663 -15.658 1.00 90.38 327 ALA A C 1
ATOM 2596 O O . ALA A 1 327 ? 17.501 23.130 -16.268 1.00 90.38 327 ALA A O 1
ATOM 2597 N N . TYR A 1 328 ? 15.722 21.756 -16.206 1.00 91.00 328 TYR A N 1
ATOM 2598 C CA . TYR A 1 328 ? 15.944 21.095 -17.502 1.00 91.00 328 TYR A CA 1
ATOM 2599 C C . TYR A 1 328 ? 14.815 21.337 -18.513 1.00 91.00 328 TYR A C 1
ATOM 2601 O O . TYR A 1 328 ? 14.871 20.866 -19.650 1.00 91.00 328 TYR A O 1
ATOM 2609 N N . VAL A 1 329 ? 13.801 22.105 -18.116 1.00 88.69 329 VAL A N 1
ATOM 2610 C CA . VAL A 1 329 ? 12.538 22.272 -18.841 1.00 88.69 329 VAL A CA 1
ATOM 2611 C C . VAL A 1 329 ? 12.688 22.856 -20.251 1.00 88.69 329 VAL A C 1
ATOM 2613 O O . VAL A 1 329 ? 11.867 22.608 -21.126 1.00 88.69 329 VAL A O 1
ATOM 2616 N N . ASN A 1 330 ? 13.758 23.610 -20.507 1.00 84.94 330 ASN A N 1
ATOM 2617 C CA . ASN A 1 330 ? 14.020 24.229 -21.805 1.00 84.94 330 ASN A CA 1
ATOM 2618 C C . ASN A 1 330 ? 14.748 23.318 -22.804 1.00 84.94 330 ASN A C 1
ATOM 2620 O O . ASN A 1 330 ? 15.025 23.761 -23.919 1.00 84.94 330 ASN A O 1
ATOM 2624 N N . LYS A 1 331 ? 15.101 22.087 -22.414 1.00 86.12 331 LYS A N 1
ATOM 2625 C CA . LYS A 1 331 ? 15.878 21.164 -23.256 1.00 86.12 331 LYS A CA 1
ATOM 2626 C C . LYS A 1 331 ? 15.123 19.897 -23.654 1.00 86.12 331 LYS A C 1
ATOM 2628 O O . LYS A 1 331 ? 15.598 19.166 -24.516 1.00 86.12 331 LYS A O 1
ATOM 2633 N N . ILE A 1 332 ? 13.977 19.637 -23.030 1.00 92.12 332 ILE A N 1
ATOM 2634 C CA . ILE A 1 332 ? 13.213 18.400 -23.198 1.00 92.12 332 ILE A CA 1
ATOM 2635 C C . ILE A 1 332 ? 11.766 18.775 -23.495 1.00 92.12 332 ILE A C 1
ATOM 2637 O O . ILE A 1 332 ? 11.132 19.483 -22.713 1.00 92.12 332 ILE A O 1
ATOM 2641 N N . ALA A 1 333 ? 11.234 18.306 -24.621 1.00 93.31 333 ALA A N 1
ATOM 2642 C CA . ALA A 1 333 ? 9.825 18.508 -24.931 1.00 93.31 333 ALA A CA 1
ATOM 2643 C C . ALA A 1 333 ? 8.984 17.470 -24.180 1.00 93.31 333 ALA A C 1
ATOM 2645 O O . ALA A 1 333 ? 9.236 16.272 -24.286 1.00 93.31 333 ALA A O 1
ATOM 2646 N N . ALA A 1 334 ? 7.982 17.929 -23.432 1.00 96.12 334 ALA A N 1
ATOM 2647 C CA . ALA A 1 334 ? 7.241 17.081 -22.508 1.00 96.12 334 ALA A CA 1
ATOM 2648 C C . ALA A 1 334 ? 5.732 17.055 -22.785 1.00 96.12 334 ALA A C 1
ATOM 2650 O O . ALA A 1 334 ? 5.175 18.030 -23.288 1.00 96.12 334 ALA A O 1
ATOM 2651 N N . GLN A 1 335 ? 5.083 15.945 -22.428 1.00 98.19 335 GLN A N 1
ATOM 2652 C CA . GLN A 1 335 ? 3.630 15.748 -22.474 1.00 98.19 335 GLN A CA 1
ATOM 2653 C C . GLN A 1 335 ? 3.141 15.151 -21.143 1.00 98.19 335 GLN A C 1
ATOM 2655 O O . GLN A 1 335 ? 3.830 14.297 -20.587 1.00 98.19 335 GLN A O 1
ATOM 2660 N N . PRO A 1 336 ? 1.988 15.577 -20.593 1.00 97.94 336 PRO A N 1
ATOM 2661 C CA . PRO A 1 336 ? 1.583 15.197 -19.237 1.00 97.94 336 PRO A CA 1
ATOM 2662 C C . PRO A 1 336 ? 1.304 13.699 -19.081 1.00 97.94 336 PRO A C 1
ATOM 2664 O O . PRO A 1 336 ? 1.703 13.122 -18.082 1.00 97.94 336 PRO A O 1
ATOM 2667 N N . VAL A 1 337 ? 0.685 13.045 -20.065 1.00 98.62 337 VAL A N 1
ATOM 2668 C CA . VAL A 1 337 ? 0.276 11.633 -19.937 1.00 98.62 337 VAL A CA 1
ATOM 2669 C C . VAL A 1 337 ? 1.035 10.740 -20.915 1.00 98.62 337 VAL A C 1
ATOM 2671 O O . VAL A 1 337 ? 1.829 9.901 -20.490 1.00 98.62 337 VAL A O 1
ATOM 2674 N N . LEU A 1 338 ? 0.841 10.967 -22.218 1.00 98.69 338 LEU A N 1
ATOM 2675 C CA . LEU A 1 338 ? 1.387 10.150 -23.303 1.00 98.69 338 LEU A CA 1
ATOM 2676 C C . LEU A 1 338 ? 2.128 11.016 -24.326 1.00 98.69 338 LEU A C 1
ATOM 2678 O O . LEU A 1 338 ? 1.583 12.028 -24.773 1.00 98.69 338 LEU A O 1
ATOM 2682 N N . TYR A 1 339 ? 3.341 10.623 -24.730 1.00 98.56 339 TYR A N 1
ATOM 2683 C CA . TYR A 1 339 ? 4.115 11.384 -25.721 1.00 98.56 339 TYR A CA 1
ATOM 2684 C C . TYR A 1 339 ? 3.765 11.008 -27.173 1.00 98.56 339 TYR A C 1
ATOM 2686 O O . TYR A 1 339 ? 3.386 11.875 -27.963 1.00 98.56 339 TYR A O 1
ATOM 2694 N N . THR A 1 340 ? 3.840 9.721 -27.527 1.00 98.19 340 THR A N 1
ATOM 2695 C CA . THR A 1 340 ? 3.548 9.193 -28.877 1.00 98.19 340 THR A CA 1
ATOM 2696 C C . THR A 1 340 ? 2.608 7.998 -28.828 1.00 98.19 340 THR A C 1
ATOM 2698 O O . THR A 1 340 ? 2.774 7.127 -27.979 1.00 98.19 340 THR A O 1
ATOM 2701 N N . ASN A 1 341 ? 1.664 7.928 -29.771 1.00 98.50 341 ASN A N 1
ATOM 2702 C CA . ASN A 1 341 ? 0.686 6.847 -29.849 1.00 98.50 341 ASN A CA 1
ATOM 2703 C C . ASN A 1 341 ? 0.564 6.273 -31.268 1.00 98.50 341 ASN A C 1
ATOM 2705 O O . ASN A 1 341 ? 0.286 7.013 -32.212 1.00 98.50 341 ASN A O 1
ATOM 2709 N N . THR A 1 342 ? 0.702 4.957 -31.393 1.00 97.88 342 THR A N 1
ATOM 2710 C CA . THR A 1 342 ? 0.305 4.152 -32.560 1.00 97.88 342 THR A CA 1
ATOM 2711 C C . THR A 1 342 ? -0.679 3.037 -32.195 1.00 97.88 342 THR A C 1
ATOM 2713 O O . THR A 1 342 ? -1.186 2.377 -33.098 1.00 97.88 342 THR A O 1
ATOM 2716 N N . GLY A 1 343 ? -0.934 2.822 -30.899 1.00 98.12 343 GLY A N 1
ATOM 2717 C CA . GLY A 1 343 ? -1.893 1.851 -30.375 1.00 98.12 343 GLY A CA 1
ATOM 2718 C C . GLY A 1 343 ? -3.248 2.463 -29.995 1.00 98.12 343 GLY A C 1
ATOM 2719 O O . GLY A 1 343 ? -3.632 3.537 -30.475 1.00 98.12 343 GLY A O 1
ATOM 2720 N N . SER A 1 344 ? -3.968 1.777 -29.108 1.00 98.25 344 SER A N 1
ATOM 2721 C CA . SER A 1 344 ? -5.292 2.175 -28.614 1.00 98.25 344 SER A CA 1
ATOM 2722 C C . SER A 1 344 ? -5.182 2.975 -27.319 1.00 98.25 344 SER A C 1
ATOM 2724 O O . SER A 1 344 ? -4.420 2.604 -26.426 1.00 98.25 344 SER A O 1
ATOM 2726 N N . ILE A 1 345 ? -5.976 4.043 -27.206 1.00 98.19 345 ILE A N 1
ATOM 2727 C CA . ILE A 1 345 ? -6.084 4.857 -25.990 1.00 98.19 345 ILE A CA 1
ATOM 2728 C C . ILE A 1 345 ? -7.542 5.104 -25.604 1.00 98.19 345 ILE A C 1
ATOM 2730 O O . ILE A 1 345 ? -8.388 5.269 -26.485 1.00 98.19 345 ILE A O 1
ATOM 2734 N N . ALA A 1 346 ? -7.828 5.178 -24.304 1.00 95.81 346 ALA A N 1
ATOM 2735 C CA . ALA A 1 346 ? -9.138 5.577 -23.783 1.00 95.81 346 ALA A CA 1
ATOM 2736 C C . ALA A 1 346 ? -9.015 6.255 -22.410 1.00 95.81 346 ALA A C 1
ATOM 2738 O O . ALA A 1 346 ? -8.219 5.827 -21.586 1.00 95.81 346 ALA A O 1
ATOM 2739 N N . ASN A 1 347 ? -9.820 7.287 -22.143 1.00 95.94 347 ASN A N 1
ATOM 2740 C CA . ASN A 1 347 ? -9.964 7.900 -20.810 1.00 95.94 347 ASN A CA 1
ATOM 2741 C C . ASN A 1 347 ? -8.623 8.235 -20.126 1.00 95.94 347 ASN A C 1
ATOM 2743 O O . ASN A 1 347 ? -8.334 7.795 -19.016 1.00 95.94 347 ASN A O 1
ATOM 2747 N N . LEU A 1 348 ? -7.781 8.999 -20.822 1.00 98.38 348 LEU A N 1
ATOM 2748 C CA . LEU A 1 348 ? -6.510 9.485 -20.293 1.00 98.38 348 LEU A CA 1
ATOM 2749 C C . LEU A 1 348 ? -6.682 10.922 -19.807 1.00 98.38 348 LEU A C 1
ATOM 2751 O O . LEU A 1 348 ? -7.158 11.769 -20.570 1.00 98.38 348 LEU A O 1
ATOM 2755 N N . VAL A 1 349 ? -6.296 11.208 -18.564 1.00 98.50 349 VAL A N 1
ATOM 2756 C CA . VAL A 1 349 ? -6.571 12.504 -17.922 1.00 98.50 349 VAL A CA 1
ATOM 2757 C C . VAL A 1 349 ? -5.322 13.107 -17.280 1.00 98.50 349 VAL A C 1
ATOM 2759 O O . VAL A 1 349 ? -4.441 12.401 -16.801 1.00 98.50 349 VAL A O 1
ATOM 2762 N N . TYR A 1 350 ? -5.223 14.433 -17.251 1.00 98.75 350 TYR A N 1
ATOM 2763 C CA . TYR A 1 350 ? -4.283 15.130 -16.373 1.00 98.75 350 TYR A CA 1
ATOM 2764 C C . TYR A 1 350 ? -4.971 16.261 -15.612 1.00 98.75 350 TYR A C 1
ATOM 2766 O O . TYR A 1 350 ? -5.926 16.861 -16.106 1.00 98.75 350 TYR A O 1
ATOM 2774 N N . ASP A 1 351 ? -4.454 16.580 -14.427 1.00 98.69 351 ASP A N 1
ATOM 2775 C CA . ASP A 1 351 ? -4.954 17.702 -13.632 1.00 98.69 351 ASP A CA 1
ATOM 2776 C C . ASP A 1 351 ? -4.527 19.043 -14.258 1.00 98.69 351 ASP A C 1
ATOM 2778 O O . ASP A 1 351 ? -3.358 19.441 -14.196 1.00 98.69 351 ASP A O 1
ATOM 2782 N N . SER A 1 352 ? -5.477 19.749 -14.873 1.00 98.25 352 SER A N 1
ATOM 2783 C CA . SER A 1 352 ? -5.229 21.015 -15.565 1.00 98.25 352 SER A CA 1
ATOM 2784 C C . SER A 1 352 ? -5.045 22.210 -14.633 1.00 98.25 352 SER A C 1
ATOM 2786 O O . SER A 1 352 ? -4.490 23.217 -15.069 1.00 98.25 352 SER A O 1
ATOM 2788 N N . ASP A 1 353 ? -5.502 22.124 -13.381 1.00 97.94 353 ASP A N 1
ATOM 2789 C CA . ASP A 1 353 ? -5.290 23.188 -12.393 1.00 97.94 353 ASP A CA 1
ATOM 2790 C C . ASP A 1 353 ? -3.873 23.119 -11.815 1.00 97.94 353 ASP A C 1
ATOM 2792 O O . ASP A 1 353 ? -3.288 24.146 -11.458 1.00 97.94 353 ASP A O 1
ATOM 2796 N N . ARG A 1 354 ? -3.296 21.911 -11.743 1.00 97.56 354 ARG A N 1
ATOM 2797 C CA . ARG A 1 354 ? -1.917 21.714 -11.280 1.00 97.56 354 ARG A CA 1
ATOM 2798 C C . ARG A 1 354 ? -0.886 21.845 -12.395 1.00 97.56 354 ARG A C 1
ATOM 2800 O O . ARG A 1 354 ? 0.170 22.426 -12.143 1.00 97.56 354 ARG A O 1
ATOM 2807 N N . TYR A 1 355 ? -1.161 21.338 -13.597 1.00 98.06 355 TYR A N 1
ATOM 2808 C CA . TYR A 1 355 ? -0.181 21.307 -14.684 1.00 98.06 355 TYR A CA 1
ATOM 2809 C C . TYR A 1 355 ? 0.131 22.701 -15.248 1.00 98.06 355 TYR A C 1
ATOM 2811 O O . TYR A 1 355 ? -0.746 23.419 -15.730 1.00 98.06 355 TYR A O 1
ATOM 2819 N N . LEU A 1 356 ? 1.409 23.088 -15.233 1.00 97.12 356 LEU A N 1
ATOM 2820 C CA . LEU A 1 356 ? 1.836 24.426 -15.635 1.00 97.12 356 LEU A CA 1
ATOM 2821 C C . LEU A 1 356 ? 2.219 24.487 -17.117 1.00 97.12 356 LEU A C 1
ATOM 2823 O O . LEU A 1 356 ? 3.120 23.789 -17.573 1.00 97.12 356 LEU A O 1
ATOM 2827 N N . LEU A 1 357 ? 1.620 25.430 -17.852 1.00 95.56 357 LEU A N 1
ATOM 2828 C CA . LEU A 1 357 ? 2.030 25.772 -19.226 1.00 95.56 357 LEU A CA 1
ATOM 2829 C C . LEU A 1 357 ? 3.120 26.857 -19.288 1.00 95.56 357 LEU A C 1
ATOM 2831 O O . LEU A 1 357 ? 3.634 27.184 -20.360 1.00 95.56 357 LEU A O 1
ATOM 2835 N N . GLN A 1 358 ? 3.459 27.438 -18.137 1.00 94.81 358 GLN A N 1
ATOM 2836 C CA . GLN A 1 358 ? 4.530 28.415 -17.959 1.00 94.81 358 GLN A CA 1
ATOM 2837 C C . GLN A 1 358 ? 5.270 28.097 -16.663 1.00 94.81 358 GLN A C 1
ATOM 2839 O O . GLN A 1 358 ? 4.689 28.172 -15.580 1.00 94.81 358 GLN A O 1
ATOM 2844 N N . VAL A 1 359 ? 6.555 27.770 -16.768 1.00 95.12 359 VAL A N 1
ATOM 2845 C CA . VAL A 1 359 ? 7.396 27.424 -15.617 1.00 95.12 359 VAL A CA 1
ATOM 2846 C C . VAL A 1 359 ? 8.338 28.583 -15.316 1.00 95.12 359 VAL A C 1
ATOM 2848 O O . VAL A 1 359 ? 9.098 29.013 -16.182 1.00 95.12 359 VAL A O 1
ATOM 2851 N N . GLN A 1 360 ? 8.286 29.097 -14.086 1.00 92.69 360 GLN A N 1
ATOM 2852 C CA . GLN A 1 360 ? 9.195 30.144 -13.615 1.00 92.69 360 GLN A CA 1
ATOM 2853 C C . GLN A 1 360 ? 10.390 29.525 -12.891 1.00 92.69 360 GLN A C 1
ATOM 2855 O O . GLN A 1 360 ? 10.207 28.764 -11.941 1.00 92.69 360 GLN A O 1
ATOM 2860 N N . VAL A 1 361 ? 11.607 29.902 -13.289 1.00 90.88 361 VAL A N 1
ATOM 2861 C CA . VAL A 1 361 ? 12.844 29.559 -12.571 1.00 90.88 361 VAL A CA 1
ATOM 2862 C C . VAL A 1 361 ? 13.644 30.834 -12.337 1.00 90.88 361 VAL A C 1
ATOM 2864 O O . VAL A 1 361 ? 14.188 31.445 -13.262 1.00 90.88 361 VAL A O 1
ATOM 2867 N N . GLY A 1 362 ? 13.687 31.273 -11.079 1.00 89.44 362 GLY A N 1
ATOM 2868 C CA . GLY A 1 362 ? 14.217 32.586 -10.727 1.00 89.44 362 GLY A CA 1
ATOM 2869 C C . GLY A 1 362 ? 13.397 33.699 -11.384 1.00 89.44 362 GLY A C 1
ATOM 2870 O O . GLY A 1 362 ? 12.227 33.874 -11.068 1.00 89.44 362 GLY A O 1
ATOM 2871 N N . VAL A 1 363 ? 14.020 34.452 -12.293 1.00 89.44 363 VAL A N 1
ATOM 2872 C CA . VAL A 1 363 ? 13.378 35.556 -13.037 1.00 89.44 363 VAL A CA 1
ATOM 2873 C C . VAL A 1 363 ? 13.002 35.186 -14.477 1.00 89.44 363 VAL A C 1
ATOM 2875 O O . VAL A 1 363 ? 12.501 36.035 -15.210 1.00 89.44 363 VAL A O 1
ATOM 2878 N N . GLN A 1 364 ? 13.307 33.959 -14.909 1.00 92.31 364 GLN A N 1
ATOM 2879 C CA . GLN A 1 364 ? 13.074 33.493 -16.276 1.00 92.31 364 GLN A CA 1
ATOM 2880 C C . GLN A 1 364 ? 11.781 32.681 -16.358 1.00 92.31 364 GLN A C 1
ATOM 2882 O O . GLN A 1 364 ? 11.491 31.879 -15.469 1.00 92.31 364 GLN A O 1
ATOM 2887 N N . SER A 1 365 ? 11.053 32.861 -17.461 1.00 92.81 365 SER A N 1
ATOM 2888 C CA . SER A 1 365 ? 9.820 32.141 -17.782 1.00 92.81 365 SER A CA 1
ATOM 2889 C C . SER A 1 365 ? 10.058 31.211 -18.960 1.00 92.81 365 SER A C 1
ATOM 2891 O O . SER A 1 365 ? 10.507 31.659 -20.016 1.00 92.81 365 SER A O 1
ATOM 2893 N N . PHE A 1 366 ? 9.704 29.942 -18.802 1.00 93.31 366 PHE A N 1
ATOM 2894 C CA . PHE A 1 366 ? 9.819 28.934 -19.846 1.00 93.31 366 PHE A CA 1
ATOM 2895 C C . PHE A 1 366 ? 8.426 28.481 -20.294 1.00 93.31 366 PHE A C 1
ATOM 2897 O O . PHE A 1 366 ? 7.663 27.973 -19.467 1.00 93.31 366 PHE A O 1
ATOM 2904 N N . PRO A 1 367 ? 8.073 28.658 -21.580 1.00 92.88 367 PRO A N 1
ATOM 2905 C CA . PRO A 1 367 ? 6.832 28.120 -22.112 1.00 92.88 367 PRO A CA 1
ATOM 2906 C C . PRO A 1 367 ? 6.929 26.600 -22.243 1.00 92.88 367 PRO A C 1
ATOM 2908 O O . PRO A 1 367 ? 7.918 26.080 -22.760 1.00 92.88 367 PRO A O 1
ATOM 2911 N N . ILE A 1 368 ? 5.880 25.903 -21.816 1.00 93.69 368 ILE A N 1
ATOM 2912 C CA . ILE A 1 368 ? 5.731 24.459 -22.015 1.00 93.69 368 ILE A CA 1
ATOM 2913 C C . ILE A 1 368 ? 4.856 24.223 -23.237 1.00 93.69 368 ILE A C 1
ATOM 2915 O O . ILE A 1 368 ? 3.928 24.992 -23.508 1.00 93.69 368 ILE A O 1
ATOM 2919 N N . ALA A 1 369 ? 5.167 23.171 -23.995 1.00 90.56 369 ALA A N 1
ATOM 2920 C CA . ALA A 1 369 ? 4.340 22.758 -25.116 1.00 90.56 369 ALA A CA 1
ATOM 2921 C C . ALA A 1 369 ? 2.901 22.511 -24.645 1.00 90.56 369 ALA A C 1
ATOM 2923 O O . ALA A 1 369 ? 2.670 21.945 -23.577 1.00 90.56 369 ALA A O 1
ATOM 2924 N N . THR A 1 370 ? 1.928 22.934 -25.450 1.00 94.12 370 THR A N 1
ATOM 2925 C CA . THR A 1 370 ? 0.527 22.616 -25.182 1.00 94.12 370 THR A CA 1
ATOM 2926 C C . THR A 1 370 ? 0.347 21.092 -25.164 1.00 94.12 370 THR A C 1
ATOM 2928 O O . THR A 1 370 ? 0.879 20.424 -26.062 1.00 94.12 370 THR A O 1
ATOM 2931 N N . PRO A 1 371 ? -0.383 20.542 -24.174 1.00 97.56 371 PRO A N 1
ATOM 2932 C CA . PRO A 1 371 ? -0.739 19.134 -24.146 1.00 97.56 371 PRO A CA 1
ATOM 2933 C C . PRO A 1 371 ? -1.371 18.682 -25.465 1.00 97.56 371 PRO A C 1
ATOM 2935 O O . PRO A 1 371 ? -2.181 19.397 -26.062 1.00 97.56 371 PRO A O 1
ATOM 2938 N N . ASN A 1 372 ? -0.959 17.512 -25.943 1.00 97.31 372 ASN A N 1
ATOM 2939 C CA . ASN A 1 372 ? -1.524 16.886 -27.130 1.00 97.31 372 ASN A CA 1
ATOM 2940 C C . ASN A 1 372 ? -2.966 16.403 -26.878 1.00 97.31 372 ASN A C 1
ATOM 2942 O O . ASN A 1 372 ? -3.465 16.404 -25.756 1.00 97.31 372 ASN A O 1
ATOM 2946 N N . ALA A 1 373 ? -3.641 15.967 -27.941 1.00 96.75 373 ALA A N 1
ATOM 2947 C CA . ALA A 1 373 ? -5.026 15.503 -27.867 1.00 96.75 373 ALA A CA 1
ATOM 2948 C C . ALA A 1 373 ? -5.180 14.069 -27.317 1.00 96.75 373 ALA A C 1
ATOM 2950 O O . ALA A 1 373 ? -6.286 13.537 -27.351 1.00 96.75 373 ALA A O 1
ATOM 2951 N N . TYR A 1 374 ? -4.101 13.418 -26.862 1.00 98.06 374 TYR A N 1
ATOM 2952 C CA . TYR A 1 374 ? -4.175 12.044 -26.352 1.00 98.06 374 TYR A CA 1
ATOM 2953 C C . TYR A 1 374 ? -4.739 11.971 -24.933 1.00 98.06 374 TYR A C 1
ATOM 2955 O O . TYR A 1 374 ? -5.213 10.913 -24.538 1.00 98.06 374 TYR A O 1
ATOM 2963 N N . ALA A 1 375 ? -4.701 13.071 -24.176 1.00 97.56 375 ALA A N 1
ATOM 2964 C CA . ALA A 1 375 ? -5.262 13.145 -22.834 1.00 97.56 375 ALA A CA 1
ATOM 2965 C C . ALA A 1 375 ? -6.099 14.412 -22.639 1.00 97.56 375 ALA A C 1
ATOM 2967 O O . ALA A 1 375 ? -5.811 15.466 -23.208 1.00 97.56 375 ALA A O 1
ATOM 2968 N N . THR A 1 376 ? -7.125 14.302 -21.802 1.00 97.88 376 THR A N 1
ATOM 2969 C CA . THR A 1 376 ? -8.027 15.400 -21.451 1.00 97.88 376 THR A CA 1
ATOM 2970 C C . THR A 1 376 ? -7.514 16.110 -20.204 1.00 97.88 376 THR A C 1
ATOM 2972 O O . THR A 1 376 ? -7.157 15.468 -19.222 1.00 97.88 376 THR A O 1
ATOM 2975 N N . GLY A 1 377 ? -7.470 17.441 -20.231 1.00 98.38 377 GLY A N 1
ATOM 2976 C CA . GLY A 1 377 ? -7.206 18.234 -19.033 1.00 98.38 377 GLY A CA 1
ATOM 2977 C C . GLY A 1 377 ? -8.488 18.426 -18.234 1.00 98.38 377 GLY A C 1
ATOM 2978 O O . GLY A 1 377 ? -9.432 19.027 -18.747 1.00 98.38 377 GLY A O 1
ATOM 2979 N N . GLU A 1 378 ? -8.515 17.950 -16.994 1.00 98.62 378 GLU A N 1
ATOM 2980 C CA . GLU A 1 378 ? -9.625 18.161 -16.065 1.00 98.62 378 GLU A CA 1
ATOM 2981 C C . GLU A 1 378 ? -9.182 19.015 -14.880 1.00 98.62 378 GLU A C 1
ATOM 2983 O O . GLU A 1 378 ? -8.095 18.828 -14.335 1.00 98.62 378 GLU A O 1
ATOM 2988 N N . ALA A 1 379 ? -10.038 19.946 -14.455 1.00 98.50 379 ALA A N 1
ATOM 2989 C CA . ALA A 1 379 ? -9.830 20.692 -13.217 1.00 98.50 379 ALA A CA 1
ATOM 2990 C C . ALA A 1 379 ? -9.748 19.727 -12.022 1.00 98.50 379 ALA A C 1
ATOM 2992 O O . ALA A 1 379 ? -10.424 18.693 -12.030 1.00 98.50 379 ALA A O 1
ATOM 2993 N N . THR A 1 380 ? -9.003 20.076 -10.966 1.00 98.00 380 THR A N 1
ATOM 2994 C CA . THR A 1 380 ? -8.803 19.202 -9.795 1.00 98.00 380 THR A CA 1
ATOM 2995 C C . THR A 1 380 ? -10.143 18.731 -9.226 1.00 98.00 380 THR A C 1
ATOM 2997 O O . THR A 1 380 ? -10.316 17.556 -8.918 1.00 98.00 380 THR A O 1
ATOM 3000 N N . ALA A 1 381 ? -11.123 19.633 -9.117 1.00 97.44 381 ALA A N 1
ATOM 3001 C CA . ALA A 1 381 ? -12.446 19.297 -8.596 1.00 97.44 381 ALA A CA 1
ATOM 3002 C C . ALA A 1 381 ? -13.205 18.293 -9.482 1.00 97.44 381 ALA A C 1
ATOM 3004 O O . ALA A 1 381 ? -13.899 17.430 -8.953 1.00 97.44 381 ALA A O 1
ATOM 3005 N N . THR A 1 382 ? -13.057 18.387 -10.808 1.00 97.94 382 THR A N 1
ATOM 3006 C CA . THR A 1 382 ? -13.672 17.451 -11.758 1.00 97.94 382 THR A CA 1
ATOM 3007 C C . THR A 1 382 ? -13.004 16.088 -11.663 1.00 97.94 382 THR A C 1
ATOM 3009 O O . THR A 1 382 ? -13.707 15.110 -11.426 1.00 97.94 382 THR A O 1
ATOM 3012 N N . LEU A 1 383 ? -11.669 16.046 -11.750 1.00 97.81 383 LEU A N 1
ATOM 3013 C CA . LEU A 1 383 ? -10.880 14.813 -11.707 1.00 97.81 383 LEU A CA 1
ATOM 3014 C C . LEU A 1 383 ? -11.105 14.026 -10.410 1.00 97.81 383 LEU A C 1
ATOM 3016 O O . LEU A 1 383 ? -11.144 12.805 -10.428 1.00 97.81 383 LEU A O 1
ATOM 3020 N N . LYS A 1 384 ? -11.301 14.707 -9.276 1.00 96.75 384 LYS A N 1
ATOM 3021 C CA . LYS A 1 384 ? -11.600 14.062 -7.986 1.00 96.75 384 LYS A CA 1
ATOM 3022 C C . LYS A 1 384 ? -13.062 13.618 -7.820 1.00 96.75 384 LYS A C 1
ATOM 3024 O O . LYS A 1 384 ? -13.423 13.152 -6.742 1.00 96.75 384 LYS A O 1
ATOM 3029 N N . SER A 1 385 ? -13.923 13.788 -8.822 1.00 94.56 385 SER A N 1
ATOM 3030 C CA . SER A 1 385 ? -15.368 13.560 -8.699 1.00 94.56 385 SER A CA 1
ATOM 3031 C C . SER A 1 385 ? -15.924 12.656 -9.793 1.00 94.56 385 SER A C 1
ATOM 3033 O O . SER A 1 385 ? -15.351 12.529 -10.870 1.00 94.56 385 SER A O 1
ATOM 3035 N N . THR A 1 386 ? -17.136 12.153 -9.569 1.00 93.25 386 THR A N 1
ATOM 3036 C CA . THR A 1 386 ? -17.920 11.377 -10.543 1.00 93.25 386 THR A CA 1
ATOM 3037 C C . THR A 1 386 ? -18.268 12.140 -11.833 1.00 93.25 386 THR A C 1
ATOM 3039 O O . THR A 1 386 ? -18.877 11.575 -12.737 1.00 93.25 386 THR A O 1
ATOM 3042 N N . SER A 1 387 ? -17.898 13.423 -11.946 1.00 94.62 387 SER A N 1
ATOM 3043 C CA . SER A 1 387 ? -17.988 14.195 -13.196 1.00 94.62 387 SER A CA 1
ATOM 3044 C C . SER A 1 387 ? -16.789 13.994 -14.132 1.00 94.62 387 SER A C 1
ATOM 3046 O O . SER A 1 387 ? -16.816 14.511 -15.248 1.00 94.62 387 SER A O 1
ATOM 3048 N N . SER A 1 388 ? -15.738 13.304 -13.683 1.00 96.44 388 SER A N 1
ATOM 3049 C CA . SER A 1 388 ? -14.573 12.970 -14.503 1.00 96.44 388 SER A CA 1
ATOM 3050 C C . SER A 1 388 ? -14.936 12.008 -15.635 1.00 96.44 388 SER A C 1
ATOM 3052 O O . SER A 1 388 ? -15.774 11.123 -15.462 1.00 96.44 388 SER A O 1
ATOM 3054 N N . VAL A 1 389 ? -14.234 12.100 -16.767 1.00 94.75 389 VAL A N 1
ATOM 3055 C CA . VAL A 1 389 ? -14.285 11.082 -17.832 1.00 94.75 389 VAL A CA 1
ATOM 3056 C C . VAL A 1 389 ? -13.753 9.720 -17.379 1.00 94.75 389 VAL A C 1
ATOM 3058 O O . VAL A 1 389 ? -13.932 8.736 -18.087 1.00 94.75 389 VAL A O 1
ATOM 3061 N N . LEU A 1 390 ? -13.109 9.636 -16.215 1.00 95.19 390 LEU A N 1
ATOM 3062 C CA . LEU A 1 390 ? -12.717 8.372 -15.592 1.00 95.19 390 LEU A CA 1
ATOM 3063 C C . LEU A 1 390 ? -13.895 7.625 -14.947 1.00 95.19 390 LEU A C 1
ATOM 3065 O O . LEU A 1 390 ? -13.769 6.445 -14.639 1.00 95.19 390 LEU A O 1
ATOM 3069 N N . ASN A 1 391 ? -15.036 8.287 -14.734 1.00 93.50 391 ASN A N 1
ATOM 3070 C CA . ASN A 1 391 ? -16.223 7.652 -14.174 1.00 93.50 391 ASN A CA 1
ATOM 3071 C C . ASN A 1 391 ? -17.008 6.916 -15.274 1.00 93.50 391 ASN A C 1
ATOM 3073 O O . ASN A 1 391 ? -17.859 7.510 -15.939 1.00 93.50 391 ASN A O 1
ATOM 3077 N N . GLN A 1 392 ? -16.691 5.641 -15.498 1.00 87.62 392 GLN A N 1
ATOM 3078 C CA . GLN A 1 392 ? -17.301 4.803 -16.537 1.00 87.62 392 GLN A CA 1
ATOM 3079 C C . GLN A 1 392 ? -18.118 3.664 -15.919 1.00 87.62 392 GLN A C 1
ATOM 3081 O O . GLN A 1 392 ? -17.615 2.951 -15.063 1.00 87.62 392 GLN A O 1
ATOM 3086 N N . GLU A 1 393 ? -19.343 3.423 -16.400 1.00 74.56 393 GLU A N 1
ATOM 3087 C CA . GLU A 1 393 ? -20.261 2.420 -15.815 1.00 74.56 393 GLU A CA 1
ATOM 3088 C C . GLU A 1 393 ? -19.673 1.003 -15.732 1.00 74.56 393 GLU A C 1
ATOM 3090 O O . GLU A 1 393 ? -19.985 0.259 -14.810 1.00 74.56 393 GLU A O 1
ATOM 3095 N N . THR A 1 394 ? -18.834 0.618 -16.695 1.00 70.06 394 THR A N 1
ATOM 3096 C CA . THR A 1 394 ? -18.307 -0.750 -16.808 1.00 70.06 394 THR A CA 1
ATOM 3097 C C . THR A 1 394 ? -16.914 -0.932 -16.213 1.00 70.06 394 THR A C 1
ATOM 3099 O O . THR A 1 394 ? -16.414 -2.052 -16.232 1.00 70.06 394 THR A O 1
ATOM 3102 N N . ASN A 1 395 ? -16.243 0.153 -15.806 1.00 71.44 395 ASN A N 1
ATOM 3103 C CA . ASN A 1 395 ? -14.854 0.128 -15.338 1.00 71.44 395 ASN A CA 1
ATOM 3104 C C . ASN A 1 395 ? -14.515 1.476 -14.665 1.00 71.44 395 ASN A C 1
ATOM 3106 O O . ASN A 1 395 ? -13.950 2.361 -15.315 1.00 71.44 395 ASN A O 1
ATOM 3110 N N . HIS A 1 396 ? -14.998 1.691 -13.434 1.00 77.19 396 HIS A N 1
ATOM 3111 C CA . HIS A 1 396 ? -14.904 2.989 -12.762 1.00 77.19 396 HIS A CA 1
ATOM 3112 C C . HIS A 1 396 ? -13.750 3.055 -11.768 1.00 77.19 396 HIS A C 1
ATOM 3114 O O . HIS A 1 396 ? -13.459 2.115 -11.043 1.00 77.19 396 HIS A O 1
ATOM 3120 N N . TRP A 1 397 ? -13.167 4.245 -11.677 1.00 94.12 397 TRP A N 1
ATOM 3121 C CA . TRP A 1 397 ? -12.409 4.654 -10.506 1.00 94.12 397 TRP A CA 1
ATOM 3122 C C . TRP A 1 397 ? -13.346 4.964 -9.336 1.00 94.12 397 TRP A C 1
ATOM 3124 O O . TRP A 1 397 ? -14.449 5.476 -9.537 1.00 94.12 397 TRP A O 1
ATOM 3134 N N . TYR A 1 398 ? -12.876 4.772 -8.107 1.00 93.94 398 TYR A N 1
ATOM 3135 C CA . TYR A 1 398 ? -13.599 5.184 -6.907 1.00 93.94 398 TYR A CA 1
ATOM 3136 C C . TYR A 1 398 ? -13.247 6.626 -6.529 1.00 93.94 398 TYR A C 1
ATOM 3138 O O . TYR A 1 398 ? -12.077 6.994 -6.392 1.00 93.94 398 TYR A O 1
ATOM 3146 N N . PHE A 1 399 ? -14.266 7.470 -6.354 1.00 94.19 399 PHE A N 1
ATOM 3147 C CA . PHE A 1 399 ? -14.101 8.914 -6.177 1.00 94.19 399 PHE A CA 1
ATOM 3148 C C . PHE A 1 399 ? -14.332 9.362 -4.732 1.00 94.19 399 PHE A C 1
ATOM 3150 O O . PHE A 1 399 ? -15.402 9.147 -4.164 1.00 94.19 399 PHE A O 1
ATOM 3157 N N . TYR A 1 400 ? -13.369 10.111 -4.185 1.00 94.62 400 TYR A N 1
ATOM 3158 C CA . TYR A 1 400 ? -13.416 10.660 -2.824 1.00 94.62 400 TYR A CA 1
ATOM 3159 C C . TYR A 1 400 ? -13.074 12.162 -2.841 1.00 94.62 400 TYR A C 1
ATOM 3161 O O . TYR A 1 400 ? -11.961 12.560 -2.473 1.00 94.62 400 TYR A O 1
ATOM 3169 N N . PRO A 1 401 ? -14.004 13.032 -3.295 1.00 93.44 401 PRO A N 1
ATOM 3170 C CA . PRO A 1 401 ? -13.712 14.426 -3.638 1.00 93.44 401 PRO A CA 1
ATOM 3171 C C . PRO A 1 401 ? -13.035 15.240 -2.531 1.00 93.44 401 PRO A C 1
ATOM 3173 O O . PRO A 1 401 ? -12.235 16.141 -2.816 1.00 93.44 401 PRO A O 1
ATOM 3176 N N . SER A 1 402 ? -13.317 14.921 -1.269 1.00 94.88 402 SER A N 1
ATOM 3177 C CA . SER A 1 402 ? -12.776 15.627 -0.107 1.00 94.88 402 SER A CA 1
ATOM 3178 C C . SER A 1 402 ? -11.423 15.100 0.365 1.00 94.88 402 SER A C 1
ATOM 3180 O O . SER A 1 402 ? -10.723 15.827 1.063 1.00 94.88 402 SER A O 1
ATOM 3182 N N . ASP A 1 403 ? -11.016 13.903 -0.058 1.00 94.88 403 ASP A N 1
ATOM 3183 C CA . ASP A 1 403 ? -9.878 13.194 0.536 1.00 94.88 403 ASP A CA 1
ATOM 3184 C C . ASP A 1 403 ? -8.731 13.057 -0.457 1.00 94.88 403 ASP A C 1
ATOM 3186 O O . ASP A 1 403 ? -7.672 13.658 -0.279 1.00 94.88 403 ASP A O 1
ATOM 3190 N N . VAL A 1 404 ? -8.958 12.353 -1.564 1.00 95.12 404 VAL A N 1
ATOM 3191 C CA . VAL A 1 404 ? -7.886 11.901 -2.461 1.00 95.12 404 VAL A CA 1
ATOM 3192 C C . VAL A 1 404 ? -8.292 11.983 -3.931 1.00 95.12 404 VAL A C 1
ATOM 3194 O O . VAL A 1 404 ? -9.461 12.176 -4.261 1.00 95.12 404 VAL A O 1
ATOM 3197 N N . TYR A 1 405 ? -7.302 11.917 -4.825 1.00 96.69 405 TYR A N 1
ATOM 3198 C CA . TYR A 1 405 ? -7.572 11.608 -6.233 1.00 96.69 405 TYR A CA 1
ATOM 3199 C C . TYR A 1 405 ? -8.210 10.214 -6.349 1.00 96.69 405 TYR A C 1
ATOM 3201 O O . TYR A 1 405 ? -8.128 9.451 -5.384 1.00 96.69 405 TYR A O 1
ATOM 3209 N N . PRO A 1 406 ? -8.873 9.899 -7.473 1.00 95.62 406 PRO A N 1
ATOM 3210 C CA . PRO A 1 406 ? -9.604 8.645 -7.598 1.00 95.62 406 PRO A CA 1
ATOM 3211 C C . PRO A 1 406 ? -8.704 7.432 -7.336 1.00 95.62 406 PRO A C 1
ATOM 3213 O O . PRO A 1 406 ? -7.540 7.437 -7.726 1.00 95.62 406 PRO A O 1
ATOM 3216 N N . LEU A 1 407 ? -9.233 6.411 -6.664 1.00 94.31 407 LEU A N 1
ATOM 3217 C CA . LEU A 1 407 ? -8.508 5.177 -6.343 1.00 94.31 407 LEU A CA 1
ATOM 3218 C C . LEU A 1 407 ? -8.990 4.035 -7.239 1.00 94.31 407 LEU A C 1
ATOM 3220 O O . LEU A 1 407 ? -10.155 4.023 -7.635 1.00 94.31 407 LEU A O 1
ATOM 3224 N N . ALA A 1 408 ? -8.088 3.114 -7.584 1.00 91.00 408 ALA A N 1
ATOM 3225 C CA . ALA A 1 408 ? -8.415 1.980 -8.452 1.00 91.00 408 ALA A CA 1
ATOM 3226 C C . ALA A 1 408 ? -9.322 0.959 -7.746 1.00 91.00 408 ALA A C 1
ATOM 3228 O O . ALA A 1 408 ? -10.036 0.227 -8.411 1.00 91.00 408 ALA A O 1
ATOM 3229 N N . GLU A 1 409 ? -9.323 0.972 -6.412 1.00 90.81 409 GLU A N 1
ATOM 3230 C CA . GLU A 1 409 ? -10.114 0.088 -5.558 1.00 90.81 409 GLU A CA 1
ATOM 3231 C C . GLU A 1 409 ? -10.947 0.910 -4.562 1.00 90.81 409 GLU A C 1
ATOM 3233 O O . GLU A 1 409 ? -10.615 2.057 -4.213 1.00 90.81 409 GLU A O 1
ATOM 3238 N N . GLY A 1 410 ? -12.030 0.310 -4.085 1.00 91.06 410 GLY A N 1
ATOM 3239 C CA . GLY A 1 410 ? -12.985 0.898 -3.156 1.00 91.06 410 GLY A CA 1
ATOM 3240 C C . GLY A 1 410 ? -13.947 -0.160 -2.635 1.00 91.06 410 GLY A C 1
ATOM 3241 O O . GLY A 1 410 ? -13.623 -1.337 -2.657 1.00 91.06 410 GLY A O 1
ATOM 3242 N N . LEU A 1 411 ? -15.100 0.264 -2.122 1.00 93.25 411 LEU A N 1
ATOM 3243 C CA . LEU A 1 411 ? -16.126 -0.658 -1.639 1.00 93.25 411 LEU A CA 1
ATOM 3244 C C . LEU A 1 411 ? -17.404 -0.472 -2.435 1.00 93.25 411 LEU A C 1
ATOM 3246 O O . LEU A 1 411 ? -17.865 0.661 -2.626 1.00 93.25 411 LEU A O 1
ATOM 3250 N N . ASP A 1 412 ? -17.998 -1.592 -2.816 1.00 91.50 412 ASP A N 1
ATOM 3251 C CA . ASP A 1 412 ? -19.301 -1.607 -3.450 1.00 91.50 412 ASP A CA 1
ATOM 3252 C C . ASP A 1 412 ? -20.399 -1.356 -2.415 1.00 91.50 412 ASP A C 1
ATOM 3254 O O . ASP A 1 412 ? -20.343 -1.813 -1.269 1.00 91.50 412 ASP A O 1
ATOM 3258 N N . TYR A 1 413 ? -21.396 -0.573 -2.823 1.00 93.38 413 TYR A N 1
ATOM 3259 C CA . TYR A 1 413 ? -22.507 -0.165 -1.974 1.00 93.38 413 TYR A CA 1
ATOM 3260 C C . TYR A 1 413 ? -23.811 -0.772 -2.464 1.00 93.38 413 TYR A C 1
ATOM 3262 O O . TYR A 1 413 ? -24.219 -0.553 -3.608 1.00 93.38 413 TYR A O 1
ATOM 3270 N N . ASP A 1 414 ? -24.506 -1.449 -1.561 1.00 94.06 414 ASP A N 1
ATOM 3271 C CA . ASP A 1 414 ? -25.859 -1.915 -1.786 1.00 94.06 414 ASP A CA 1
ATOM 3272 C C . ASP A 1 414 ? -26.872 -0.873 -1.325 1.00 94.06 414 ASP A C 1
ATOM 3274 O O . ASP A 1 414 ? -27.098 -0.648 -0.135 1.00 94.06 414 ASP A O 1
ATOM 3278 N N . ALA A 1 415 ? -27.518 -0.245 -2.302 1.00 92.75 415 ALA A N 1
ATOM 3279 C CA . ALA A 1 415 ? -28.545 0.753 -2.053 1.00 92.75 415 ALA A CA 1
ATOM 3280 C C . ALA A 1 415 ? -29.861 0.167 -1.511 1.00 92.75 415 ALA A C 1
ATOM 3282 O O . ALA A 1 415 ? -30.682 0.938 -1.018 1.00 92.75 415 ALA A O 1
ATOM 3283 N N . GLU A 1 416 ? -30.102 -1.145 -1.623 1.00 93.25 416 GLU A N 1
ATOM 3284 C CA . GLU A 1 416 ? -31.310 -1.786 -1.088 1.00 93.25 416 GLU A CA 1
ATOM 3285 C C . GLU A 1 416 ? -31.193 -2.034 0.419 1.00 93.25 416 GLU A C 1
ATOM 3287 O O . GLU A 1 416 ? -32.127 -1.721 1.161 1.00 93.25 416 GLU A O 1
ATOM 3292 N N . ASN A 1 417 ? -30.041 -2.536 0.870 1.00 91.19 417 ASN A N 1
ATOM 3293 C CA . ASN A 1 417 ? -29.776 -2.818 2.283 1.00 91.19 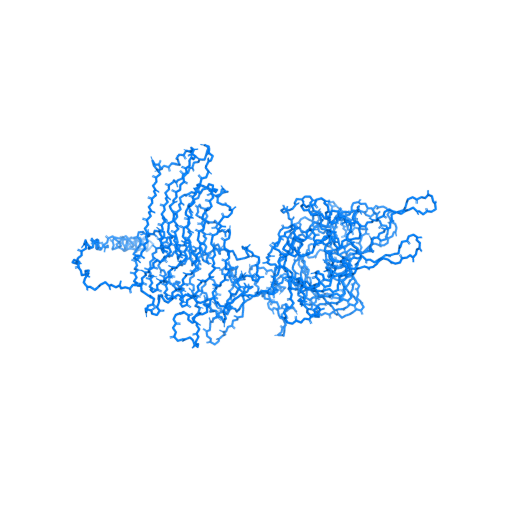417 ASN A CA 1
ATOM 3294 C C . ASN A 1 417 ? -29.043 -1.683 3.018 1.00 91.19 417 ASN A C 1
ATOM 3296 O O . ASN A 1 417 ? -28.879 -1.747 4.231 1.00 91.19 417 ASN A O 1
ATOM 3300 N N . GLU A 1 418 ? -28.636 -0.636 2.296 1.00 95.38 418 GLU A N 1
ATOM 3301 C CA . GLU A 1 418 ? -27.889 0.526 2.792 1.00 95.38 418 GLU A CA 1
ATOM 3302 C C . GLU A 1 418 ? -26.513 0.187 3.414 1.00 95.38 418 GLU A C 1
ATOM 3304 O O . GLU A 1 418 ? -26.024 0.918 4.279 1.00 95.38 418 GLU A O 1
ATOM 3309 N N . VAL A 1 419 ? -25.852 -0.874 2.933 1.00 95.88 419 VAL A N 1
ATOM 3310 C CA . VAL A 1 419 ? -24.560 -1.379 3.447 1.00 95.88 419 VAL A CA 1
ATOM 3311 C C . VAL A 1 419 ? -23.451 -1.350 2.394 1.00 95.88 419 VAL A C 1
ATOM 3313 O O . VAL A 1 419 ? -23.711 -1.386 1.192 1.00 95.88 419 VAL A O 1
ATOM 3316 N N . TYR A 1 420 ? -22.199 -1.323 2.848 1.00 97.38 420 TYR A N 1
ATOM 3317 C CA . TYR A 1 420 ? -21.029 -1.599 2.011 1.00 97.38 420 TYR A CA 1
ATOM 3318 C C . TYR A 1 420 ? -20.584 -3.055 2.164 1.00 97.38 420 TYR A C 1
ATOM 3320 O O . TYR A 1 420 ? -20.519 -3.569 3.284 1.00 97.38 420 TYR A O 1
ATOM 3328 N N . TYR A 1 421 ? -20.234 -3.696 1.051 1.00 96.38 421 TYR A N 1
ATOM 3329 C CA . TYR A 1 421 ? -19.697 -5.054 1.054 1.00 96.38 421 TYR A CA 1
ATOM 3330 C C . TYR A 1 421 ? -18.180 -5.061 1.212 1.00 96.38 421 TYR A C 1
ATOM 3332 O O . TYR A 1 421 ? -17.476 -4.216 0.663 1.00 96.38 421 TYR A O 1
ATOM 3340 N N . ILE A 1 422 ? -17.692 -6.041 1.968 1.00 97.94 422 ILE A N 1
ATOM 3341 C CA . ILE A 1 422 ? -16.285 -6.425 2.046 1.00 97.94 422 ILE A CA 1
ATOM 3342 C C . ILE A 1 422 ? -16.223 -7.882 1.583 1.00 97.94 422 ILE A C 1
ATOM 3344 O O . ILE A 1 422 ? -16.667 -8.778 2.302 1.00 97.94 422 ILE A O 1
ATOM 3348 N N . GLU A 1 423 ? -15.727 -8.126 0.373 1.00 95.31 423 GLU A N 1
ATOM 3349 C CA . GLU A 1 423 ? -15.704 -9.461 -0.241 1.00 95.31 423 GLU A CA 1
ATOM 3350 C C . GLU A 1 423 ? -14.288 -10.027 -0.362 1.00 95.31 423 GLU A C 1
ATOM 3352 O O . GLU A 1 423 ? -14.115 -11.243 -0.433 1.00 95.31 423 GLU A O 1
ATOM 3357 N N . THR A 1 424 ? -13.275 -9.158 -0.371 1.00 95.00 424 THR A N 1
ATOM 3358 C CA . THR A 1 424 ? -11.870 -9.534 -0.535 1.00 95.00 424 THR A CA 1
ATOM 3359 C C . THR A 1 424 ? -10.966 -8.968 0.564 1.00 95.00 424 THR A C 1
ATOM 3361 O O . THR A 1 424 ? -11.318 -8.052 1.311 1.00 95.00 424 THR A O 1
ATOM 3364 N N . ALA A 1 425 ? -9.740 -9.493 0.655 1.00 95.88 425 ALA A N 1
ATOM 3365 C CA . ALA A 1 425 ? -8.715 -8.952 1.549 1.00 95.88 425 ALA A CA 1
ATOM 3366 C C . ALA A 1 425 ? -8.345 -7.499 1.208 1.00 95.88 425 ALA A C 1
ATOM 3368 O O . ALA A 1 425 ? -8.079 -6.693 2.103 1.00 95.88 425 ALA A O 1
ATOM 3369 N N . VAL A 1 426 ? -8.351 -7.155 -0.086 1.00 95.44 426 VAL A N 1
ATOM 3370 C CA . VAL A 1 426 ? -8.106 -5.788 -0.562 1.00 95.44 426 VAL A CA 1
ATOM 3371 C C . VAL A 1 426 ? -9.209 -4.869 -0.041 1.00 95.44 426 VAL A C 1
ATOM 3373 O O . VAL A 1 426 ? -8.890 -3.851 0.578 1.00 95.44 426 VAL A O 1
ATOM 3376 N N . ASP A 1 427 ? -10.477 -5.271 -0.150 1.00 96.94 427 ASP A N 1
ATOM 3377 C CA . ASP A 1 427 ? -11.620 -4.515 0.379 1.00 96.94 427 ASP A CA 1
ATOM 3378 C C . ASP A 1 427 ? -11.459 -4.239 1.871 1.00 96.94 427 ASP A C 1
ATOM 3380 O O . ASP A 1 427 ? -11.637 -3.105 2.308 1.00 96.94 427 ASP A O 1
ATOM 3384 N N . LEU A 1 428 ? -11.052 -5.237 2.665 1.00 97.69 428 LEU A N 1
ATOM 3385 C CA . LEU A 1 428 ? -10.866 -5.062 4.107 1.00 97.69 428 LEU A CA 1
ATOM 3386 C C . LEU A 1 428 ? -9.766 -4.027 4.418 1.00 97.69 428 LEU A C 1
ATOM 3388 O O . LEU A 1 428 ? -9.918 -3.194 5.319 1.00 97.69 428 LEU A O 1
ATOM 3392 N N . VAL A 1 429 ? -8.672 -4.021 3.651 1.00 96.81 429 VAL A N 1
ATOM 3393 C CA . VAL A 1 429 ? -7.614 -3.002 3.771 1.00 96.81 429 VAL A CA 1
ATOM 3394 C C . VAL A 1 429 ? -8.099 -1.620 3.325 1.00 96.81 429 VAL A C 1
ATOM 3396 O O . VAL A 1 429 ? -7.735 -0.608 3.932 1.00 96.81 429 VAL A O 1
ATOM 3399 N N . PHE A 1 430 ? -8.913 -1.535 2.274 1.00 94.81 430 PHE A N 1
ATOM 3400 C CA . PHE A 1 430 ? -9.480 -0.265 1.824 1.00 94.81 430 PHE A CA 1
ATOM 3401 C C . PHE A 1 430 ? -10.523 0.270 2.801 1.00 94.81 430 PHE A C 1
ATOM 3403 O O . PHE A 1 430 ? -10.454 1.447 3.154 1.00 94.81 430 PHE A O 1
ATOM 3410 N N . PHE A 1 431 ? -11.399 -0.580 3.332 1.00 96.69 431 PHE A N 1
ATOM 3411 C CA . PHE A 1 431 ? -12.337 -0.275 4.410 1.00 96.69 431 PHE A CA 1
ATOM 3412 C C . PHE A 1 431 ? -11.654 0.466 5.563 1.00 96.69 431 PHE A C 1
ATOM 3414 O O . PHE A 1 431 ? -12.105 1.542 5.967 1.00 96.69 431 PHE A O 1
ATOM 3421 N N . SER A 1 432 ? -10.513 -0.047 6.036 1.00 95.69 432 SER A N 1
ATOM 3422 C CA . SER A 1 432 ? -9.780 0.554 7.155 1.00 95.69 432 SER A CA 1
ATOM 3423 C C . SER A 1 432 ? -9.325 1.998 6.865 1.00 95.69 432 SER A C 1
ATOM 3425 O O . SER A 1 432 ? -9.313 2.854 7.757 1.00 95.69 432 SER A O 1
ATOM 3427 N N . LYS A 1 433 ? -9.021 2.309 5.599 1.00 93.94 433 LYS A N 1
ATOM 3428 C CA . LYS A 1 433 ? -8.699 3.667 5.132 1.00 93.94 433 LYS A CA 1
ATOM 3429 C C . LYS A 1 433 ? -9.961 4.519 4.987 1.00 93.94 433 LYS A C 1
ATOM 3431 O O . LYS A 1 433 ? -9.974 5.665 5.443 1.00 93.94 433 LYS A O 1
ATOM 3436 N N . LEU A 1 434 ? -11.011 3.965 4.375 1.00 94.69 434 LEU A N 1
ATOM 3437 C CA . LEU A 1 434 ? -12.241 4.680 4.035 1.00 94.69 434 LEU A CA 1
ATOM 3438 C C . LEU A 1 434 ? -12.957 5.222 5.258 1.00 94.69 434 LEU A C 1
ATOM 3440 O O . LEU A 1 434 ? -13.423 6.357 5.216 1.00 94.69 434 LEU A O 1
ATOM 3444 N N . ILE A 1 435 ? -12.984 4.497 6.378 1.00 95.44 435 ILE A N 1
ATOM 3445 C CA . ILE A 1 435 ? -13.639 5.026 7.581 1.00 95.44 435 ILE A CA 1
ATOM 3446 C C . ILE A 1 435 ? -13.008 6.340 8.073 1.00 95.44 435 ILE A C 1
ATOM 3448 O O . ILE A 1 435 ? -13.678 7.127 8.737 1.00 95.44 435 ILE A O 1
ATOM 3452 N N . GLY A 1 436 ? -11.746 6.617 7.719 1.00 94.12 436 GLY A N 1
ATOM 3453 C CA . GLY A 1 436 ? -11.066 7.882 8.006 1.00 94.12 436 GLY A CA 1
ATOM 3454 C C . GLY A 1 436 ? -11.405 9.039 7.058 1.00 94.12 436 GLY A C 1
ATOM 3455 O O . GLY A 1 436 ? -11.065 10.189 7.361 1.00 94.12 436 GLY A O 1
ATOM 3456 N N . PHE A 1 437 ? -12.056 8.765 5.928 1.00 95.38 437 PHE A N 1
ATOM 3457 C CA . PHE A 1 437 ? -12.342 9.759 4.897 1.00 95.38 437 PHE A CA 1
ATOM 3458 C C . PHE A 1 437 ? -13.454 10.727 5.315 1.00 95.38 437 PHE A C 1
ATOM 3460 O O . PHE A 1 437 ? -14.392 10.389 6.038 1.00 95.38 437 PHE A O 1
ATOM 3467 N N . GLN A 1 438 ? -13.332 11.968 4.847 1.00 94.56 438 GLN A N 1
ATOM 3468 C CA . GLN A 1 438 ? -14.297 13.049 5.049 1.00 94.56 438 GLN A CA 1
ATOM 3469 C C . GLN A 1 438 ? -15.366 13.094 3.953 1.00 94.56 438 GLN A C 1
ATOM 3471 O O . GLN A 1 438 ? -16.400 13.742 4.132 1.00 94.56 438 GLN A O 1
ATOM 3476 N N . SER A 1 439 ? -15.115 12.454 2.810 1.00 91.75 439 SER A N 1
ATOM 3477 C CA . SER A 1 439 ? -16.081 12.327 1.725 1.00 91.75 439 SER A CA 1
ATOM 3478 C C . SER A 1 439 ? -17.342 11.63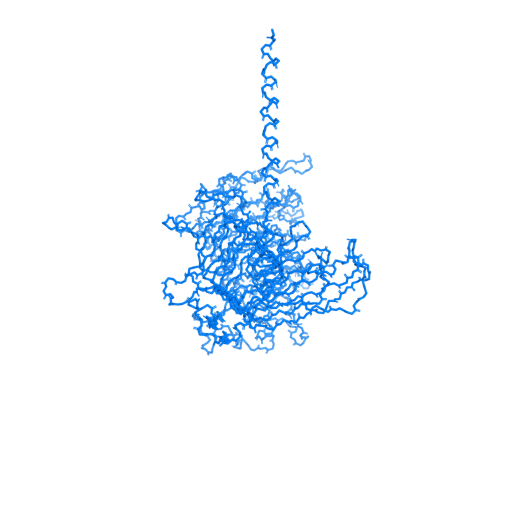3 2.231 1.00 91.75 439 SER A C 1
ATOM 3480 O O . SER A 1 439 ? -17.285 10.616 2.918 1.00 91.75 439 SER A O 1
ATOM 3482 N N . VAL A 1 440 ? -18.490 12.208 1.880 1.00 90.31 440 VAL A N 1
ATOM 3483 C CA . VAL A 1 440 ? -19.808 11.657 2.194 1.00 90.31 440 VAL A CA 1
ATOM 3484 C C . VAL A 1 440 ? -20.309 10.926 0.961 1.00 90.31 440 VAL A C 1
ATOM 3486 O O . VAL A 1 440 ? -20.452 11.538 -0.100 1.00 90.31 440 VAL A O 1
ATOM 3489 N N . ALA A 1 441 ? -20.594 9.640 1.117 1.00 86.25 441 ALA A N 1
ATOM 3490 C CA . ALA A 1 441 ? -21.183 8.794 0.090 1.00 86.25 441 ALA A CA 1
ATOM 3491 C C . ALA A 1 441 ? -22.502 8.229 0.619 1.00 86.25 441 ALA A C 1
ATOM 3493 O O . ALA A 1 441 ? -22.639 7.952 1.810 1.00 86.25 441 ALA A O 1
ATOM 3494 N N . ASN A 1 442 ? -23.510 8.142 -0.251 1.00 88.88 442 ASN A N 1
ATOM 3495 C CA . ASN A 1 442 ? -24.824 7.585 0.091 1.00 88.88 442 ASN A CA 1
ATOM 3496 C C . ASN A 1 442 ? -25.474 8.215 1.345 1.00 88.88 442 ASN A C 1
ATOM 3498 O O . ASN A 1 442 ? -26.218 7.581 2.079 1.00 88.88 442 ASN A O 1
ATOM 3502 N N . GLY A 1 443 ? -25.196 9.502 1.589 1.00 86.19 443 GLY A N 1
ATOM 3503 C CA . GLY A 1 443 ? -25.783 10.281 2.685 1.00 86.19 443 GLY A CA 1
ATOM 3504 C C . GLY A 1 443 ? -25.029 10.236 4.017 1.00 86.19 443 GLY A C 1
ATOM 3505 O O . GLY A 1 443 ? -25.310 11.083 4.866 1.00 86.19 443 GLY A O 1
ATOM 3506 N N . ASN A 1 444 ? -24.037 9.353 4.181 1.00 91.44 444 ASN A N 1
ATOM 3507 C CA . ASN A 1 444 ? -23.283 9.184 5.425 1.00 91.44 444 ASN A CA 1
ATOM 3508 C C . ASN A 1 444 ? -21.768 9.333 5.219 1.00 91.44 444 ASN A C 1
ATOM 3510 O O . ASN A 1 444 ? -21.229 9.146 4.129 1.00 91.44 444 ASN A O 1
ATOM 3514 N N . ALA A 1 445 ? -21.062 9.700 6.289 1.00 93.81 445 ALA A N 1
ATOM 3515 C CA . ALA A 1 445 ? -19.616 9.508 6.333 1.00 93.81 445 ALA A CA 1
ATOM 3516 C C . ALA A 1 445 ? -19.319 8.021 6.576 1.00 93.81 445 ALA A C 1
ATOM 3518 O O . ALA A 1 445 ? -20.058 7.350 7.302 1.00 93.81 445 ALA A O 1
ATOM 3519 N N . TYR A 1 446 ? -18.212 7.521 6.033 1.00 96.19 446 TYR A N 1
ATOM 3520 C CA . TYR A 1 446 ? -17.845 6.105 6.120 1.00 96.19 446 TYR A CA 1
ATOM 3521 C C . TYR A 1 446 ? -17.731 5.593 7.567 1.00 96.19 446 TYR A C 1
ATOM 3523 O O . TYR A 1 446 ? -18.168 4.484 7.858 1.00 96.19 446 TYR A O 1
ATOM 3531 N N . ALA A 1 447 ? -17.261 6.414 8.513 1.00 96.25 447 ALA A N 1
ATOM 3532 C CA . ALA A 1 447 ? -17.219 6.050 9.937 1.00 96.25 447 ALA A CA 1
ATOM 3533 C C . ALA A 1 447 ? -18.597 5.771 10.579 1.00 96.25 447 ALA A C 1
ATOM 3535 O O . ALA A 1 447 ? -18.645 5.216 11.674 1.00 96.25 447 ALA A O 1
ATOM 3536 N N . TYR A 1 448 ? -19.693 6.195 9.944 1.00 96.69 448 TYR A N 1
ATOM 3537 C CA . TYR A 1 448 ? -21.076 6.042 10.416 1.00 96.69 448 TYR A CA 1
ATOM 3538 C C . TYR A 1 448 ? -21.899 5.100 9.528 1.00 96.69 448 TYR A C 1
ATOM 3540 O O . TYR A 1 448 ? -23.111 5.031 9.692 1.00 96.69 448 TYR A O 1
ATOM 3548 N N . SER A 1 449 ? -21.263 4.458 8.549 1.00 97.06 449 SER A N 1
ATOM 3549 C CA . SER A 1 449 ? -21.936 3.549 7.618 1.00 97.06 449 SER A CA 1
ATOM 3550 C C . SER A 1 449 ? -21.903 2.114 8.135 1.00 97.06 449 SER A C 1
ATOM 3552 O O . SER A 1 449 ? -21.115 1.797 9.026 1.00 97.06 449 SER A O 1
ATOM 3554 N N . ASP A 1 450 ? -22.741 1.267 7.553 1.00 97.31 450 ASP A N 1
ATOM 3555 C CA . ASP A 1 450 ? -22.842 -0.147 7.890 1.00 97.31 450 ASP A CA 1
ATOM 3556 C C . ASP A 1 450 ? -22.106 -1.005 6.856 1.00 97.31 450 ASP A C 1
ATOM 3558 O O . ASP A 1 450 ? -22.110 -0.697 5.661 1.00 97.31 450 ASP A O 1
ATOM 3562 N N . TYR A 1 451 ? -21.440 -2.054 7.336 1.00 98.25 451 TYR A N 1
ATOM 3563 C CA . TYR A 1 451 ? -20.557 -2.912 6.551 1.00 98.25 451 TYR A CA 1
ATOM 3564 C C . TYR A 1 451 ? -20.871 -4.378 6.817 1.00 98.25 451 TYR A C 1
ATOM 3566 O O . TYR A 1 451 ? -21.108 -4.775 7.963 1.00 98.25 451 TYR A O 1
ATOM 3574 N N . VAL A 1 452 ? -20.820 -5.191 5.768 1.00 98.00 452 VAL A N 1
ATOM 3575 C CA . VAL A 1 452 ? -21.043 -6.634 5.861 1.00 98.00 452 VAL A CA 1
ATOM 3576 C C . VAL A 1 452 ? -19.964 -7.393 5.100 1.00 98.00 452 VAL A C 1
ATOM 3578 O O . VAL A 1 452 ? -19.535 -6.966 4.026 1.00 98.00 452 VAL A O 1
ATOM 3581 N N . LEU A 1 453 ? -19.520 -8.519 5.655 1.00 98.06 453 LEU A N 1
ATOM 3582 C CA . LEU A 1 453 ? -18.704 -9.463 4.901 1.00 98.06 453 LEU A CA 1
ATOM 3583 C C . LEU A 1 453 ? -19.595 -10.195 3.896 1.00 98.06 453 LEU A C 1
ATOM 3585 O O . LEU A 1 453 ? -20.667 -10.679 4.258 1.00 98.06 453 LEU A O 1
ATOM 3589 N N . GLY A 1 454 ? -19.159 -10.256 2.638 1.00 94.75 454 GLY A N 1
ATOM 3590 C CA . GLY A 1 454 ? -19.836 -11.027 1.591 1.00 94.75 454 GLY A CA 1
ATOM 3591 C C . GLY A 1 454 ? -19.302 -12.452 1.439 1.00 94.75 454 GLY A C 1
ATOM 3592 O O . GLY A 1 454 ? -19.995 -13.299 0.889 1.00 94.75 454 GLY A O 1
ATOM 3593 N N . ASN A 1 455 ? -18.081 -12.709 1.923 1.00 94.94 455 ASN A N 1
ATOM 3594 C CA . ASN A 1 455 ? -17.359 -13.980 1.838 1.00 94.94 455 ASN A CA 1
ATOM 3595 C C . ASN A 1 455 ? -16.357 -14.107 3.003 1.00 94.94 455 ASN A C 1
ATOM 3597 O O . ASN A 1 455 ? -16.123 -13.151 3.744 1.00 94.94 455 ASN A O 1
ATOM 3601 N N . ASN A 1 456 ? -15.710 -15.272 3.122 1.00 95.44 456 ASN A N 1
ATOM 3602 C CA . ASN A 1 456 ? -14.502 -15.416 3.940 1.00 95.44 456 ASN A CA 1
ATOM 3603 C C . ASN A 1 456 ? -13.361 -14.563 3.368 1.00 95.44 456 ASN A C 1
ATOM 3605 O O . ASN A 1 456 ? -13.097 -14.590 2.165 1.00 95.44 456 ASN A O 1
ATOM 3609 N N . ILE A 1 457 ? -12.664 -13.845 4.243 1.00 97.25 457 ILE A N 1
ATOM 3610 C CA . ILE A 1 457 ? -11.600 -12.906 3.902 1.00 97.25 457 ILE A CA 1
ATOM 3611 C C . ILE A 1 457 ? -10.243 -13.501 4.286 1.00 97.25 457 ILE A C 1
ATOM 3613 O O . ILE A 1 457 ? -9.831 -13.439 5.448 1.00 97.25 457 ILE A O 1
ATOM 3617 N N . ASP A 1 458 ? -9.536 -14.043 3.293 1.00 95.31 458 ASP A N 1
ATOM 3618 C CA . ASP A 1 458 ? -8.173 -14.550 3.467 1.00 95.31 458 ASP A CA 1
ATOM 3619 C C . ASP A 1 458 ? -7.143 -13.427 3.370 1.00 95.31 458 ASP A C 1
ATOM 3621 O O . ASP A 1 458 ? -6.743 -13.017 2.280 1.00 95.31 458 ASP A O 1
ATOM 3625 N N . MET A 1 459 ? -6.653 -12.959 4.512 1.00 96.06 459 MET A N 1
ATOM 3626 C CA . MET A 1 459 ? -5.613 -11.933 4.566 1.00 96.06 459 MET A CA 1
ATOM 3627 C C . MET A 1 459 ? -4.221 -12.462 4.204 1.00 96.06 459 MET A C 1
ATOM 3629 O O . MET A 1 459 ? -3.320 -11.661 3.956 1.00 96.06 459 MET A O 1
ATOM 3633 N N . GLY A 1 460 ? -4.053 -13.784 4.078 1.00 92.31 460 GLY A N 1
ATOM 3634 C CA . GLY A 1 460 ? -2.808 -14.424 3.658 1.00 92.31 460 GLY A CA 1
ATOM 3635 C C . GLY A 1 460 ? -2.402 -14.087 2.221 1.00 92.31 460 GLY A C 1
ATOM 3636 O O . GLY A 1 460 ? -1.227 -14.216 1.871 1.00 92.31 460 GLY A O 1
ATOM 3637 N N . VAL A 1 461 ? -3.336 -13.586 1.402 1.00 92.31 461 VAL A N 1
ATOM 3638 C CA . VAL A 1 461 ? -3.057 -13.104 0.038 1.00 92.31 461 VAL A CA 1
ATOM 3639 C C . VAL A 1 461 ? -2.329 -11.759 0.018 1.00 92.31 461 VAL A C 1
ATOM 3641 O O . VAL A 1 461 ? -1.666 -11.448 -0.968 1.00 92.31 461 VAL A O 1
ATOM 3644 N N . LEU A 1 462 ? -2.363 -10.988 1.110 1.00 95.38 462 LEU A N 1
ATOM 3645 C CA . LEU A 1 462 ? -1.697 -9.688 1.239 1.00 95.38 462 LEU A CA 1
ATOM 3646 C C . LEU A 1 462 ? -0.447 -9.760 2.123 1.00 95.38 462 LEU A C 1
ATOM 3648 O O . LEU A 1 462 ? -0.229 -10.720 2.860 1.00 95.38 462 LEU A O 1
ATOM 3652 N N . ALA A 1 463 ? 0.398 -8.733 2.044 1.00 94.81 463 ALA A N 1
ATOM 3653 C CA . ALA A 1 463 ? 1.589 -8.661 2.882 1.00 94.81 463 ALA A CA 1
ATOM 3654 C C . ALA A 1 463 ? 1.205 -8.565 4.374 1.00 94.81 463 ALA A C 1
ATOM 3656 O O . ALA A 1 463 ? 0.254 -7.847 4.711 1.00 94.81 463 ALA A O 1
ATOM 3657 N N . PRO A 1 464 ? 1.976 -9.171 5.294 1.00 92.50 464 PRO A N 1
ATOM 3658 C CA . PRO A 1 464 ? 1.798 -8.942 6.725 1.00 92.50 464 PRO A CA 1
ATOM 3659 C C . PRO A 1 464 ? 1.842 -7.443 7.070 1.00 92.50 464 PRO A C 1
ATOM 3661 O O . PRO A 1 464 ? 2.787 -6.730 6.718 1.00 92.50 464 PRO A O 1
ATOM 3664 N N . GLY A 1 465 ? 0.812 -6.940 7.758 1.00 91.94 465 GLY A N 1
ATOM 3665 C CA . GLY A 1 465 ? 0.663 -5.510 8.052 1.00 91.94 465 GLY A CA 1
ATOM 3666 C C . GLY A 1 465 ? 0.124 -4.645 6.906 1.00 91.94 465 GLY A C 1
ATOM 3667 O O . GLY A 1 465 ? 0.229 -3.418 6.972 1.00 91.94 465 GLY A O 1
ATOM 3668 N N . ALA A 1 466 ? -0.445 -5.236 5.847 1.00 95.62 466 ALA A N 1
ATOM 3669 C CA . ALA A 1 466 ? -1.194 -4.483 4.836 1.00 95.62 466 ALA A CA 1
ATOM 3670 C C . ALA A 1 466 ? -2.428 -3.788 5.434 1.00 95.62 466 ALA A C 1
ATOM 3672 O O . ALA A 1 466 ? -2.744 -2.649 5.077 1.00 95.62 466 ALA A O 1
ATOM 3673 N N . TYR A 1 467 ? -3.095 -4.449 6.382 1.00 96.75 467 TYR A N 1
ATOM 3674 C CA . TYR A 1 467 ? -4.162 -3.848 7.168 1.00 96.75 467 TYR A CA 1
ATOM 3675 C C . TYR A 1 467 ? -3.586 -2.918 8.234 1.00 96.75 467 TYR A C 1
ATOM 3677 O O . TYR A 1 467 ? -2.765 -3.323 9.055 1.00 96.75 467 TYR A O 1
ATOM 3685 N N . LEU A 1 468 ? -4.060 -1.673 8.251 1.00 94.81 468 LEU A N 1
ATOM 3686 C CA . LEU A 1 468 ? -3.672 -0.681 9.249 1.00 94.81 468 LEU A CA 1
ATOM 3687 C C . LEU A 1 468 ? -4.868 -0.330 10.127 1.00 94.81 468 LEU A C 1
ATOM 3689 O O . LEU A 1 468 ? -5.928 0.031 9.606 1.00 94.81 468 LEU A O 1
ATOM 3693 N N . THR A 1 469 ? -4.670 -0.363 11.449 1.00 96.88 469 THR A N 1
ATOM 3694 C CA . THR A 1 469 ? -5.683 0.059 12.423 1.00 96.88 469 THR A CA 1
ATOM 3695 C C . THR A 1 469 ? -6.117 1.505 12.141 1.00 96.88 469 THR A C 1
ATOM 3697 O O . THR A 1 469 ? -5.281 2.413 12.181 1.00 96.88 469 THR A O 1
ATOM 3700 N N . PRO A 1 470 ? -7.409 1.781 11.908 1.00 95.62 470 PRO A N 1
ATOM 3701 C CA . PRO A 1 470 ? -7.872 3.113 11.535 1.00 95.62 470 PRO A CA 1
ATOM 3702 C C . PRO A 1 470 ? -7.656 4.170 12.623 1.00 95.62 470 PRO A C 1
ATOM 3704 O O . PRO A 1 470 ? -7.995 3.971 13.790 1.00 95.62 470 PRO A O 1
ATOM 3707 N N . GLY A 1 471 ? -7.192 5.361 12.237 1.00 94.44 471 GLY A N 1
ATOM 3708 C CA . GLY A 1 471 ? -6.922 6.483 13.152 1.00 94.44 471 GLY A CA 1
ATOM 3709 C C . GLY A 1 471 ? -8.141 7.273 13.644 1.00 94.44 471 GLY A C 1
ATOM 3710 O O . GLY A 1 471 ? -7.983 8.342 14.241 1.00 94.44 471 GLY A O 1
ATOM 3711 N N . VAL A 1 472 ? -9.354 6.777 13.407 1.00 95.81 472 VAL A N 1
ATOM 3712 C CA . VAL A 1 472 ? -10.621 7.450 13.730 1.00 95.81 472 VAL A CA 1
ATOM 3713 C C . VAL A 1 472 ? -11.519 6.576 14.599 1.00 95.81 472 VAL A C 1
ATOM 3715 O O . VAL A 1 472 ? -11.285 5.385 14.763 1.00 95.81 472 VAL A O 1
ATOM 3718 N N . THR A 1 473 ? -12.540 7.186 15.198 1.00 97.75 473 THR A N 1
ATOM 3719 C CA . THR A 1 473 ? -13.571 6.445 15.932 1.00 97.75 473 THR A CA 1
ATOM 3720 C C . THR A 1 473 ? -14.635 5.953 14.958 1.00 97.75 473 THR A C 1
ATOM 3722 O O . THR A 1 473 ? -15.146 6.752 14.174 1.00 97.75 473 THR A O 1
ATOM 3725 N N . PHE A 1 474 ? -14.974 4.670 15.040 1.00 98.38 474 PHE A N 1
ATOM 3726 C CA . PHE A 1 474 ? -16.033 4.042 14.261 1.00 98.38 474 PHE A CA 1
ATOM 3727 C C . PHE A 1 474 ? -17.360 4.071 15.032 1.00 98.38 474 PHE A C 1
ATOM 3729 O O . PHE A 1 474 ? -17.380 3.843 16.242 1.00 98.38 474 PHE A O 1
ATOM 3736 N N . TYR A 1 475 ? -18.455 4.389 14.348 1.00 97.88 475 TYR A N 1
ATOM 3737 C CA . TYR A 1 475 ? -19.795 4.563 14.922 1.00 97.88 475 TYR A CA 1
ATOM 3738 C C . TYR A 1 475 ? -20.871 3.718 14.233 1.00 97.88 475 TYR A C 1
ATOM 3740 O O . TYR A 1 475 ? -21.979 3.656 14.758 1.00 97.88 475 TYR A O 1
ATOM 3748 N N . GLY A 1 476 ? -20.566 3.127 13.077 1.00 97.06 476 GLY A N 1
ATOM 3749 C CA . GLY A 1 476 ? -21.480 2.254 12.346 1.00 97.06 476 GLY A CA 1
ATOM 3750 C C . GLY A 1 476 ? -21.411 0.800 12.809 1.00 97.06 476 GLY A C 1
ATOM 3751 O O . GLY A 1 476 ? -21.011 0.515 13.946 1.00 97.06 476 GLY A O 1
ATOM 3752 N N . SER A 1 477 ? -21.768 -0.119 11.914 1.00 98.06 477 SER A N 1
ATOM 3753 C CA . SER A 1 477 ? -21.735 -1.558 12.178 1.00 98.06 477 SER A CA 1
ATOM 3754 C C . SER A 1 477 ? -20.829 -2.348 11.233 1.00 98.06 477 SER A C 1
ATOM 3756 O O . SER A 1 477 ? -20.634 -1.967 10.083 1.00 98.06 477 SER A O 1
ATOM 3758 N N . LEU A 1 478 ? -20.265 -3.448 11.739 1.00 98.56 478 LEU A N 1
ATOM 3759 C CA . LEU A 1 478 ? -19.613 -4.488 10.943 1.00 98.56 478 LEU A CA 1
ATOM 3760 C C . LEU A 1 478 ? -20.247 -5.837 11.293 1.00 98.56 478 LEU A C 1
ATOM 3762 O O . LEU A 1 478 ? -20.265 -6.211 12.470 1.00 98.56 478 LEU A O 1
ATOM 3766 N N . SER A 1 479 ? -20.746 -6.553 10.287 1.00 98.12 479 SER A N 1
ATOM 3767 C CA . SER A 1 479 ? -21.307 -7.896 10.448 1.00 98.12 479 SER A CA 1
ATOM 3768 C C . SER A 1 479 ? -20.593 -8.924 9.576 1.00 98.12 479 SER A C 1
ATOM 3770 O O . SER A 1 479 ? -20.374 -8.676 8.393 1.00 98.12 479 SER A O 1
ATOM 3772 N N . GLY A 1 480 ? -20.259 -10.080 10.144 1.00 97.25 480 GLY A N 1
ATOM 3773 C CA . GLY A 1 480 ? -19.786 -11.250 9.395 1.00 97.25 480 GLY A CA 1
ATOM 3774 C C . GLY A 1 480 ? -20.881 -12.289 9.142 1.00 97.25 480 GLY A C 1
ATOM 3775 O O . GLY A 1 480 ? -20.562 -13.428 8.818 1.00 97.25 480 GLY A O 1
ATOM 3776 N N . LEU A 1 481 ? -22.160 -11.939 9.337 1.00 96.31 481 LEU A N 1
ATOM 3777 C CA . LEU A 1 481 ? -23.259 -12.900 9.267 1.00 96.31 481 LEU A CA 1
ATOM 3778 C C . LEU A 1 481 ? -23.266 -13.635 7.922 1.00 96.31 481 LEU A C 1
ATOM 3780 O O . LEU A 1 481 ? -23.417 -13.005 6.877 1.00 96.31 481 LEU A O 1
ATOM 3784 N N . ASN A 1 482 ? -23.199 -14.964 7.969 1.00 94.44 482 ASN A N 1
ATOM 3785 C CA . ASN A 1 482 ? -23.463 -15.802 6.807 1.00 94.44 482 ASN A CA 1
ATOM 3786 C C . ASN A 1 482 ? -24.965 -16.135 6.763 1.00 94.44 482 ASN A C 1
ATOM 3788 O O . ASN A 1 482 ? -25.443 -16.870 7.629 1.00 94.44 482 ASN A O 1
ATOM 3792 N N . PRO A 1 483 ? -25.733 -15.645 5.770 1.00 91.12 483 PRO A N 1
ATOM 3793 C CA . PRO A 1 483 ? -27.169 -15.914 5.688 1.00 91.12 483 PRO A CA 1
ATOM 3794 C C . PRO A 1 483 ? -27.519 -17.399 5.520 1.00 91.12 483 PRO A C 1
ATOM 3796 O O . PRO A 1 483 ? -28.661 -17.785 5.774 1.00 91.12 483 PRO A O 1
ATOM 3799 N N . GLU A 1 484 ? -26.565 -18.211 5.058 1.00 91.81 484 GLU A N 1
ATOM 3800 C CA . GLU A 1 484 ? -26.715 -19.658 4.880 1.00 91.81 484 GLU A CA 1
ATOM 3801 C C . GLU A 1 484 ? -26.216 -20.469 6.087 1.00 91.81 484 GLU A C 1
ATOM 3803 O O . GLU A 1 484 ? -26.401 -21.686 6.106 1.00 91.81 484 GLU A O 1
ATOM 3808 N N . GLY A 1 485 ? -25.601 -19.819 7.081 1.00 87.50 485 GLY A N 1
ATOM 3809 C CA . GLY A 1 485 ? -25.068 -20.472 8.274 1.00 87.50 485 GLY A CA 1
ATOM 3810 C C . GLY A 1 485 ? -26.159 -20.996 9.208 1.00 87.50 485 GLY A C 1
ATOM 3811 O O . GLY A 1 485 ? -27.220 -20.384 9.359 1.00 87.50 485 GLY A O 1
ATOM 3812 N N . GLU A 1 486 ? -25.905 -22.137 9.851 1.00 86.00 486 GLU A N 1
ATOM 3813 C CA . GLU A 1 486 ? -26.807 -22.719 10.850 1.00 86.00 486 GLU A CA 1
ATOM 3814 C C . GLU A 1 486 ? -26.466 -22.241 12.269 1.00 86.00 486 GLU A C 1
ATOM 3816 O O . GLU A 1 486 ? -27.355 -22.162 13.123 1.00 86.00 486 GLU A O 1
ATOM 3821 N N . ASP A 1 487 ? -25.198 -21.900 12.519 1.00 86.44 487 ASP A N 1
ATOM 3822 C CA . ASP A 1 487 ? -24.716 -21.387 13.800 1.00 86.44 487 ASP A CA 1
ATOM 3823 C C . ASP A 1 487 ? -23.566 -20.369 13.670 1.00 86.44 487 ASP A C 1
ATOM 3825 O O . ASP A 1 487 ? -23.183 -19.959 12.575 1.00 86.44 487 ASP A O 1
ATOM 3829 N N . LEU A 1 488 ? -23.028 -19.922 14.814 1.00 87.75 488 LEU A N 1
ATOM 3830 C CA . LEU A 1 488 ? -22.003 -18.881 14.867 1.00 87.75 488 LEU A CA 1
ATOM 3831 C C . LEU A 1 488 ? -20.717 -19.262 14.122 1.00 87.75 488 LEU A C 1
ATOM 3833 O O . LEU A 1 488 ? -20.088 -18.395 13.519 1.00 87.75 488 LEU A O 1
ATOM 3837 N N . SER A 1 489 ? -20.342 -20.543 14.128 1.00 87.31 489 SER A N 1
ATOM 3838 C CA . SER A 1 489 ? -19.130 -21.031 13.464 1.00 87.31 489 SER A CA 1
ATOM 3839 C C . SER A 1 489 ? -19.238 -21.041 11.935 1.00 87.31 489 SER A C 1
ATOM 3841 O O . SER A 1 489 ? -18.210 -21.081 11.258 1.00 87.31 489 SER A O 1
ATOM 3843 N N . ASP A 1 490 ? -20.452 -20.907 11.390 1.00 90.19 490 ASP A N 1
ATOM 3844 C CA . ASP A 1 490 ? -20.701 -20.802 9.948 1.00 90.19 490 ASP A CA 1
ATOM 3845 C C . ASP A 1 490 ? -20.656 -19.358 9.423 1.00 90.19 490 ASP A C 1
ATOM 3847 O O . ASP A 1 490 ? -20.727 -19.147 8.208 1.00 90.19 490 ASP A O 1
ATOM 3851 N N . ASN A 1 491 ? -20.560 -18.357 10.306 1.00 94.44 491 ASN A N 1
ATOM 3852 C CA . ASN A 1 491 ? -20.382 -16.963 9.899 1.00 94.44 491 ASN A CA 1
ATOM 3853 C C . ASN A 1 491 ? -19.093 -16.768 9.107 1.00 94.44 491 ASN A C 1
ATOM 3855 O O . ASN A 1 491 ? -18.128 -17.517 9.261 1.00 94.44 491 ASN A O 1
ATOM 3859 N N . PHE A 1 492 ? -19.064 -15.720 8.289 1.00 95.88 492 PHE A N 1
ATOM 3860 C CA . PHE A 1 492 ? -17.889 -15.383 7.508 1.00 95.88 492 PHE A CA 1
ATOM 3861 C C . PHE A 1 492 ? -16.686 -15.058 8.392 1.00 95.88 492 PHE A C 1
ATOM 3863 O O . PHE A 1 492 ? -16.783 -14.431 9.454 1.00 95.88 492 PHE A O 1
ATOM 3870 N N . TYR A 1 493 ? -15.533 -15.500 7.903 1.00 95.06 493 TYR A N 1
ATOM 3871 C CA . TYR A 1 493 ? -14.256 -15.418 8.586 1.00 95.06 493 TYR A CA 1
ATOM 3872 C C . TYR A 1 493 ? -13.454 -14.214 8.097 1.00 95.06 493 TYR A C 1
ATOM 3874 O O . TYR A 1 493 ? -13.424 -13.926 6.904 1.00 95.06 493 TYR A O 1
ATOM 3882 N N . ILE A 1 494 ? -12.707 -13.582 8.997 1.00 97.81 494 ILE A N 1
ATOM 3883 C CA . ILE A 1 494 ? -11.453 -12.899 8.662 1.00 97.81 494 ILE A CA 1
ATOM 3884 C C . ILE A 1 494 ? -10.334 -13.809 9.153 1.00 97.81 494 ILE A C 1
ATOM 3886 O O . ILE A 1 494 ? -10.302 -14.151 10.332 1.00 97.81 494 ILE A O 1
ATOM 3890 N N . HIS A 1 495 ? -9.422 -14.230 8.284 1.00 96.25 495 HIS A N 1
ATOM 3891 C CA . HIS A 1 495 ? -8.371 -15.156 8.700 1.00 96.25 495 HIS A CA 1
ATOM 3892 C C . HIS A 1 495 ? -7.005 -14.816 8.123 1.00 96.25 495 HIS A C 1
ATOM 3894 O O . HIS A 1 495 ? -6.908 -14.092 7.133 1.00 96.25 495 HIS A O 1
ATOM 3900 N N . ASN A 1 496 ? -5.946 -15.325 8.764 1.00 95.69 496 ASN A N 1
ATOM 3901 C CA . ASN A 1 496 ? -4.550 -15.015 8.434 1.00 95.69 496 ASN A CA 1
ATOM 3902 C C . ASN A 1 496 ? -4.219 -13.510 8.532 1.00 95.69 496 ASN A C 1
ATOM 3904 O O . ASN A 1 496 ? -3.326 -13.013 7.842 1.00 95.69 496 ASN A O 1
ATOM 3908 N N . LEU A 1 497 ? -4.964 -12.751 9.346 1.00 97.12 497 LEU A N 1
ATOM 3909 C CA . LEU A 1 497 ? -4.743 -11.319 9.527 1.00 97.12 497 LEU A CA 1
ATOM 3910 C C . LEU A 1 497 ? -3.543 -11.094 10.446 1.00 97.12 497 LEU A C 1
ATOM 3912 O O . LEU A 1 497 ? -3.542 -11.563 11.577 1.00 97.12 497 LEU A O 1
ATOM 3916 N N . VAL A 1 498 ? -2.572 -10.302 9.993 1.00 97.00 498 VAL A N 1
ATOM 3917 C CA . VAL A 1 498 ? -1.417 -9.886 10.801 1.00 97.00 498 VAL A CA 1
ATOM 3918 C C . VAL A 1 498 ? -1.450 -8.377 11.025 1.00 97.00 498 VAL A C 1
ATOM 3920 O O . VAL A 1 498 ? -1.282 -7.603 10.076 1.00 97.00 498 VAL A O 1
ATOM 3923 N N . ILE A 1 499 ? -1.613 -7.949 12.279 1.00 97.50 499 ILE A N 1
ATOM 3924 C CA . ILE A 1 499 ? -1.473 -6.546 12.694 1.00 97.50 499 ILE A CA 1
ATOM 3925 C C . ILE A 1 499 ? -0.101 -6.366 13.340 1.00 97.50 499 ILE A C 1
ATOM 3927 O O . ILE A 1 499 ? 0.107 -6.712 14.500 1.00 97.50 499 ILE A O 1
ATOM 3931 N N . ASN A 1 500 ? 0.835 -5.774 12.597 1.00 95.19 500 ASN A N 1
ATOM 3932 C CA . ASN A 1 500 ? 2.200 -5.539 13.081 1.00 95.19 500 ASN A CA 1
ATOM 3933 C C . ASN A 1 500 ? 2.491 -4.092 13.503 1.00 95.19 500 ASN A C 1
ATOM 3935 O O . ASN A 1 500 ? 3.553 -3.794 14.054 1.00 95.19 500 ASN A O 1
ATOM 3939 N N . LYS A 1 501 ? 1.544 -3.185 13.247 1.00 93.06 501 LYS A N 1
ATOM 3940 C CA . LYS A 1 501 ? 1.583 -1.778 13.644 1.00 93.06 501 LYS A CA 1
ATOM 3941 C C . LYS A 1 501 ? 0.175 -1.294 13.955 1.00 93.06 501 LYS A C 1
ATOM 3943 O O . LYS A 1 501 ? -0.777 -1.590 13.238 1.00 93.06 501 LYS A O 1
ATOM 3948 N N . GLY A 1 502 ? 0.064 -0.508 15.009 1.00 93.56 502 GLY A N 1
ATOM 3949 C CA . GLY A 1 502 ? -1.133 0.209 15.402 1.00 93.56 502 GLY A CA 1
ATOM 3950 C C . GLY A 1 502 ? -1.110 1.663 14.944 1.00 93.56 502 GLY A C 1
ATOM 3951 O O . GLY A 1 502 ? -0.253 2.104 14.180 1.00 93.56 502 GLY A O 1
ATOM 3952 N N . THR A 1 503 ? -2.061 2.437 15.458 1.00 95.81 503 THR A N 1
ATOM 3953 C CA . THR A 1 503 ? -2.161 3.873 15.194 1.00 95.81 503 THR A CA 1
ATOM 3954 C C . THR A 1 503 ? -2.092 4.676 16.484 1.00 95.81 503 THR A C 1
ATOM 3956 O O . THR A 1 503 ? -2.817 4.420 17.447 1.00 95.81 503 THR A O 1
ATOM 3959 N N . LEU A 1 504 ? -1.256 5.715 16.482 1.00 95.19 504 LEU A N 1
ATOM 3960 C CA . LEU A 1 504 ? -1.127 6.656 17.588 1.00 95.19 504 LEU A CA 1
ATOM 3961 C C . LEU A 1 504 ? -2.143 7.807 17.464 1.00 95.19 504 LEU A C 1
ATOM 3963 O O . LEU A 1 504 ? -2.179 8.522 16.462 1.00 95.19 504 LEU A O 1
ATOM 3967 N N . ARG A 1 505 ? -2.935 8.051 18.516 1.00 94.25 505 ARG A N 1
ATOM 3968 C CA . ARG A 1 505 ? -3.811 9.230 18.655 1.00 94.25 505 ARG A CA 1
ATOM 3969 C C . ARG A 1 505 ? -3.484 9.966 19.952 1.00 94.25 505 ARG A C 1
ATOM 3971 O O . ARG A 1 505 ? -3.892 9.565 21.044 1.00 94.25 505 ARG A O 1
ATOM 3978 N N . GLY A 1 506 ? -2.755 11.074 19.836 1.00 91.81 506 GLY A N 1
ATOM 3979 C CA . GLY A 1 506 ? -2.197 11.762 21.002 1.00 91.81 506 GLY A CA 1
ATOM 3980 C C . GLY A 1 506 ? -1.109 10.903 21.647 1.00 91.81 506 GLY A C 1
ATOM 3981 O O . GLY A 1 506 ? -0.140 10.572 20.980 1.00 91.81 506 GLY A O 1
ATOM 3982 N N . ASN A 1 507 ? -1.292 10.521 22.914 1.00 92.25 507 ASN A N 1
ATOM 3983 C CA . ASN A 1 507 ? -0.366 9.639 23.645 1.00 92.25 507 ASN A CA 1
ATOM 3984 C C . ASN A 1 507 ? -0.923 8.216 23.826 1.00 92.25 507 ASN A C 1
ATOM 3986 O O . ASN A 1 507 ? -0.500 7.507 24.737 1.00 92.25 507 ASN A O 1
ATOM 3990 N N . ILE A 1 508 ? -1.925 7.833 23.030 1.00 97.31 508 ILE A N 1
ATOM 3991 C CA . ILE A 1 508 ? -2.541 6.510 23.103 1.00 97.31 508 ILE A CA 1
ATOM 3992 C C . ILE A 1 508 ? -2.319 5.795 21.777 1.00 97.31 508 ILE A C 1
ATOM 3994 O O . ILE A 1 508 ? -2.665 6.326 20.722 1.00 97.31 508 ILE A O 1
ATOM 3998 N N . TYR A 1 509 ? -1.741 4.610 21.857 1.00 98.25 509 TYR A N 1
ATOM 3999 C CA . TYR A 1 509 ? -1.509 3.689 20.763 1.00 98.25 509 TYR A CA 1
ATOM 4000 C C . TYR A 1 509 ? -2.642 2.664 20.729 1.00 98.25 509 TYR A C 1
ATOM 4002 O O . TYR A 1 509 ? -3.017 2.125 21.770 1.00 98.25 509 TYR A O 1
ATOM 4010 N N . TYR A 1 510 ? -3.195 2.405 19.548 1.00 98.31 510 TYR A N 1
ATOM 4011 C CA . TYR A 1 510 ? -4.300 1.469 19.362 1.00 98.31 510 TYR A CA 1
ATOM 4012 C C . TYR A 1 510 ? -3.933 0.403 18.336 1.00 98.31 510 TYR A C 1
ATOM 4014 O O . TYR A 1 510 ? -3.492 0.762 17.247 1.00 98.31 510 TYR A O 1
ATOM 4022 N N . ALA A 1 511 ? -4.194 -0.864 18.649 1.00 98.12 511 ALA A N 1
ATOM 4023 C CA . ALA A 1 511 ? -4.074 -1.983 17.715 1.00 98.12 511 ALA A CA 1
ATOM 4024 C C . ALA A 1 511 ? -5.359 -2.825 17.716 1.00 98.12 511 ALA A C 1
ATOM 4026 O O . ALA A 1 511 ? -5.954 -3.029 18.777 1.00 98.12 511 ALA A O 1
ATOM 4027 N N . GLY A 1 512 ? -5.774 -3.258 16.523 1.00 97.75 512 GLY A N 1
ATOM 4028 C CA . GLY A 1 512 ? -7.015 -3.995 16.252 1.00 97.75 512 GLY A CA 1
ATOM 4029 C C . GLY A 1 512 ? -7.639 -3.628 14.901 1.00 97.75 512 GLY A C 1
ATOM 4030 O O . GLY A 1 512 ? -7.153 -2.717 14.222 1.00 97.75 512 GLY A O 1
ATOM 4031 N N . LEU A 1 513 ? -8.749 -4.278 14.533 1.00 98.00 513 LEU A N 1
ATOM 4032 C CA . LEU A 1 513 ? -9.587 -3.869 13.394 1.00 98.00 513 LEU A CA 1
ATOM 4033 C C . LEU A 1 513 ? -10.061 -2.417 13.556 1.00 98.00 513 LEU A C 1
ATOM 4035 O O . LEU A 1 513 ? -10.096 -1.634 12.612 1.00 98.00 513 LEU A O 1
ATOM 4039 N N . PHE A 1 514 ? -10.346 -2.000 14.788 1.00 98.44 514 PHE A N 1
ATOM 4040 C CA . PHE A 1 514 ? -10.711 -0.624 15.098 1.00 98.44 514 PHE A CA 1
ATOM 4041 C C . PHE A 1 514 ? -9.770 -0.015 16.137 1.00 98.44 514 PHE A C 1
ATOM 4043 O O . PHE A 1 514 ? -9.361 -0.667 17.097 1.00 98.44 514 PHE A O 1
ATOM 4050 N N . SER A 1 515 ? -9.456 1.282 16.014 1.00 97.88 515 SER A N 1
ATOM 4051 C CA . SER A 1 515 ? -8.833 1.974 17.150 1.00 97.88 515 SER A CA 1
ATOM 4052 C C . SER A 1 515 ? -9.849 2.165 18.273 1.00 97.88 515 SER A C 1
ATOM 4054 O O . SER A 1 515 ? -9.618 1.765 19.415 1.00 97.88 515 SER A O 1
ATOM 4056 N N . ILE A 1 516 ? -10.992 2.774 17.947 1.00 98.06 516 ILE A N 1
ATOM 4057 C CA . ILE A 1 516 ? -12.071 3.025 18.897 1.00 98.06 516 ILE A CA 1
ATOM 4058 C C . ILE A 1 516 ? -13.414 2.669 18.269 1.00 98.06 516 ILE A C 1
ATOM 4060 O O . ILE A 1 516 ? -13.821 3.299 17.293 1.00 98.06 516 ILE A O 1
ATOM 4064 N N . LEU A 1 517 ? -14.136 1.766 18.921 1.00 98.50 517 LEU A N 1
ATOM 4065 C CA . LEU A 1 517 ? -15.569 1.569 18.748 1.00 98.50 517 LEU A CA 1
ATOM 4066 C C . LEU A 1 517 ? -16.328 2.570 19.631 1.00 98.50 517 LEU A C 1
ATOM 4068 O O . LEU A 1 517 ? -16.180 2.598 20.858 1.00 98.50 517 LEU A O 1
ATOM 4072 N N . GLY A 1 518 ? -17.069 3.473 18.995 1.00 97.19 518 GLY A N 1
ATOM 4073 C CA . GLY A 1 518 ? -17.794 4.569 19.627 1.00 97.19 518 GLY A CA 1
ATOM 4074 C C . GLY A 1 518 ? -19.180 4.183 20.145 1.00 97.19 518 GLY A C 1
ATOM 4075 O O . GLY A 1 518 ? -19.625 3.041 20.044 1.00 97.19 518 GLY A O 1
ATOM 4076 N N . ALA A 1 519 ? -19.893 5.175 20.681 1.00 93.56 519 ALA A N 1
ATOM 4077 C CA . ALA A 1 519 ? -21.265 4.974 21.133 1.00 93.56 519 ALA A CA 1
ATOM 4078 C C . ALA A 1 519 ? -22.164 4.600 19.946 1.00 93.56 519 ALA A C 1
ATOM 4080 O O . ALA A 1 519 ? -22.106 5.266 18.913 1.00 93.56 519 ALA A O 1
ATOM 4081 N N . ASN A 1 520 ? -23.011 3.585 20.131 1.00 89.50 520 ASN A N 1
ATOM 4082 C CA . ASN A 1 520 ? -23.877 2.983 19.103 1.00 89.50 520 ASN A CA 1
ATOM 4083 C C . ASN A 1 520 ? -23.163 2.187 18.000 1.00 89.50 520 ASN A C 1
ATOM 4085 O O . ASN A 1 520 ? -23.849 1.694 17.113 1.00 89.50 520 ASN A O 1
ATOM 4089 N N . SER A 1 521 ? -21.837 2.034 18.054 1.00 97.81 521 SER A N 1
ATOM 4090 C CA . SER A 1 521 ? -21.163 1.099 17.149 1.00 97.81 521 SER A CA 1
ATOM 4091 C C . SER A 1 521 ? -21.486 -0.347 17.519 1.00 97.81 521 SER A C 1
ATOM 4093 O O . SER A 1 521 ? -21.675 -0.655 18.704 1.00 97.81 521 SER A O 1
ATOM 4095 N N . SER A 1 522 ? -21.510 -1.228 16.519 1.00 98.25 522 SER A N 1
ATOM 4096 C CA . SER A 1 522 ? -21.716 -2.661 16.735 1.00 98.25 522 SER A CA 1
ATOM 4097 C C . SER A 1 522 ? -20.823 -3.524 15.850 1.00 98.25 522 SER A C 1
ATOM 4099 O O . SER A 1 522 ? -20.834 -3.367 14.633 1.00 98.25 522 SER A O 1
ATOM 4101 N N . VAL A 1 523 ? -20.127 -4.487 16.443 1.00 98.56 523 VAL A N 1
ATOM 4102 C CA . VAL A 1 523 ? -19.491 -5.594 15.711 1.00 98.56 523 VAL A CA 1
ATOM 4103 C C . VAL A 1 523 ? -20.243 -6.867 16.068 1.00 98.56 523 VAL A C 1
ATOM 4105 O O . VAL A 1 523 ? -20.442 -7.123 17.255 1.00 98.56 523 VAL A O 1
ATOM 4108 N N . ASN A 1 524 ? -20.715 -7.616 15.072 1.00 98.06 524 ASN A N 1
ATOM 4109 C CA . ASN A 1 524 ? -21.511 -8.811 15.332 1.00 98.06 524 ASN A CA 1
ATOM 4110 C C . ASN A 1 524 ? -21.301 -9.948 14.332 1.00 98.06 524 ASN A C 1
ATOM 4112 O O . ASN A 1 524 ? -20.946 -9.699 13.183 1.00 98.06 524 ASN A O 1
ATOM 4116 N N . ASN A 1 525 ? -21.592 -11.176 14.770 1.00 97.06 525 ASN A N 1
ATOM 4117 C CA . ASN A 1 525 ? -21.621 -12.375 13.929 1.00 97.06 525 ASN A CA 1
ATOM 4118 C C . ASN A 1 525 ? -20.319 -12.560 13.140 1.00 97.06 525 ASN A C 1
ATOM 4120 O O . ASN A 1 525 ? -20.356 -12.700 11.926 1.00 97.06 525 ASN A O 1
ATOM 4124 N N . LEU A 1 526 ? -19.167 -12.459 13.801 1.00 95.75 526 LEU A N 1
ATOM 4125 C CA . LEU A 1 526 ? -17.865 -12.408 13.134 1.00 95.75 526 LEU A CA 1
ATOM 4126 C C . LEU A 1 526 ? -16.937 -13.496 13.662 1.00 95.75 526 LEU A C 1
ATOM 4128 O O . LEU A 1 526 ? -16.726 -13.595 14.868 1.00 95.75 526 LEU A O 1
ATOM 4132 N N . ASN A 1 527 ? -16.308 -14.230 12.751 1.00 96.12 527 ASN A N 1
ATOM 4133 C CA . ASN A 1 527 ? -15.269 -15.193 13.093 1.00 96.12 527 ASN A CA 1
ATOM 4134 C C . ASN A 1 527 ? -13.901 -14.631 12.703 1.00 96.12 527 ASN A C 1
ATOM 4136 O O . ASN A 1 527 ? -13.730 -14.123 11.595 1.00 96.12 527 ASN A O 1
ATOM 4140 N N . ILE A 1 528 ? -12.920 -14.705 13.604 1.00 97.50 528 ILE A N 1
ATOM 4141 C CA . ILE A 1 528 ? -11.527 -14.351 13.307 1.00 97.50 528 ILE A CA 1
ATOM 4142 C C . ILE A 1 528 ? -10.646 -15.556 13.604 1.00 97.50 528 ILE A C 1
ATOM 4144 O O . ILE A 1 528 ? -10.623 -16.016 14.740 1.00 97.50 528 ILE A O 1
ATOM 4148 N N . PHE A 1 529 ? -9.935 -16.067 12.599 1.00 96.25 529 PHE A N 1
ATOM 4149 C CA . PHE A 1 529 ? -9.202 -17.334 12.690 1.00 96.25 529 PHE A CA 1
ATOM 4150 C C . PHE A 1 529 ? -7.730 -17.196 12.296 1.00 96.25 529 PHE A C 1
ATOM 4152 O O . PHE A 1 529 ? -7.411 -16.423 11.390 1.00 96.25 529 PHE A O 1
ATOM 4159 N N . ASN A 1 530 ? -6.839 -17.952 12.947 1.00 94.94 530 ASN A N 1
ATOM 4160 C CA . ASN A 1 530 ? -5.400 -17.998 12.663 1.00 94.94 530 ASN A CA 1
ATOM 4161 C C . ASN A 1 530 ? -4.802 -16.606 12.380 1.00 94.94 530 ASN A C 1
ATOM 4163 O O . ASN A 1 530 ? -4.197 -16.369 11.335 1.00 94.94 530 ASN A O 1
ATOM 4167 N N . SER A 1 531 ? -5.102 -15.638 13.244 1.00 97.19 531 SER A N 1
ATOM 4168 C CA . SER A 1 531 ? -4.706 -14.237 13.066 1.00 97.19 531 SER A CA 1
ATOM 4169 C C . SER A 1 531 ? -3.843 -13.779 14.233 1.00 97.19 531 SER A C 1
ATOM 4171 O O . SER A 1 531 ? -3.966 -14.299 15.335 1.00 97.19 531 SER A O 1
ATOM 4173 N N . GLU A 1 532 ? -2.986 -12.786 14.022 1.00 97.50 532 GLU A N 1
ATOM 4174 C CA . GLU A 1 532 ? -2.022 -12.361 15.033 1.00 97.50 532 GLU A CA 1
ATOM 4175 C C . GLU A 1 532 ? -1.890 -10.840 15.169 1.00 97.50 532 GLU A C 1
ATOM 4177 O O . GLU A 1 532 ? -2.037 -10.069 14.213 1.00 97.50 532 GLU A O 1
ATOM 4182 N N . ILE A 1 533 ? -1.580 -10.403 16.391 1.00 98.25 533 ILE A N 1
ATOM 4183 C CA . ILE A 1 533 ? -1.069 -9.061 16.673 1.00 98.25 533 ILE A CA 1
ATOM 4184 C C . ILE A 1 533 ? 0.367 -9.196 17.175 1.00 98.25 533 ILE A C 1
ATOM 4186 O O . ILE A 1 533 ? 0.577 -9.614 18.310 1.00 98.25 533 ILE A O 1
ATOM 4190 N N . THR A 1 534 ? 1.325 -8.753 16.358 1.00 95.94 534 THR A N 1
ATOM 4191 C CA . THR A 1 534 ? 2.765 -8.815 16.659 1.00 95.94 534 THR A CA 1
ATOM 4192 C C . THR A 1 534 ? 3.408 -7.461 16.383 1.00 95.94 534 THR A C 1
ATOM 4194 O O . THR A 1 534 ? 3.845 -7.171 15.268 1.00 95.94 534 THR A O 1
ATOM 4197 N N . LEU A 1 535 ? 3.414 -6.576 17.381 1.00 94.44 535 LEU A N 1
ATOM 4198 C CA . LEU A 1 535 ? 3.765 -5.165 17.187 1.00 94.44 535 LEU A CA 1
ATOM 4199 C C . LEU A 1 535 ? 5.281 -4.952 17.048 1.00 94.44 535 LEU A C 1
ATOM 4201 O O . LEU A 1 535 ? 6.043 -5.254 17.960 1.00 94.44 535 LEU A O 1
ATOM 4205 N N . THR A 1 536 ? 5.720 -4.344 15.943 1.00 91.69 536 THR A N 1
ATOM 4206 C CA . THR A 1 536 ? 7.156 -4.154 15.637 1.00 91.69 536 THR A CA 1
ATOM 4207 C C . THR A 1 536 ? 7.676 -2.733 15.879 1.00 91.69 536 THR A C 1
ATOM 4209 O O . THR A 1 536 ? 8.786 -2.398 15.472 1.00 91.69 536 THR A O 1
ATOM 4212 N N . ASP A 1 537 ? 6.851 -1.836 16.420 1.00 93.69 537 ASP A N 1
ATOM 4213 C CA . ASP A 1 537 ? 7.167 -0.407 16.554 1.00 93.69 537 ASP A CA 1
ATOM 4214 C C . ASP A 1 537 ? 6.946 0.158 17.969 1.00 93.69 537 ASP A C 1
ATOM 4216 O O . ASP A 1 537 ? 7.020 1.376 18.169 1.00 93.69 537 ASP A O 1
ATOM 4220 N N . THR A 1 538 ? 6.734 -0.709 18.964 1.00 94.81 538 THR A N 1
ATOM 4221 C CA . THR A 1 538 ? 6.444 -0.334 20.359 1.00 94.81 538 THR A CA 1
ATOM 4222 C C . THR A 1 538 ? 7.552 0.511 20.986 1.00 94.81 538 THR A C 1
ATOM 4224 O O . THR A 1 538 ? 7.234 1.510 21.635 1.00 94.81 538 THR A O 1
ATOM 4227 N N . GLU A 1 539 ? 8.828 0.217 20.693 1.00 94.75 539 GLU A N 1
ATOM 4228 C CA . GLU A 1 539 ? 9.994 0.984 21.164 1.00 94.75 539 GLU A CA 1
ATOM 4229 C C . GLU A 1 539 ? 9.856 2.476 20.825 1.00 94.75 539 GLU A C 1
ATOM 4231 O O . GLU A 1 539 ? 10.090 3.342 21.663 1.00 94.75 539 GLU A O 1
ATOM 4236 N N . SER A 1 540 ? 9.401 2.820 19.615 1.00 94.38 540 SER A N 1
ATOM 4237 C CA . SER A 1 540 ? 9.238 4.228 19.204 1.00 94.38 540 SER A CA 1
ATOM 4238 C C . SER A 1 540 ? 8.160 4.960 20.011 1.00 94.38 540 SER A C 1
ATOM 4240 O O . SER A 1 540 ? 8.124 6.193 20.050 1.00 94.38 540 SER A O 1
ATOM 4242 N N . TYR A 1 541 ? 7.292 4.202 20.680 1.00 94.88 541 TYR A N 1
ATOM 4243 C CA . TYR A 1 541 ? 6.144 4.676 21.430 1.00 94.88 541 TYR A CA 1
ATOM 4244 C C . TYR A 1 541 ? 6.179 4.254 22.901 1.00 94.88 541 TYR A C 1
ATOM 4246 O O . TYR A 1 541 ? 5.148 4.372 23.561 1.00 94.88 541 TYR A O 1
ATOM 4254 N N . TYR A 1 542 ? 7.342 3.870 23.449 1.00 93.75 542 TYR A N 1
ATOM 4255 C CA . TYR A 1 542 ? 7.511 3.316 24.806 1.00 93.75 542 TYR A CA 1
ATOM 4256 C C . TYR A 1 542 ? 6.843 4.130 25.935 1.00 93.75 542 TYR A C 1
ATOM 4258 O O . TYR A 1 542 ? 6.589 3.627 27.027 1.00 93.75 542 TYR A O 1
ATOM 4266 N N . SER A 1 543 ? 6.609 5.430 25.721 1.00 92.69 543 SER A N 1
ATOM 4267 C CA . SER A 1 543 ? 6.013 6.349 26.706 1.00 92.69 543 SER A CA 1
ATOM 4268 C C . SER A 1 543 ? 4.494 6.521 26.573 1.00 92.69 543 SER A C 1
ATOM 4270 O O . SER A 1 543 ? 3.881 7.242 27.369 1.00 92.69 543 SER A O 1
ATOM 4272 N N . SER A 1 544 ? 3.893 5.885 25.570 1.00 95.50 544 SER A N 1
ATOM 4273 C CA . SER A 1 544 ? 2.461 5.922 25.285 1.00 95.50 544 SER A CA 1
ATOM 4274 C C . SER A 1 544 ? 1.688 4.938 26.161 1.00 95.50 544 SER A C 1
ATOM 4276 O O . SER A 1 544 ? 2.258 4.059 26.805 1.00 95.50 544 SER A O 1
ATOM 4278 N N . THR A 1 545 ? 0.369 5.102 26.177 1.00 97.19 545 THR A N 1
ATOM 4279 C CA . THR A 1 545 ? -0.562 4.085 26.668 1.00 97.19 545 THR A CA 1
ATOM 4280 C C . THR A 1 545 ? -1.021 3.233 25.487 1.00 97.19 545 THR A C 1
ATOM 4282 O O . THR A 1 545 ? -1.462 3.786 24.486 1.00 97.19 545 THR A O 1
ATOM 4285 N N . PHE A 1 546 ? -0.950 1.917 25.591 1.00 98.38 546 PHE A N 1
ATOM 4286 C CA . PHE A 1 546 ? -1.280 0.957 24.547 1.00 98.38 546 PHE A CA 1
ATOM 4287 C C . PHE A 1 546 ? -2.624 0.303 24.856 1.00 98.38 546 PHE A C 1
ATOM 4289 O O . PHE A 1 546 ? -2.828 -0.217 25.951 1.00 98.38 546 PHE A O 1
ATOM 4296 N N . TYR A 1 547 ? -3.539 0.332 23.893 1.00 98.56 547 TYR A N 1
ATOM 4297 C CA . TYR A 1 547 ? -4.815 -0.373 23.930 1.00 98.56 547 TYR A CA 1
ATOM 4298 C C . TYR A 1 547 ? -4.867 -1.360 22.764 1.00 98.56 547 TYR A C 1
ATOM 4300 O O . TYR A 1 547 ? -4.903 -0.950 21.602 1.00 98.56 547 TYR A O 1
ATOM 4308 N N . ILE A 1 548 ? -4.847 -2.649 23.083 1.00 98.62 548 ILE A N 1
ATOM 4309 C CA . ILE A 1 548 ? -4.622 -3.729 22.123 1.00 98.62 548 ILE A CA 1
ATOM 4310 C C . ILE A 1 548 ? -5.750 -4.751 22.249 1.00 98.62 548 ILE A C 1
ATOM 4312 O O . ILE A 1 548 ? -6.005 -5.259 23.339 1.00 98.62 548 ILE A O 1
ATOM 4316 N N . GLY A 1 549 ? -6.413 -5.046 21.135 1.00 98.12 549 GLY A N 1
ATOM 4317 C CA . GLY A 1 549 ? -7.309 -6.192 21.010 1.00 98.12 549 GLY A CA 1
ATOM 4318 C C . GLY A 1 549 ? -7.756 -6.382 19.571 1.00 98.12 549 GLY A C 1
ATOM 4319 O O . GLY A 1 549 ? -7.857 -5.401 18.836 1.00 98.12 549 GLY A O 1
ATOM 4320 N N . MET A 1 550 ? -7.996 -7.627 19.154 1.00 98.12 550 MET A N 1
ATOM 4321 C CA . MET A 1 550 ? -8.191 -7.956 17.739 1.00 98.12 550 MET A CA 1
ATOM 4322 C C . MET A 1 550 ? -9.360 -7.196 17.123 1.00 98.12 550 MET A C 1
ATOM 4324 O O . MET A 1 550 ? -9.226 -6.630 16.041 1.00 98.12 550 MET A O 1
ATOM 4328 N N . VAL A 1 551 ? -10.487 -7.100 17.830 1.00 98.44 551 VAL A N 1
ATOM 4329 C CA . VAL A 1 551 ? -11.631 -6.334 17.332 1.00 98.44 551 VAL A CA 1
ATOM 4330 C C . VAL A 1 551 ? -11.386 -4.842 17.511 1.00 98.44 551 VAL A C 1
ATOM 4332 O O . VAL A 1 551 ? -11.568 -4.069 16.574 1.00 98.44 551 VAL A O 1
ATOM 4335 N N . SER A 1 552 ? -10.967 -4.393 18.694 1.00 98.25 552 SER A N 1
ATOM 4336 C CA . SER A 1 552 ? -10.735 -2.965 18.901 1.00 98.25 552 SER A CA 1
ATOM 4337 C C . SER A 1 552 ? -9.744 -2.668 20.013 1.00 98.25 552 SER A C 1
ATOM 4339 O O . SER A 1 552 ? -9.826 -3.237 21.094 1.00 98.25 552 SER A O 1
ATOM 4341 N N . GLY A 1 553 ? -8.934 -1.622 19.845 1.00 98.12 553 GLY A N 1
ATOM 4342 C CA . GLY A 1 553 ? -8.151 -1.085 20.959 1.00 98.12 553 GLY A CA 1
ATOM 4343 C C . GLY A 1 553 ? -9.062 -0.630 22.109 1.00 98.12 553 GLY A C 1
ATOM 4344 O O . GLY A 1 553 ? -8.877 -1.020 23.262 1.00 98.12 553 GLY A O 1
ATOM 4345 N N . ARG A 1 554 ? -10.110 0.155 21.812 1.00 98.12 554 ARG A N 1
ATOM 4346 C CA . ARG A 1 554 ? -11.049 0.645 22.838 1.00 98.12 554 ARG A CA 1
ATOM 4347 C C . ARG A 1 554 ? -12.527 0.565 22.450 1.00 98.12 554 ARG A C 1
ATOM 4349 O O . ARG A 1 554 ? -12.927 1.146 21.451 1.00 98.12 554 ARG A O 1
ATOM 4356 N N . LEU A 1 555 ? -13.363 0.017 23.332 1.00 98.38 555 LEU A N 1
ATOM 4357 C CA . LEU A 1 555 ? -14.827 0.054 23.232 1.00 98.38 555 LEU A CA 1
ATOM 4358 C C . LEU A 1 555 ? -15.422 1.127 24.161 1.00 98.38 555 LEU A C 1
ATOM 4360 O O . LEU A 1 555 ? -15.183 1.138 25.372 1.00 98.38 555 LEU A O 1
ATOM 4364 N N . THR A 1 556 ? -16.208 2.049 23.602 1.00 96.62 556 THR A N 1
ATOM 4365 C CA . THR A 1 556 ? -16.837 3.157 24.338 1.00 96.62 556 THR A CA 1
ATOM 4366 C C . THR A 1 556 ? -18.347 3.178 24.127 1.00 96.62 556 THR A C 1
ATOM 4368 O O . THR A 1 556 ? -18.839 3.880 23.248 1.00 96.62 556 THR A O 1
ATOM 4371 N N . ALA A 1 557 ? -19.081 2.462 24.983 1.00 94.69 557 ALA A N 1
ATOM 4372 C CA . ALA A 1 557 ? -20.545 2.372 24.953 1.00 94.69 557 ALA A CA 1
ATOM 4373 C C . ALA A 1 557 ? -21.123 1.840 23.619 1.00 94.69 557 ALA A C 1
ATOM 4375 O O . ALA A 1 557 ? -22.216 2.241 23.217 1.00 94.69 557 ALA A O 1
ATOM 4376 N N . GLY A 1 558 ? -20.376 0.967 22.939 1.00 96.88 558 GLY A N 1
ATOM 4377 C CA . GLY A 1 558 ? -20.848 0.165 21.805 1.00 96.88 558 GLY A CA 1
ATOM 4378 C C . GLY A 1 558 ? -21.191 -1.267 22.228 1.00 96.88 558 GLY A C 1
ATOM 4379 O O . GLY A 1 558 ? -21.202 -1.577 23.427 1.00 96.88 558 GLY A O 1
ATOM 4380 N N . SER A 1 559 ? -21.433 -2.131 21.245 1.00 98.38 559 SER A N 1
ATOM 4381 C CA . SER A 1 559 ? -21.685 -3.562 21.443 1.00 98.38 559 SER A CA 1
ATOM 4382 C C . SER A 1 559 ? -20.755 -4.439 20.606 1.00 98.38 559 SER A C 1
ATOM 4384 O O . SER A 1 559 ? -20.522 -4.152 19.433 1.00 98.38 559 SER A O 1
ATOM 4386 N N . ILE A 1 560 ? -20.266 -5.525 21.196 1.00 98.62 560 ILE A N 1
ATOM 4387 C CA . ILE A 1 560 ? -19.640 -6.629 20.464 1.00 98.62 560 ILE A CA 1
ATOM 4388 C C . ILE A 1 560 ? -20.383 -7.900 20.859 1.00 98.62 560 ILE A C 1
ATOM 4390 O O . ILE A 1 560 ? -20.437 -8.223 22.043 1.00 98.62 560 ILE A O 1
ATOM 4394 N N . THR A 1 561 ? -21.005 -8.566 19.896 1.00 98.19 561 THR A N 1
ATOM 4395 C CA . THR A 1 561 ? -21.871 -9.726 20.144 1.00 98.19 561 THR A CA 1
ATOM 4396 C C . THR A 1 561 ? -21.518 -10.832 19.171 1.00 98.19 561 THR A C 1
ATOM 4398 O O . THR A 1 561 ? -21.263 -10.512 18.016 1.00 98.19 561 THR A O 1
ATOM 4401 N N . ASP A 1 562 ? -21.586 -12.099 19.564 1.00 97.00 562 ASP A N 1
ATOM 4402 C CA . ASP A 1 562 ? -21.525 -13.203 18.597 1.00 97.00 562 ASP A CA 1
ATOM 4403 C C . ASP A 1 562 ? -20.190 -13.204 17.824 1.00 97.00 562 ASP A C 1
ATOM 4405 O O . ASP A 1 562 ? -20.153 -13.004 16.607 1.00 97.00 562 ASP A O 1
ATOM 4409 N N . VAL A 1 563 ? -19.072 -13.349 18.546 1.00 96.94 563 VAL A N 1
ATOM 4410 C CA . VAL A 1 563 ? -17.719 -13.331 17.957 1.00 96.94 563 VAL A CA 1
ATOM 4411 C C . VAL A 1 563 ? -16.876 -14.493 18.467 1.00 96.94 563 VAL A C 1
ATOM 4413 O O . VAL A 1 563 ? -16.682 -14.647 19.673 1.00 96.94 563 VAL A O 1
ATOM 4416 N N . LEU A 1 564 ? -16.311 -15.260 17.535 1.00 96.06 564 LEU A N 1
ATOM 4417 C CA . LEU A 1 564 ? -15.347 -16.323 17.815 1.00 96.06 564 LEU A CA 1
ATOM 4418 C C . LEU A 1 564 ? -13.948 -15.885 17.383 1.00 96.06 564 LEU A C 1
ATOM 4420 O O . LEU A 1 564 ? -13.768 -15.353 16.286 1.00 96.06 564 LEU A O 1
ATOM 4424 N N . LEU A 1 565 ? -12.957 -16.116 18.242 1.00 96.31 565 LEU A N 1
ATOM 4425 C CA . LEU A 1 565 ? -11.572 -15.707 18.023 1.00 96.31 565 LEU A CA 1
ATOM 4426 C C . LEU A 1 565 ? -10.607 -16.887 18.176 1.00 96.31 565 LEU A C 1
ATOM 4428 O O . LEU A 1 565 ? -10.492 -17.466 19.252 1.00 96.31 565 LEU A O 1
ATOM 4432 N N . ASP A 1 566 ? -9.813 -17.149 17.153 1.00 95.88 566 ASP A N 1
ATOM 4433 C CA . ASP A 1 566 ? -8.568 -17.908 17.238 1.00 95.88 566 ASP A CA 1
ATOM 4434 C C . ASP A 1 566 ? -7.424 -16.979 16.825 1.00 95.88 566 ASP A C 1
ATOM 4436 O O . ASP A 1 566 ? -7.171 -16.762 15.635 1.00 95.88 566 ASP A O 1
ATOM 4440 N N . ILE A 1 567 ? -6.860 -16.297 17.827 1.00 96.75 567 ILE A N 1
ATOM 4441 C CA . ILE A 1 567 ? -5.939 -15.182 17.623 1.00 96.75 567 ILE A CA 1
ATOM 4442 C C . ILE A 1 567 ? -4.794 -15.203 18.630 1.00 96.75 567 ILE A C 1
ATOM 4444 O O . ILE A 1 567 ? -5.038 -15.299 19.831 1.00 96.75 567 ILE A O 1
ATOM 4448 N N . ASP A 1 568 ? -3.568 -15.038 18.146 1.00 97.62 568 ASP A N 1
ATOM 4449 C CA . ASP A 1 568 ? -2.380 -14.917 18.987 1.00 97.62 568 ASP A CA 1
ATOM 4450 C C . ASP A 1 568 ? -1.973 -13.444 19.137 1.00 97.62 568 ASP A C 1
ATOM 4452 O O . ASP A 1 568 ? -1.948 -12.674 18.175 1.00 97.62 568 ASP A O 1
ATOM 4456 N N . ILE A 1 569 ? -1.664 -13.007 20.355 1.00 98.12 569 ILE A N 1
ATOM 4457 C CA . ILE A 1 569 ? -1.112 -11.672 20.611 1.00 98.12 569 ILE A CA 1
ATOM 4458 C C . ILE A 1 569 ? 0.272 -11.838 21.216 1.00 98.12 569 ILE A C 1
ATOM 4460 O O . ILE A 1 569 ? 0.378 -12.307 22.343 1.00 98.12 569 ILE A O 1
ATOM 4464 N N . ASP A 1 570 ? 1.305 -11.386 20.509 1.00 96.06 570 ASP A N 1
ATOM 4465 C CA . ASP A 1 570 ? 2.684 -11.337 20.995 1.00 96.06 570 ASP A CA 1
ATOM 4466 C C . ASP A 1 570 ? 3.158 -9.876 21.051 1.00 96.06 570 ASP A C 1
ATOM 4468 O O . ASP A 1 570 ? 3.275 -9.177 20.039 1.00 96.06 570 ASP A O 1
ATOM 4472 N N . LEU A 1 571 ? 3.413 -9.379 22.262 1.00 94.69 571 LEU A N 1
ATOM 4473 C CA . LEU A 1 571 ? 3.894 -8.009 22.468 1.00 94.69 571 LEU A CA 1
ATOM 4474 C C . LEU A 1 571 ? 5.417 -7.864 22.309 1.00 94.69 571 LEU A C 1
ATOM 4476 O O . LEU A 1 571 ? 5.931 -6.740 22.367 1.00 94.69 571 LEU A O 1
ATOM 4480 N N . GLY A 1 572 ? 6.131 -8.966 22.076 1.00 93.12 572 GLY A N 1
ATOM 4481 C CA . GLY A 1 572 ? 7.558 -9.009 21.797 1.00 93.12 572 GLY A CA 1
ATOM 4482 C C . GLY A 1 572 ? 8.435 -8.591 22.979 1.00 93.12 572 GLY A C 1
ATOM 4483 O O . GLY A 1 572 ? 8.080 -8.717 24.150 1.00 93.12 572 GLY A O 1
ATOM 4484 N N . ASN A 1 573 ? 9.634 -8.093 22.667 1.00 95.12 573 ASN A N 1
ATOM 4485 C CA . ASN A 1 573 ? 10.655 -7.748 23.666 1.00 95.12 573 ASN A CA 1
ATOM 4486 C C . ASN A 1 573 ? 11.042 -6.260 23.673 1.00 95.12 573 ASN A C 1
ATOM 4488 O O . ASN A 1 573 ? 11.811 -5.830 24.534 1.00 95.12 573 ASN A O 1
ATOM 4492 N N . ASP A 1 574 ? 10.540 -5.472 22.726 1.00 95.25 574 ASP A N 1
ATOM 4493 C CA . ASP A 1 574 ? 10.843 -4.042 22.606 1.00 95.25 574 ASP A CA 1
ATOM 4494 C C . ASP A 1 574 ? 10.163 -3.234 23.722 1.00 95.25 574 ASP A C 1
ATOM 4496 O O . ASP A 1 574 ? 9.147 -3.657 24.268 1.00 95.25 574 ASP A O 1
ATOM 4500 N N . ALA A 1 575 ? 10.698 -2.074 24.108 1.00 95.00 575 ALA A N 1
ATOM 4501 C CA . ALA A 1 575 ? 10.152 -1.305 25.221 1.00 95.00 575 ALA A CA 1
ATOM 4502 C C . ALA A 1 575 ? 8.695 -0.899 24.968 1.00 95.00 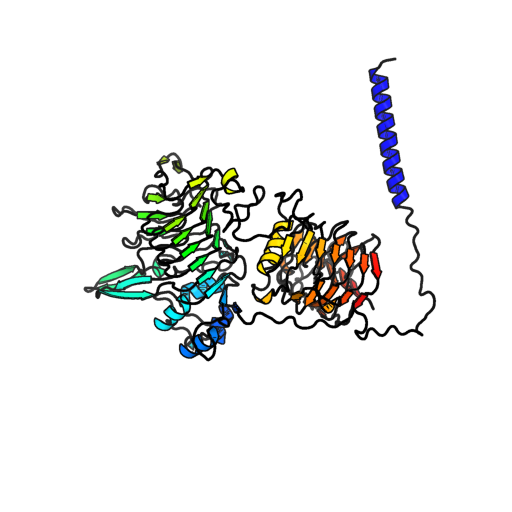575 ALA A C 1
ATOM 4504 O O . ALA A 1 575 ? 8.375 -0.196 24.010 1.00 95.00 575 ALA A O 1
ATOM 4505 N N . ILE A 1 576 ? 7.822 -1.251 25.911 1.00 95.25 576 ILE A N 1
ATOM 4506 C CA . ILE A 1 576 ? 6.400 -0.921 25.864 1.00 95.25 576 ILE A CA 1
ATOM 4507 C C . ILE A 1 576 ? 5.964 -0.160 27.120 1.00 95.25 576 ILE A C 1
ATOM 4509 O O . ILE A 1 576 ? 6.503 -0.333 28.214 1.00 95.25 576 ILE A O 1
ATOM 4513 N N . GLY A 1 577 ? 5.010 0.749 26.938 1.00 93.88 577 GLY A N 1
ATOM 4514 C CA . GLY A 1 577 ? 4.479 1.594 28.001 1.00 93.88 577 GLY A CA 1
ATOM 4515 C C . GLY A 1 577 ? 3.329 0.948 28.768 1.00 93.88 577 GLY A C 1
ATOM 4516 O O . GLY A 1 577 ? 3.160 -0.268 28.791 1.00 93.88 577 GLY A O 1
ATOM 4517 N N . GLU A 1 578 ? 2.495 1.790 29.376 1.00 96.56 578 GLU A N 1
ATOM 4518 C CA . GLU A 1 578 ? 1.258 1.342 30.027 1.00 96.56 578 GLU A CA 1
ATOM 4519 C C . GLU A 1 578 ? 0.410 0.586 29.009 1.00 96.56 578 GLU A C 1
ATOM 4521 O O . GLU A 1 578 ? 0.114 1.144 27.960 1.00 96.56 578 GLU A O 1
ATOM 4526 N N . THR A 1 579 ? 0.026 -0.654 29.291 1.00 97.94 579 THR A N 1
ATOM 4527 C CA . THR A 1 579 ? -0.593 -1.534 28.293 1.00 97.94 579 THR A CA 1
ATOM 4528 C C . THR A 1 579 ? -1.870 -2.149 28.823 1.00 97.94 579 THR A C 1
ATOM 4530 O O . THR A 1 579 ? -1.911 -2.654 29.940 1.00 97.94 579 THR A O 1
ATOM 4533 N N . HIS A 1 580 ? -2.908 -2.120 27.996 1.00 98.00 580 HIS A N 1
ATOM 4534 C CA . HIS A 1 580 ? -4.157 -2.830 28.199 1.00 98.00 580 HIS A CA 1
ATOM 4535 C C . HIS A 1 580 ? -4.371 -3.731 26.995 1.00 98.00 580 HIS A C 1
ATOM 4537 O O . HIS A 1 580 ? -4.595 -3.238 25.887 1.00 98.00 580 HIS A O 1
ATOM 4543 N N . VAL A 1 581 ? -4.273 -5.033 27.219 1.00 98.12 581 VAL A N 1
ATOM 4544 C CA . VAL A 1 581 ? -4.334 -6.044 26.170 1.00 98.12 581 VAL A CA 1
ATOM 4545 C C . VAL A 1 581 ? -5.391 -7.077 26.516 1.00 98.12 581 VAL A C 1
ATOM 4547 O O . VAL A 1 581 ? -5.425 -7.571 27.641 1.00 98.12 581 VAL A O 1
ATOM 4550 N N . GLY A 1 582 ? -6.255 -7.382 25.556 1.00 97.38 582 GLY A N 1
ATOM 4551 C CA . GLY A 1 582 ? -7.083 -8.580 25.594 1.00 97.38 582 GLY A CA 1
ATOM 4552 C C . GLY A 1 582 ? -7.442 -9.051 24.200 1.00 97.38 582 GLY A C 1
ATOM 4553 O O . GLY A 1 582 ? -7.378 -8.252 23.267 1.00 97.38 582 GLY A O 1
ATOM 4554 N N . SER A 1 583 ? -7.792 -10.331 24.045 1.00 96.81 583 SER A N 1
ATOM 4555 C CA . SER A 1 583 ? -7.969 -10.925 22.714 1.00 96.81 583 SER A CA 1
ATOM 4556 C C . SER A 1 583 ? -9.014 -10.181 21.881 1.00 96.81 583 SER A C 1
ATOM 4558 O O . SER A 1 583 ? -8.806 -9.932 20.695 1.00 96.81 583 SER A O 1
ATOM 4560 N N . LEU A 1 584 ? -10.093 -9.717 22.521 1.00 97.69 584 LEU A N 1
ATOM 4561 C CA . LEU A 1 584 ? -11.158 -8.947 21.887 1.00 97.69 584 LEU A CA 1
ATOM 4562 C C . LEU A 1 584 ? -10.886 -7.436 21.934 1.00 97.69 584 LEU A C 1
ATOM 4564 O O . LEU A 1 584 ? -10.904 -6.769 20.895 1.00 97.69 584 LEU A O 1
ATOM 4568 N N . VAL A 1 585 ? -10.681 -6.881 23.139 1.00 98.00 585 VAL A N 1
ATOM 4569 C CA . VAL A 1 585 ? -10.573 -5.428 23.365 1.00 98.00 585 VAL A CA 1
ATOM 4570 C C . VAL A 1 585 ? -9.531 -5.064 24.423 1.00 98.00 585 VAL A C 1
ATOM 4572 O O . VAL A 1 585 ? -9.512 -5.628 25.513 1.00 98.00 585 VAL A O 1
ATOM 4575 N N . GLY A 1 586 ? -8.747 -4.011 24.178 1.00 97.81 586 GLY A N 1
ATOM 4576 C CA . GLY A 1 586 ? -7.811 -3.477 25.176 1.00 97.81 586 GLY A CA 1
ATOM 4577 C C . GLY A 1 586 ? -8.512 -2.813 26.369 1.00 97.81 586 GLY A C 1
ATOM 4578 O O . GLY A 1 586 ? -8.337 -3.215 27.518 1.00 97.81 586 GLY A O 1
ATOM 4579 N N . LEU A 1 587 ? -9.344 -1.796 26.115 1.00 97.56 587 LEU A N 1
ATOM 4580 C CA . LEU A 1 587 ? -10.092 -1.055 27.144 1.00 97.56 587 LEU A CA 1
ATOM 4581 C C . LEU A 1 587 ? -11.592 -0.966 26.815 1.00 97.56 587 LEU A C 1
ATOM 4583 O O . LEU A 1 587 ? -11.948 -0.435 25.764 1.00 97.56 587 LEU A O 1
ATOM 4587 N N . ALA A 1 588 ? -12.487 -1.380 27.723 1.00 97.31 588 ALA A N 1
ATOM 4588 C CA . ALA A 1 588 ? -13.916 -1.519 27.399 1.00 97.31 588 ALA A CA 1
ATOM 4589 C C . ALA A 1 588 ? -14.925 -0.797 28.321 1.00 97.31 588 ALA A C 1
ATOM 4591 O O . ALA A 1 588 ? -14.737 -0.618 29.529 1.00 97.31 588 ALA A O 1
ATOM 4592 N N . SER A 1 589 ? -16.050 -0.410 27.711 1.00 96.69 589 SER A N 1
ATOM 4593 C CA . SER A 1 589 ? -17.349 -0.066 28.311 1.00 96.69 589 SER A CA 1
ATOM 4594 C C . SER A 1 589 ? -18.455 -0.294 27.282 1.00 96.69 589 SER A C 1
ATOM 4596 O O . SER A 1 589 ? -18.204 -0.090 26.099 1.00 96.69 589 SER A O 1
ATOM 4598 N N . GLY A 1 590 ? -19.671 -0.638 27.704 1.00 96.31 590 GLY A N 1
ATOM 4599 C CA . GLY A 1 590 ? -20.751 -1.040 26.792 1.00 96.31 590 GLY A CA 1
ATOM 4600 C C . GLY A 1 590 ? -21.211 -2.472 27.046 1.00 96.31 590 GLY A C 1
ATOM 4601 O O . GLY A 1 590 ? -21.270 -2.880 28.208 1.00 96.31 590 GLY A O 1
ATOM 4602 N N . THR A 1 591 ? -21.531 -3.202 25.981 1.00 97.56 591 THR A N 1
ATOM 4603 C CA . THR A 1 591 ? -22.017 -4.590 26.040 1.00 97.56 591 THR A CA 1
ATOM 4604 C C . THR A 1 591 ? -21.084 -5.511 25.265 1.00 97.56 591 THR A C 1
ATOM 4606 O O . THR A 1 591 ? -20.722 -5.207 24.131 1.00 97.56 591 THR A O 1
ATOM 4609 N N . ILE A 1 592 ? -20.700 -6.622 25.883 1.00 97.75 592 ILE A N 1
ATOM 4610 C CA . ILE A 1 592 ? -19.969 -7.719 25.255 1.00 97.75 592 ILE A CA 1
ATOM 4611 C C . ILE A 1 592 ? -20.731 -9.002 25.583 1.00 97.75 592 ILE A C 1
ATOM 4613 O O . ILE A 1 592 ? -21.002 -9.248 26.757 1.00 97.75 592 ILE A O 1
ATOM 4617 N N . GLU A 1 593 ? -21.116 -9.768 24.568 1.00 96.31 593 GLU A N 1
ATOM 4618 C CA . GLU A 1 593 ? -21.975 -10.945 24.739 1.00 96.31 593 GLU A CA 1
ATOM 4619 C C . GLU A 1 593 ? -21.602 -12.060 23.757 1.00 96.31 593 GLU A C 1
ATOM 4621 O O . GLU A 1 593 ? -21.302 -11.763 22.601 1.00 96.31 593 GLU A O 1
ATOM 4626 N N . ARG A 1 594 ? -21.633 -13.325 24.200 1.00 94.50 594 ARG A N 1
ATOM 4627 C CA . ARG A 1 594 ? -21.401 -14.511 23.350 1.00 94.50 594 ARG A CA 1
ATOM 4628 C C . ARG A 1 594 ? -20.062 -14.450 22.612 1.00 94.50 594 ARG A C 1
ATOM 4630 O O . ARG A 1 594 ? -20.004 -14.336 21.386 1.00 94.50 594 ARG A O 1
ATOM 4637 N N . ILE A 1 595 ? -18.985 -14.478 23.396 1.00 95.06 595 ILE A N 1
ATOM 4638 C CA . ILE A 1 595 ? -17.602 -14.399 22.909 1.00 95.06 595 ILE A CA 1
ATOM 4639 C C . ILE A 1 595 ? -16.812 -15.619 23.367 1.00 95.06 595 ILE A C 1
ATOM 4641 O O . ILE A 1 595 ? -16.749 -15.893 24.566 1.00 95.06 595 ILE A O 1
ATOM 4645 N N . ALA A 1 596 ? -16.115 -16.271 22.441 1.00 93.69 596 ALA A N 1
ATOM 4646 C CA . ALA A 1 596 ? -15.128 -17.294 22.772 1.00 93.69 596 ALA A CA 1
ATOM 4647 C C . ALA A 1 596 ? -13.783 -16.982 22.113 1.00 93.69 596 ALA A C 1
ATOM 4649 O O . ALA A 1 596 ? -13.726 -16.538 20.965 1.00 93.69 596 ALA A O 1
ATOM 4650 N N . SER A 1 597 ? -12.695 -17.203 22.852 1.00 94.00 597 SER A N 1
ATOM 4651 C CA . SER A 1 597 ? -11.332 -17.003 22.358 1.00 94.00 597 SER A CA 1
ATOM 4652 C C . SER A 1 597 ? -10.446 -18.208 22.658 1.00 94.00 597 SER A C 1
ATOM 4654 O O . SER A 1 597 ? -10.415 -18.668 23.797 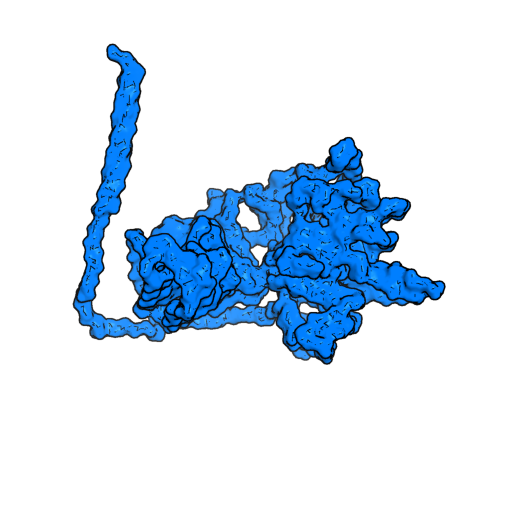1.00 94.00 597 SER A O 1
ATOM 4656 N N . SER A 1 598 ? -9.727 -18.711 21.653 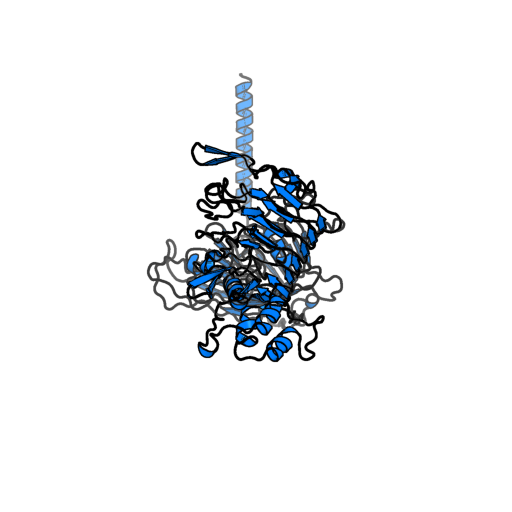1.00 92.56 598 SER A N 1
ATOM 4657 C CA . SER A 1 598 ? -8.889 -19.917 21.751 1.00 92.56 598 SER A CA 1
ATOM 4658 C C . SER A 1 598 ? -7.387 -19.678 21.586 1.00 92.56 598 SER A C 1
ATOM 4660 O O . SER A 1 598 ? -6.609 -20.525 22.021 1.00 92.56 598 SER A O 1
ATOM 4662 N N . GLY A 1 599 ? -6.978 -18.548 21.010 1.00 91.44 599 GLY A N 1
ATOM 4663 C CA . GLY A 1 599 ? -5.564 -18.213 20.832 1.00 91.44 599 GLY A CA 1
ATOM 4664 C C . GLY A 1 599 ? -4.932 -17.573 22.073 1.00 91.44 599 GLY A C 1
ATOM 4665 O O . GLY A 1 599 ? -5.617 -17.234 23.041 1.00 91.44 599 GLY A O 1
ATOM 4666 N N . SER A 1 600 ? -3.607 -17.467 22.075 1.00 94.69 600 SER A N 1
ATOM 4667 C CA . SER A 1 600 ? -2.813 -17.109 23.252 1.00 94.69 600 SER A CA 1
ATOM 4668 C C . SER A 1 600 ? -2.477 -15.618 23.339 1.00 94.69 600 SER A C 1
ATOM 4670 O O . SER A 1 600 ? -2.447 -14.896 22.346 1.00 94.69 600 SER A O 1
ATOM 4672 N N . ILE A 1 601 ? -2.204 -15.134 24.552 1.00 97.38 601 ILE A N 1
ATOM 4673 C CA . ILE A 1 601 ? -1.692 -13.779 24.785 1.00 97.38 601 ILE A CA 1
ATOM 4674 C C . ILE A 1 601 ? -0.346 -13.891 25.486 1.00 97.38 601 ILE A C 1
ATOM 4676 O O . ILE A 1 601 ? -0.289 -14.310 26.642 1.00 97.38 601 ILE A O 1
ATOM 4680 N N . ASP A 1 602 ? 0.718 -13.461 24.820 1.00 96.25 602 ASP A N 1
ATOM 4681 C CA . ASP A 1 602 ? 2.043 -13.283 25.392 1.00 96.25 602 ASP A CA 1
ATOM 4682 C C . ASP A 1 602 ? 2.372 -11.796 25.551 1.00 96.25 602 ASP A C 1
ATOM 4684 O O . ASP A 1 602 ? 2.588 -11.049 24.594 1.00 96.25 602 ASP A O 1
ATOM 4688 N N . ALA A 1 603 ? 2.383 -11.348 26.807 1.00 94.50 603 ALA A N 1
ATOM 4689 C CA . ALA A 1 603 ? 2.735 -9.981 27.149 1.00 94.50 603 ALA A CA 1
ATOM 4690 C C . ALA A 1 603 ? 4.249 -9.729 27.219 1.00 94.50 603 ALA A C 1
ATOM 4692 O O . ALA A 1 603 ? 4.615 -8.617 27.583 1.00 94.50 603 ALA A O 1
ATOM 4693 N N . GLY A 1 604 ? 5.095 -10.714 26.905 1.00 92.94 604 GLY A N 1
ATOM 4694 C CA . GLY A 1 604 ? 6.497 -10.521 26.554 1.00 92.94 604 GLY A CA 1
ATOM 4695 C C . GLY A 1 604 ? 7.476 -10.219 27.696 1.00 92.94 604 GLY A C 1
ATOM 4696 O O . GLY A 1 604 ? 7.132 -9.786 28.801 1.00 92.94 604 GLY A O 1
ATOM 4697 N N . ASP A 1 605 ? 8.761 -10.422 27.388 1.00 94.75 605 ASP A N 1
ATOM 4698 C CA . ASP A 1 605 ? 9.909 -10.060 28.228 1.00 94.75 605 ASP A CA 1
ATOM 4699 C C . ASP A 1 605 ? 10.591 -8.802 27.667 1.00 94.75 605 ASP A C 1
ATOM 4701 O O . ASP A 1 605 ? 11.431 -8.870 26.766 1.00 94.75 605 ASP A O 1
ATOM 4705 N N . HIS A 1 606 ? 10.263 -7.635 28.215 1.00 95.88 606 HIS A N 1
ATOM 4706 C CA . HIS A 1 606 ? 10.632 -6.353 27.621 1.00 95.88 606 HIS A CA 1
ATOM 4707 C C . HIS A 1 606 ? 11.998 -5.823 28.065 1.00 95.88 606 HIS A C 1
ATOM 4709 O O . HIS A 1 606 ? 12.371 -5.855 29.247 1.00 95.88 606 HIS A O 1
ATOM 4715 N N . VAL A 1 607 ? 12.730 -5.244 27.115 1.00 94.25 607 VAL A N 1
ATOM 4716 C CA . VAL A 1 607 ? 14.036 -4.616 27.311 1.00 94.25 607 VAL A CA 1
ATOM 4717 C C . VAL A 1 607 ? 13.887 -3.098 27.292 1.00 94.25 607 VAL A C 1
ATOM 4719 O O . VAL A 1 607 ? 13.561 -2.495 26.281 1.00 94.25 607 VAL A O 1
ATOM 4722 N N . PHE A 1 608 ? 14.194 -2.460 28.420 1.00 94.31 608 PHE A N 1
ATOM 4723 C CA . PHE A 1 608 ? 14.184 -1.000 28.556 1.00 94.31 608 PHE A CA 1
ATOM 4724 C C . PHE A 1 608 ? 15.593 -0.416 28.645 1.00 94.31 608 PHE A C 1
ATOM 4726 O O . PHE A 1 608 ? 16.490 -1.020 29.245 1.00 94.31 608 PHE A O 1
ATOM 4733 N N . GLN A 1 609 ? 15.759 0.802 28.127 1.00 93.06 609 GLN A N 1
ATOM 4734 C CA . GLN A 1 609 ? 16.954 1.619 28.334 1.00 93.06 609 GLN A CA 1
ATOM 4735 C C . GLN A 1 609 ? 16.856 2.411 29.649 1.00 93.06 609 GLN A C 1
ATOM 4737 O O . GLN A 1 609 ? 15.773 2.789 30.100 1.00 93.06 609 GLN A O 1
ATOM 4742 N N . SER A 1 610 ? 18.000 2.692 30.274 1.00 90.69 610 SER A N 1
ATOM 4743 C CA . SER A 1 610 ? 18.069 3.306 31.612 1.00 90.69 610 SER A CA 1
ATOM 4744 C C . SER A 1 610 ? 17.472 4.716 31.692 1.00 90.69 610 SER A C 1
ATOM 4746 O O . SER A 1 610 ? 16.946 5.138 32.725 1.00 90.69 610 SER A O 1
ATOM 4748 N N . GLU A 1 611 ? 17.548 5.433 30.580 1.00 90.81 611 GLU A N 1
ATOM 4749 C CA . GLU A 1 611 ? 17.052 6.782 30.351 1.00 90.81 611 GLU A CA 1
ATOM 4750 C C . GLU A 1 611 ? 15.542 6.838 30.090 1.00 90.81 611 GLU A C 1
ATOM 4752 O O . GLU A 1 611 ? 14.956 7.926 30.125 1.00 90.81 611 GLU A O 1
ATOM 4757 N N . TYR A 1 612 ? 14.898 5.696 29.834 1.00 93.56 612 TYR A N 1
ATOM 4758 C CA . TYR A 1 612 ? 13.472 5.662 29.544 1.00 93.56 612 TYR A CA 1
ATOM 4759 C C . TYR A 1 612 ? 12.654 5.953 30.796 1.00 93.56 612 TYR A C 1
ATOM 4761 O O . TYR A 1 612 ? 12.944 5.471 31.891 1.00 93.56 612 TYR A O 1
ATOM 4769 N N . ASN A 1 613 ? 11.610 6.762 30.608 1.00 92.38 613 ASN A N 1
ATOM 4770 C CA . ASN A 1 613 ? 10.616 7.075 31.625 1.00 92.38 613 ASN A CA 1
ATOM 4771 C C . ASN A 1 613 ? 9.329 6.325 31.286 1.00 92.38 613 ASN A C 1
ATOM 4773 O O . ASN A 1 613 ? 8.550 6.790 30.453 1.00 92.38 613 ASN A O 1
ATOM 4777 N N . ILE A 1 614 ? 9.121 5.174 31.921 1.00 93.31 614 ILE A N 1
ATOM 4778 C CA . ILE A 1 614 ? 8.018 4.255 31.616 1.00 93.31 614 ILE A CA 1
ATOM 4779 C C . ILE A 1 614 ? 6.894 4.422 32.635 1.00 93.31 614 ILE A C 1
ATOM 4781 O O . ILE A 1 614 ? 7.147 4.669 33.817 1.00 93.31 614 ILE A O 1
ATOM 4785 N N . LYS A 1 615 ? 5.644 4.272 32.191 1.00 93.75 615 LYS A N 1
ATOM 4786 C CA . LYS A 1 615 ? 4.492 4.039 33.071 1.00 93.75 615 LYS A CA 1
ATOM 4787 C C . LYS A 1 615 ? 4.194 2.536 33.097 1.00 93.75 615 LYS A C 1
ATOM 4789 O O . LYS A 1 615 ? 3.504 2.061 32.207 1.00 93.75 615 LYS A O 1
ATOM 4794 N N . PRO A 1 616 ? 4.718 1.776 34.069 1.00 92.69 616 PRO A N 1
ATOM 4795 C CA . PRO A 1 616 ? 4.667 0.318 34.027 1.00 92.69 616 PRO A CA 1
ATOM 4796 C C . PRO A 1 616 ? 3.364 -0.220 34.634 1.00 92.69 616 PRO A C 1
ATOM 4798 O O . PRO A 1 616 ? 3.374 -0.857 35.689 1.00 92.69 616 PRO A O 1
ATOM 4801 N N . TYR A 1 617 ? 2.240 0.100 33.999 1.00 95.56 617 TYR A N 1
ATOM 4802 C CA . TYR A 1 617 ? 0.924 -0.416 34.362 1.00 95.56 617 TYR A CA 1
ATOM 4803 C C . TYR A 1 617 ? 0.440 -1.341 33.252 1.00 95.56 617 TYR A C 1
ATOM 4805 O O . TYR A 1 617 ? 0.158 -0.881 32.149 1.00 95.56 617 TYR A O 1
ATOM 4813 N N . TYR A 1 618 ? 0.368 -2.634 33.546 1.00 96.94 618 TYR A N 1
ATOM 4814 C CA . TYR A 1 618 ? 0.073 -3.672 32.565 1.00 96.94 618 TYR A CA 1
ATOM 4815 C C . TYR A 1 618 ? -1.198 -4.413 32.975 1.00 96.94 618 TYR A C 1
ATOM 4817 O O . TYR A 1 618 ? -1.261 -5.009 34.051 1.00 96.94 618 TYR A O 1
ATOM 4825 N N . TYR A 1 619 ? -2.219 -4.339 32.129 1.00 97.06 619 TYR A N 1
ATOM 4826 C CA . TYR A 1 619 ? -3.529 -4.953 32.301 1.00 97.06 619 TYR A CA 1
ATOM 4827 C C . TYR A 1 619 ? -3.719 -5.992 31.195 1.00 97.06 619 TYR A C 1
ATOM 4829 O O . TYR A 1 619 ? -3.993 -5.639 30.048 1.00 97.06 619 TYR A O 1
ATOM 4837 N N . ILE A 1 620 ? -3.512 -7.259 31.541 1.00 97.06 620 ILE A N 1
ATOM 4838 C CA . ILE A 1 620 ? -3.482 -8.390 30.615 1.00 97.06 620 ILE A CA 1
ATOM 4839 C C . ILE A 1 620 ? -4.719 -9.241 30.890 1.00 97.06 620 ILE A C 1
ATOM 4841 O O . ILE A 1 620 ? -4.815 -9.923 31.913 1.00 97.06 620 ILE A O 1
ATOM 4845 N N . GLY A 1 621 ? -5.698 -9.136 30.003 1.00 94.75 621 GLY A N 1
ATOM 4846 C CA . GLY A 1 621 ? -6.976 -9.814 30.113 1.00 94.75 621 GLY A CA 1
ATOM 4847 C C . GLY A 1 621 ? -7.148 -10.866 29.028 1.00 94.75 621 GLY A C 1
ATOM 4848 O O . GLY A 1 621 ? -6.826 -10.572 27.891 1.00 94.75 621 GLY A O 1
ATOM 4849 N N . GLY A 1 622 ? -7.716 -12.037 29.325 1.00 93.94 622 GLY A N 1
ATOM 4850 C CA . GLY A 1 622 ? -7.999 -13.046 28.289 1.00 93.94 622 GLY A CA 1
ATOM 4851 C C . GLY A 1 622 ? -8.859 -12.479 27.156 1.00 93.94 622 GLY A C 1
ATOM 4852 O O . GLY A 1 622 ? -8.471 -12.521 26.002 1.00 93.94 622 GLY A O 1
ATOM 4853 N N . ILE A 1 623 ? -9.970 -11.818 27.501 1.00 96.00 623 ILE A N 1
ATOM 4854 C CA . ILE A 1 623 ? -10.880 -11.190 26.521 1.00 96.00 623 ILE A CA 1
ATOM 4855 C C . ILE A 1 623 ? -10.748 -9.666 26.509 1.00 96.00 623 ILE A C 1
ATOM 4857 O O . ILE A 1 623 ? -10.748 -9.036 25.451 1.00 96.00 623 ILE A O 1
ATOM 4861 N N . ILE A 1 624 ? -10.641 -9.054 27.693 1.00 96.56 624 ILE A N 1
ATOM 4862 C CA . ILE A 1 624 ? -10.649 -7.598 27.868 1.00 96.56 624 ILE A CA 1
ATOM 4863 C C . ILE A 1 624 ? -9.494 -7.188 28.769 1.00 96.56 624 ILE A C 1
ATOM 4865 O O . ILE A 1 624 ? -9.483 -7.588 29.932 1.00 96.56 624 ILE A O 1
ATOM 4869 N N . GLY A 1 625 ? -8.597 -6.322 28.294 1.00 96.25 625 GLY A N 1
ATOM 4870 C CA . GLY A 1 625 ? -7.466 -5.845 29.098 1.00 96.25 625 GLY A CA 1
ATOM 4871 C C . GLY A 1 625 ? -7.900 -5.121 30.372 1.00 96.25 625 GLY A C 1
ATOM 4872 O O . GLY A 1 625 ? -7.501 -5.485 31.478 1.00 96.25 625 GLY A O 1
ATOM 4873 N N . SER A 1 626 ? -8.774 -4.117 30.262 1.00 95.25 626 SER A N 1
ATOM 4874 C CA . SER A 1 626 ? -9.423 -3.525 31.439 1.00 95.25 626 SER A CA 1
ATOM 4875 C C . SER A 1 626 ? -10.768 -2.854 31.147 1.00 95.25 626 SER A C 1
ATOM 4877 O O . SER A 1 626 ? -11.094 -2.510 30.013 1.00 95.25 626 SER A O 1
ATOM 4879 N N . ALA A 1 627 ? -11.530 -2.565 32.204 1.00 93.06 627 ALA A N 1
ATOM 4880 C CA . ALA A 1 627 ? -12.748 -1.758 32.127 1.00 93.06 627 ALA A CA 1
ATOM 4881 C C . ALA A 1 627 ? -12.472 -0.263 32.370 1.00 93.06 627 ALA A C 1
ATOM 4883 O O . ALA A 1 627 ? -11.547 0.112 33.093 1.00 93.06 627 ALA A O 1
ATOM 4884 N N . THR A 1 628 ? -13.301 0.604 31.786 1.00 88.81 628 THR A N 1
ATOM 4885 C CA . THR A 1 628 ? -13.322 2.038 32.130 1.00 88.81 628 THR A CA 1
ATOM 4886 C C . THR A 1 628 ? -14.147 2.301 33.401 1.00 88.81 628 THR A C 1
ATOM 4888 O O . THR A 1 628 ? -14.665 1.387 34.034 1.00 88.81 628 THR A O 1
ATOM 4891 N N . THR A 1 629 ? -14.326 3.574 33.768 1.00 86.94 629 THR A N 1
ATOM 4892 C CA . THR A 1 629 ? -15.269 3.979 34.826 1.00 86.94 629 THR A CA 1
ATOM 4893 C C . THR A 1 629 ? -16.742 3.925 34.398 1.00 86.94 629 THR A C 1
ATOM 4895 O O . THR A 1 629 ? -17.626 4.050 35.245 1.00 86.94 629 THR A O 1
ATOM 4898 N N . LEU A 1 630 ? -17.028 3.778 33.101 1.00 88.69 630 LEU A N 1
ATOM 4899 C CA . LEU A 1 630 ? -18.381 3.573 32.583 1.00 88.69 630 LEU A CA 1
ATOM 4900 C C . LEU A 1 630 ? -18.786 2.101 32.725 1.00 88.69 630 LEU A C 1
ATOM 4902 O O . LEU A 1 630 ? -17.933 1.216 32.730 1.00 88.69 630 LEU A O 1
ATOM 4906 N N . LYS A 1 631 ? -20.097 1.833 32.802 1.00 92.31 631 LYS A N 1
ATOM 4907 C CA . LYS A 1 631 ? -20.618 0.466 32.930 1.00 92.31 631 LYS A CA 1
ATOM 4908 C C . LYS A 1 631 ? -20.172 -0.398 31.743 1.00 92.31 631 LYS A C 1
ATOM 4910 O O . LYS A 1 631 ? -20.335 -0.009 30.587 1.00 92.31 631 LYS A O 1
ATOM 4915 N N . LEU A 1 632 ? -19.678 -1.587 32.062 1.00 94.81 632 LEU A N 1
ATOM 4916 C CA . LEU A 1 632 ? -19.448 -2.686 31.138 1.00 94.81 632 LEU A CA 1
ATOM 4917 C C . LEU A 1 632 ? -20.377 -3.841 31.537 1.00 94.81 632 LEU A C 1
ATOM 4919 O O . LEU A 1 632 ? -20.468 -4.168 32.720 1.00 94.81 632 LEU A O 1
ATOM 4923 N N . SER A 1 633 ? -21.102 -4.395 30.570 1.00 95.62 633 SER A N 1
ATOM 4924 C CA . SER A 1 633 ? -21.886 -5.623 30.702 1.00 95.62 633 SER A CA 1
ATOM 4925 C C . SER A 1 633 ? -21.175 -6.713 29.917 1.00 95.62 633 SER A C 1
ATOM 4927 O O . SER A 1 633 ? -20.847 -6.483 28.756 1.00 95.62 633 SER A O 1
ATOM 4929 N N . VAL A 1 634 ? -20.927 -7.848 30.561 1.00 93.88 634 VAL A N 1
ATOM 4930 C CA . VAL A 1 634 ? -20.283 -9.020 29.962 1.00 93.88 634 VAL A CA 1
ATOM 4931 C C . VAL A 1 634 ? -21.175 -10.216 30.267 1.00 93.88 634 VAL A C 1
ATOM 4933 O O . VAL A 1 634 ? -21.509 -10.400 31.440 1.00 93.88 634 VAL A O 1
ATOM 4936 N N . ASP A 1 635 ? -21.586 -10.954 29.242 1.00 92.50 635 ASP A N 1
ATOM 4937 C CA . ASP A 1 635 ? -22.478 -12.117 29.352 1.00 92.50 635 ASP A CA 1
ATOM 4938 C C . ASP A 1 635 ? -22.028 -13.213 28.381 1.00 92.50 635 ASP A C 1
ATOM 4940 O O . ASP A 1 635 ? -21.654 -12.890 27.260 1.00 92.50 635 ASP A O 1
ATOM 4944 N N . ASP A 1 636 ? -22.018 -14.481 28.794 1.00 90.94 636 ASP A N 1
ATOM 4945 C CA . ASP A 1 636 ? -21.590 -15.608 27.944 1.00 90.94 636 ASP A CA 1
ATOM 4946 C C . ASP A 1 636 ? -20.231 -15.371 27.250 1.00 90.94 636 ASP A C 1
ATOM 4948 O O . ASP A 1 636 ? -20.126 -15.198 26.037 1.00 90.94 636 ASP A O 1
ATOM 4952 N N . VAL A 1 637 ? -19.166 -15.287 28.052 1.00 91.31 637 VAL A N 1
ATOM 4953 C CA . VAL A 1 637 ? -17.806 -15.003 27.575 1.00 91.31 637 VAL A CA 1
ATOM 4954 C C . VAL A 1 637 ? -16.809 -15.976 28.193 1.00 91.31 637 VAL A C 1
ATOM 4956 O O . VAL A 1 637 ? -16.786 -16.108 29.417 1.00 91.31 637 VAL A O 1
ATOM 4959 N N . VAL A 1 638 ? -15.966 -16.585 27.355 1.00 90.94 638 VAL A N 1
ATOM 4960 C CA . VAL A 1 638 ? -14.964 -17.589 27.751 1.00 90.94 638 VAL A CA 1
ATOM 4961 C C . VAL A 1 638 ? -13.624 -17.349 27.051 1.00 90.94 638 VAL A C 1
ATOM 4963 O O . VAL A 1 638 ? -13.570 -16.953 25.883 1.00 90.94 638 VAL A O 1
ATOM 4966 N N . ASN A 1 639 ? -12.526 -17.619 27.756 1.00 91.75 639 ASN A N 1
ATOM 4967 C CA . ASN A 1 639 ? -11.177 -17.655 27.192 1.00 91.75 639 ASN A CA 1
ATOM 4968 C C . ASN A 1 639 ? -10.539 -19.035 27.406 1.00 91.75 639 ASN A C 1
ATOM 4970 O O . ASN A 1 639 ? -10.165 -19.375 28.527 1.00 91.75 639 ASN A O 1
ATOM 4974 N N . HIS A 1 640 ? -10.324 -19.777 26.323 1.00 90.44 640 HIS A N 1
ATOM 4975 C CA . HIS A 1 640 ? -9.624 -21.064 26.324 1.00 90.44 640 HIS A CA 1
ATOM 4976 C C . HIS A 1 640 ? -8.103 -20.935 26.160 1.00 90.44 640 HIS A C 1
ATOM 4978 O O . HIS A 1 640 ? -7.386 -21.893 26.445 1.00 90.44 640 HIS A O 1
ATOM 4984 N N . GLY A 1 641 ? -7.617 -19.785 25.687 1.00 88.81 641 GLY A N 1
ATOM 4985 C CA . GLY A 1 641 ? -6.204 -19.558 25.398 1.00 88.81 641 GLY A CA 1
ATOM 4986 C C . GLY A 1 641 ? -5.327 -19.323 26.629 1.00 88.81 641 GLY A C 1
ATOM 4987 O O . GLY A 1 641 ? -5.787 -18.848 27.674 1.00 88.81 641 GLY A O 1
ATOM 4988 N N . ASP A 1 642 ? -4.034 -19.613 26.487 1.00 92.62 642 ASP A N 1
ATOM 4989 C CA . ASP A 1 642 ? -3.034 -19.341 27.518 1.00 92.62 642 ASP A CA 1
ATOM 4990 C C . ASP A 1 642 ? -2.716 -17.840 27.618 1.00 92.62 642 ASP A C 1
ATOM 4992 O O . ASP A 1 642 ? -2.649 -17.129 26.615 1.00 92.62 642 ASP A O 1
ATOM 4996 N N . ILE A 1 643 ? -2.465 -17.366 28.843 1.00 94.62 643 ILE A N 1
ATOM 4997 C CA . ILE A 1 643 ? -2.045 -15.986 29.110 1.00 94.62 643 ILE A CA 1
ATOM 4998 C C . ILE A 1 643 ? -0.673 -15.997 29.786 1.00 94.62 643 ILE A C 1
ATOM 5000 O O . ILE A 1 643 ? -0.534 -16.429 30.936 1.00 94.62 643 ILE A O 1
ATOM 5004 N N . TYR A 1 644 ? 0.325 -15.457 29.095 1.00 93.69 644 TYR A N 1
ATOM 5005 C CA . TYR A 1 644 ? 1.676 -15.242 29.595 1.00 93.69 644 TYR A CA 1
ATOM 5006 C C . TYR A 1 644 ? 1.845 -13.778 30.020 1.00 93.69 644 TYR A C 1
ATOM 5008 O O . TYR A 1 644 ? 1.438 -12.835 29.341 1.00 93.69 644 TYR A O 1
ATOM 5016 N N . GLY A 1 645 ? 2.369 -13.589 31.231 1.00 90.44 645 GLY A N 1
ATOM 5017 C CA . GLY A 1 645 ? 2.466 -12.280 31.871 1.00 90.44 645 GLY A CA 1
ATOM 5018 C C . GLY A 1 645 ? 3.647 -11.440 31.389 1.00 90.44 645 GLY A C 1
ATOM 5019 O O . GLY A 1 645 ? 4.595 -11.952 30.815 1.00 90.44 645 GLY A O 1
ATOM 5020 N N . PHE A 1 646 ? 3.615 -10.151 31.726 1.00 94.25 646 PHE A N 1
ATOM 5021 C CA . PHE A 1 646 ? 4.707 -9.216 31.456 1.00 94.25 646 PHE A CA 1
ATOM 5022 C C . PHE A 1 646 ? 5.956 -9.529 32.295 1.00 94.25 646 PHE A C 1
ATOM 5024 O O . PHE A 1 646 ? 5.867 -9.694 33.520 1.00 94.25 646 PHE A O 1
ATOM 5031 N N . GLY A 1 647 ? 7.128 -9.482 31.661 1.00 93.00 647 GLY A N 1
ATOM 5032 C CA . GLY A 1 647 ? 8.429 -9.600 32.312 1.00 93.00 647 GLY A CA 1
ATOM 5033 C C . GLY A 1 647 ? 9.431 -8.525 31.883 1.00 93.00 647 GLY A C 1
ATOM 5034 O O . GLY A 1 647 ? 9.303 -7.873 30.851 1.00 93.00 647 GLY A O 1
ATOM 5035 N N . THR A 1 648 ? 10.438 -8.280 32.729 1.00 93.69 648 THR A N 1
ATOM 5036 C CA . THR A 1 648 ? 11.611 -7.465 32.378 1.00 93.69 648 THR A CA 1
ATOM 5037 C C . THR A 1 648 ? 12.768 -7.699 33.352 1.00 93.69 648 THR A C 1
ATOM 5039 O O . THR A 1 648 ? 12.569 -7.836 34.562 1.00 93.69 648 THR A O 1
ATOM 5042 N N . ALA A 1 649 ? 13.998 -7.696 32.831 1.00 91.25 649 ALA A N 1
ATOM 5043 C CA . ALA A 1 649 ? 15.235 -7.671 33.619 1.00 91.25 649 ALA A CA 1
ATOM 5044 C C . ALA A 1 649 ? 15.953 -6.306 33.568 1.00 91.25 649 ALA A C 1
ATOM 5046 O O . ALA A 1 649 ? 16.985 -6.120 34.220 1.00 91.25 649 ALA A O 1
ATOM 5047 N N . SER A 1 650 ? 15.431 -5.355 32.788 1.00 91.94 650 SER A N 1
ATOM 5048 C CA . SER A 1 650 ? 16.048 -4.047 32.579 1.00 91.94 650 SER A CA 1
ATOM 5049 C C . SER A 1 650 ? 15.828 -3.099 33.755 1.00 91.94 650 SER A C 1
ATOM 5051 O O . SER A 1 650 ? 14.822 -3.143 34.460 1.00 91.94 650 SER A O 1
ATOM 5053 N N . SER A 1 651 ? 16.762 -2.165 33.929 1.00 87.12 651 SER A N 1
ATOM 5054 C CA . SER A 1 651 ? 16.580 -1.000 34.796 1.00 87.12 651 SER A CA 1
ATOM 5055 C C . SER A 1 651 ? 16.093 0.198 33.983 1.00 87.12 651 SER A C 1
ATOM 5057 O O . SER A 1 651 ? 16.720 0.524 32.978 1.00 87.12 651 SER A O 1
ATOM 5059 N N . PHE A 1 652 ? 15.056 0.892 34.450 1.00 91.00 652 PHE A N 1
ATOM 5060 C CA . PHE A 1 652 ? 14.511 2.105 33.828 1.00 91.00 652 PHE A CA 1
ATOM 5061 C C . PHE A 1 652 ? 13.972 3.075 34.888 1.00 91.00 652 PHE A C 1
ATOM 5063 O O . PHE A 1 652 ? 13.844 2.727 36.066 1.00 91.00 652 PHE A O 1
ATOM 5070 N N . SER A 1 653 ? 13.663 4.305 34.477 1.00 92.00 653 SER A N 1
ATOM 5071 C CA . SER A 1 653 ? 13.071 5.317 35.353 1.00 92.00 653 SER A CA 1
ATOM 5072 C C . SER A 1 653 ? 11.543 5.254 35.311 1.00 92.00 653 SER A C 1
ATOM 5074 O O . SER A 1 653 ? 10.934 5.089 34.256 1.00 92.00 653 SER A O 1
ATOM 5076 N N . LEU A 1 654 ? 10.897 5.418 36.467 1.00 91.75 654 LEU A N 1
ATOM 5077 C CA . LEU A 1 654 ? 9.441 5.536 36.529 1.00 91.75 654 LEU A CA 1
ATOM 5078 C C . LEU A 1 654 ? 9.010 6.932 36.072 1.00 91.75 654 LEU A C 1
ATOM 5080 O O . LEU A 1 654 ? 9.489 7.946 36.585 1.00 91.75 654 LEU A O 1
ATOM 5084 N N . ALA A 1 655 ? 8.076 6.986 35.127 1.00 90.94 655 ALA A N 1
ATOM 5085 C CA . ALA A 1 655 ? 7.456 8.226 34.695 1.00 90.94 655 ALA A CA 1
ATOM 5086 C C . ALA A 1 655 ? 6.697 8.906 35.848 1.00 90.94 655 ALA A C 1
ATOM 5088 O O . ALA A 1 655 ? 6.285 8.284 36.830 1.00 90.94 655 ALA A O 1
ATOM 5089 N N . THR A 1 656 ? 6.468 10.215 35.716 1.00 88.06 656 THR A N 1
ATOM 5090 C CA . THR A 1 656 ? 5.768 10.997 36.746 1.00 88.06 656 THR A CA 1
ATOM 5091 C C . THR A 1 656 ? 4.387 10.406 37.046 1.00 88.06 656 THR A C 1
ATOM 5093 O O . THR A 1 656 ? 3.569 10.237 36.143 1.00 88.06 656 THR A O 1
ATOM 5096 N N . GLY A 1 657 ? 4.127 10.139 38.328 1.00 85.56 657 GLY A N 1
ATOM 5097 C CA . GLY A 1 657 ? 2.881 9.538 38.812 1.00 85.56 657 GLY A CA 1
ATOM 5098 C C . GLY A 1 657 ? 2.964 8.029 39.051 1.00 85.56 657 GLY A C 1
ATOM 5099 O O . GLY A 1 657 ? 2.154 7.521 39.820 1.00 85.56 657 GLY A O 1
ATOM 5100 N N . ALA A 1 658 ? 3.960 7.337 38.488 1.00 89.00 658 ALA A N 1
ATOM 5101 C CA . ALA A 1 658 ? 4.210 5.928 38.765 1.00 89.00 658 ALA A CA 1
ATOM 5102 C C . ALA A 1 658 ? 5.151 5.746 39.963 1.00 89.00 658 ALA A C 1
ATOM 5104 O O . ALA A 1 658 ? 6.175 6.418 40.085 1.00 89.00 658 ALA A O 1
ATOM 5105 N N . THR A 1 659 ? 4.801 4.822 40.859 1.00 88.69 659 THR A N 1
ATOM 5106 C CA . THR A 1 659 ? 5.584 4.514 42.072 1.00 88.69 659 THR A CA 1
ATOM 5107 C C . THR A 1 659 ? 6.060 3.068 42.134 1.00 88.69 659 THR A C 1
ATOM 5109 O O . THR A 1 659 ? 6.893 2.738 42.973 1.00 88.69 659 THR A O 1
ATOM 5112 N N . MET A 1 660 ? 5.518 2.204 41.280 1.00 89.75 660 MET A N 1
ATOM 5113 C CA . MET A 1 660 ? 5.831 0.782 41.196 1.00 89.75 660 MET A CA 1
ATOM 5114 C C . MET A 1 660 ? 5.442 0.245 39.819 1.00 89.75 660 MET A C 1
ATOM 5116 O O . MET A 1 660 ? 4.676 0.893 39.108 1.00 89.75 660 MET A O 1
ATOM 5120 N N . ILE A 1 661 ? 5.949 -0.942 39.496 1.00 90.25 661 ILE A N 1
ATOM 5121 C CA . ILE A 1 661 ? 5.453 -1.786 38.408 1.00 90.25 661 ILE A CA 1
ATOM 5122 C C . ILE A 1 661 ? 4.183 -2.487 38.914 1.00 90.25 661 ILE A C 1
ATOM 5124 O O . ILE A 1 661 ? 4.223 -3.099 39.982 1.00 90.25 661 ILE A O 1
ATOM 5128 N N . ASP A 1 662 ? 3.071 -2.359 38.188 1.00 93.44 662 ASP A N 1
ATOM 5129 C CA . ASP A 1 662 ? 1.790 -3.018 38.487 1.00 93.44 662 ASP A CA 1
ATOM 5130 C C . ASP A 1 662 ? 1.406 -3.894 37.290 1.00 93.44 662 ASP A C 1
ATOM 5132 O O . ASP A 1 662 ? 1.220 -3.385 36.185 1.00 93.44 662 ASP A O 1
ATOM 5136 N N . VAL A 1 663 ? 1.319 -5.205 37.512 1.00 93.75 663 VAL A N 1
ATOM 5137 C CA . VAL A 1 663 ? 0.924 -6.190 36.498 1.00 93.75 663 VAL A CA 1
ATOM 5138 C C . VAL A 1 663 ? -0.333 -6.886 37.000 1.00 93.75 663 VAL A C 1
ATOM 5140 O O . VAL A 1 663 ? -0.324 -7.519 38.058 1.00 93.75 663 VAL A O 1
ATOM 5143 N N . LYS A 1 664 ? -1.420 -6.762 36.241 1.00 94.12 664 LYS A N 1
ATOM 5144 C CA . LYS A 1 664 ? -2.716 -7.384 36.515 1.00 94.12 664 LYS A CA 1
ATOM 5145 C C . LYS A 1 664 ? -3.024 -8.357 35.398 1.00 94.12 664 LYS A C 1
ATOM 5147 O O . LYS A 1 664 ? -3.053 -7.957 34.241 1.00 94.12 664 LYS A O 1
ATOM 5152 N N . ILE A 1 665 ? -3.260 -9.609 35.770 1.00 91.38 665 ILE A N 1
ATOM 5153 C CA . ILE A 1 665 ? -3.547 -10.699 34.839 1.00 91.38 665 ILE A CA 1
ATOM 5154 C C . ILE A 1 665 ? -4.876 -11.335 35.242 1.00 91.38 665 ILE A C 1
ATOM 5156 O O . ILE A 1 665 ? -5.091 -11.599 36.428 1.00 91.38 665 ILE A O 1
ATOM 5160 N N . GLY A 1 666 ? -5.760 -11.576 34.276 1.00 82.75 666 GLY A N 1
ATOM 5161 C CA . GLY A 1 666 ? -6.999 -12.326 34.484 1.00 82.75 666 GLY A CA 1
ATOM 5162 C C . GLY A 1 666 ? -7.606 -12.817 33.170 1.00 82.75 666 GLY A C 1
ATOM 5163 O O . GLY A 1 666 ? -7.503 -12.146 32.159 1.00 82.75 666 GLY A O 1
ATOM 5164 N N . GLY A 1 667 ? -8.254 -13.977 33.165 1.00 65.88 667 GLY A N 1
ATOM 5165 C CA . GLY A 1 667 ? -9.061 -14.472 32.040 1.00 65.88 667 GLY A CA 1
ATOM 5166 C C . GLY A 1 667 ? -10.528 -14.452 32.453 1.00 65.88 667 GLY A C 1
ATOM 5167 O O . GLY A 1 667 ? -10.818 -14.709 33.622 1.00 65.88 667 GLY A O 1
ATOM 5168 N N . VAL A 1 668 ? -11.457 -14.076 31.575 1.00 60.91 668 VAL A N 1
ATOM 5169 C CA . VAL A 1 668 ? -12.883 -14.207 31.914 1.00 60.91 668 VAL A CA 1
ATOM 5170 C C . VAL A 1 668 ? -13.299 -15.639 31.600 1.00 60.91 668 VAL A C 1
ATOM 5172 O O . VAL A 1 668 ? -13.252 -16.017 30.436 1.00 60.91 668 VAL A O 1
ATOM 5175 N N . ILE A 1 669 ? -13.611 -16.329 32.709 1.00 52.50 669 ILE A N 1
ATOM 5176 C CA . ILE A 1 669 ? -14.096 -17.700 32.972 1.00 52.50 669 ILE A CA 1
ATOM 5177 C C . ILE A 1 669 ? -13.493 -18.790 32.098 1.00 52.50 669 ILE A C 1
ATOM 5179 O O . ILE A 1 669 ? -13.838 -18.854 30.906 1.00 52.50 669 ILE A O 1
#

Sequence (669 aa):
MNKQLFKRLISKRILTVMILSIMSFSLMSYYVKEAEAIGPIDNHFNDLVEFDGTYDWEKPLSDPGSSSSYLSYTDLRNTYCKYTSTLEAWTEAVYGADGVGGDNDKIIRFDTAEELYRFSLDVSYDQIYLSGDPNENYKLPPDKINFLLGLDYVLGNNIDYSVVGSKRFIPIGYSFYDASDIIHENLFDGSFDGQGFHISNLYLADYDKLVHEEEKDDSIIDVANSPYYSMFSINKGVIKNLGLINPTLELLMLHFNINKVANLVGENQGTVDHVYVIDNRESVMEAGIRYNVGTSSASFHAAGMIHTNSGNFSNSYYVSKVVVNGAYVNKIAAQPVLYTNTGSIANLVYDSDRYLLQVQVGVQSFPIATPNAYATGEATATLKSTSSVLNQETNHWYFYPSDVYPLAEGLDYDAENEVYYIETAVDLVFFSKLIGFQSVANGNAYAYSDYVLGNNIDMGVLAPGAYLTPGVTFYGSLSGLNPEGEDLSDNFYIHNLVINKGTLRGNIYYAGLFSILGANSSVNNLNIFNSEITLTDTESYYSSTFYIGMVSGRLTAGSITDVLLDIDIDLGNDAIGETHVGSLVGLASGTIERIASSGSIDAGDHVFQSEYNIKPYYYIGGIIGSATTLKLSVDDVVNHGDIYGFGTASSFSLATGATMIDVKIGGVI

Foldseek 3Di:
DDPVVVVVVVVVVVVVVVVVVVVVVVVVVVPPPPPPPPDPDDPPVVPPPDLPCPDLLSPDFDDPDFLPQEDELCCLDPPFNFQPHDVVSSLCVFCNPVSDHDPSGHEYEYQELVSQLQLQQLLADDHWRDDPDPVRGGRRDLVSSLVSLAGHYEYQAAYENCVVPPRAREAHWFWFADLVRDIDTRARAHEYEHLLHEYEAHHHDEDVRQWDWDQDPNDTDTTGRALEDENHAEHAYEYAQYEYEQYEAAYQDDDLSVQEYEHHYAEYNHEYEHYEYAYPDPALQRDAHHHCNDPDPHAHEYEHHYEEYPEEYELYEFEAQDNHRPVCQQRYAYAHHYRYYPYYYYQYEYAQVRHDQWDDDPNDIDGHDDHDPRYYHDHLQCQQDCNGSQNDPVQHFQHQNQADGTTNDEWDADPVVQETEDAELSHLQRLLVQLQGPGDDPNHRSLAGEYEYPAAYRSVNHHAQSREAHPDEHQHEYAQADPPDPGLSRGHEHEQHHHQAFDDDPQETKEASYAEHEANYEYASYEYAHYEYHHDCQQVNLAGEYQYEHHYSEYYQYEYESYEEAYEYAPEAERHAHFQDEHHIREYDHEYYSYEYAYAYAQYAYEDDAADAGHQHFQAEHHTSYYDPHHYHYYNYFHNYYYHWYHYPYHYHHHPPHDDHHTHYYYDD

Secondary structure (DSSP, 8-state):
--HHHHHHHHHHHHHHHHHHHHHHHHHHTT--------------TTS----SS-STTSPPPP-----TTEEEHHHIIIII--SSS-HHHHHHHHH-TT-S--TTPPEEEE-SHHHHHHHHHHTSSSPPP--SSGGG-SPPPHHHHHHHHTSEEEESS-EEGGGGTT--BPPB-EEEE-TTS-EEEE-B-SEEE-TT-EEES-BB--GGGTEEEEEETTEEEEEES-SEESSEEEESSEEES-EEES-B-EE-S--TT--EEESSEEEESSEEES-EEE---S-TTTSSBEE--TT--S-EEEESSEEEESSEEEEEEEE-S-SB-TTTTTTEEEESSEEEESSEEEEEEEETTTS-SEEEETTEEEEPPPPPTTSEEE-HHHHTSTTSTT--TTSPPEEETTTEEEES----EETTTTEEEE-SHHHHHHHHHHTT---EETTEEGGGSEEEE-S-EEGGGS-TT-S---SSEE-SEEE---TT-SSGGGSPEEES-EE---EEETTEEEESSEEEE-TT-EEEEEEEEEEEEE-S-GGGGTTSEEEE-SSEEEESSEEEEEEEEEEEEE--SS---EEEE-SSEEEEEEEEEEEEE-S-EE--B----TT-EE--EEEEESSEEEEEEEEEEEEEEEE-S-EEPPB-----EEPTT--S-EEEEE---

pLDDT: mean 90.51, std 12.72, range [32.03, 98.81]